Protein AF-0000000080326515 (afdb_homodimer)

Organism: NCBI:txid1503925

Nearest PDB structures (foldseek):
  9jpj-assembly2_C  TM=6.825E-01  e=1.642E-09  Achromobacter denitrificans NBRC 15125
  6az6-assembly1_B  TM=5.569E-01  e=1.176E-10  Streptococcus agalactiae
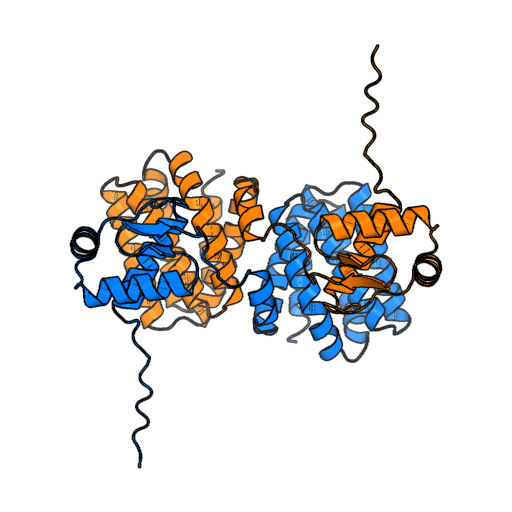  6az6-assembly1_A  TM=5.507E-01  e=1.294E-10  Streptococcus agalactiae
  9jpj-assembly2_D  TM=5.497E-01  e=1.644E-10  Achromobacter denitrificans NBRC 15125
  7u5q-assembly2_B  TM=5.675E-01  e=1.117E-08  Brucella melitensis ATCC 23457

InterPro domains:
  IPR000524 Transcription regulator HTH, GntR [PF00392] (13-76)
  IPR000524 Transcription regulator HTH, GntR [PR00035] (36-50)
  IPR000524 Transcription regulator HTH, GntR [PR00035] (50-66)
  IPR000524 Transcription regulator HTH, GntR [PS50949] (11-79)
  IPR000524 Transcription regulator HTH, GntR [SM00345] (17-76)
  IPR000524 Transcription regulator HTH, GntR [cd07377] (12-76)
  IPR008920 Transcription regulator FadR/GntR, C-terminal [G3DSA:1.20.120.530] (91-221)
  IPR008920 Transcription regulator FadR/GntR, C-terminal [SSF48008] (94-216)
  IPR011711 GntR, C-terminal [PF07729] (100-211)
  IPR011711 GntR, C-terminal [SM00895] (97-221)
  IPR036388 Winged helix-like DNA-binding domain superfamily [G3DSA:1.10.10.10] (7-81)
  IPR036390 Winged helix DNA-binding domain superfamily [SSF46785] (6-80)

Foldseek 3Di:
DPPPVPPPPPQPLLNVLLVVVLVCLLVVVADAFRFDDDQVVSCVVSVHDSVSPVSSLVVQVVQQQWDADPPPGIGGHDSNGVPDPPLRCLLVDDLVVLVVVLLVLLLLLLLLLLQQADPVLLVQLVVLLVQLLVCLVVWNQLSNLVSVLSSSLSSNVSSVDPVSSVSNVSSSVSCSVVSVVPDPISVLSNVCSVLSVQLSVCSVNSPSVSNSVSSNVNSVPPPD/DPPPVPPPPPQPLLNVLLVVVLVCLLVVVADAFRFDDDQVVSCVVSVHDSVSPVSSLVVQVVQQQWDADPPPGIGGHDSNGVPDPPLRCLLVDDLVVLVVVLLVLLLLLLLLLLQQADPVLLVQLVVLLVQLQVCLVVWPQLSNLVSVLSNSLSSNVSSVDPVSSVSNVSSSVSCSVVSVVPDPISVLSNVCSVLSVQLSVCSVNSPSVSNSVSSNVNSVPPPD

Structure (mmCIF, N/CA/C/O backbone):
data_AF-0000000080326515-model_v1
#
loop_
_entity.id
_entity.type
_entity.pdbx_description
1 polymer 'GntR family transcriptional regulator'
#
loop_
_atom_site.group_PDB
_atom_site.id
_atom_site.type_symbol
_atom_site.label_atom_id
_atom_site.label_alt_id
_atom_site.label_comp_id
_atom_site.label_asym_id
_atom_site.label_entity_id
_atom_site.label_seq_id
_atom_site.pdbx_PDB_ins_code
_atom_site.Cartn_x
_atom_site.Cartn_y
_atom_site.Cartn_z
_atom_site.occupancy
_atom_site.B_iso_or_equiv
_atom_site.auth_seq_id
_atom_site.auth_comp_id
_atom_site.auth_asym_id
_atom_site.auth_atom_id
_atom_site.pdbx_PDB_model_num
ATOM 1 N N . MET A 1 1 ? -43.906 4.891 15.664 1 22.23 1 MET A N 1
ATOM 2 C CA . MET A 1 1 ? -43.219 5.348 14.453 1 22.23 1 MET A CA 1
ATOM 3 C C . MET A 1 1 ? -41.812 5.809 14.75 1 22.23 1 MET A C 1
ATOM 5 O O . MET A 1 1 ? -41.594 6.898 15.297 1 22.23 1 MET A O 1
ATOM 9 N N . MET A 1 2 ? -40.906 5.027 15.328 1 29.31 2 MET A N 1
ATOM 10 C CA . MET A 1 2 ? -39.75 5.305 16.188 1 29.31 2 MET A CA 1
ATOM 11 C C . MET A 1 2 ? -38.625 5.926 15.398 1 29.31 2 MET A C 1
ATOM 13 O O . MET A 1 2 ? -38.281 5.449 14.312 1 29.31 2 MET A O 1
ATOM 17 N N . ASN A 1 3 ? -38.469 7.301 15.312 1 30.17 3 ASN A N 1
ATOM 18 C CA . ASN A 1 3 ? -37.594 8.219 14.594 1 30.17 3 ASN A CA 1
ATOM 19 C C . ASN A 1 3 ? -36.125 7.816 14.734 1 30.17 3 ASN A C 1
ATOM 21 O O . ASN A 1 3 ? -35.562 7.867 15.836 1 30.17 3 ASN A O 1
ATOM 25 N N . THR A 1 4 ? -35.75 6.652 14.242 1 32.62 4 THR A N 1
ATOM 26 C CA . THR A 1 4 ? -34.406 6.055 14.266 1 32.62 4 THR A CA 1
ATOM 27 C C . THR A 1 4 ? -33.344 7.059 13.797 1 32.62 4 THR A C 1
ATOM 29 O O . THR A 1 4 ? -33.281 7.375 12.602 1 32.62 4 THR A O 1
ATOM 32 N N . THR A 1 5 ? -33.281 8.234 14.539 1 32.75 5 THR A N 1
ATOM 33 C CA . THR A 1 5 ? -32.375 9.344 14.289 1 32.75 5 THR A CA 1
ATOM 34 C C . THR A 1 5 ? -30.984 8.836 13.953 1 32.75 5 THR A C 1
ATOM 36 O O . THR A 1 5 ? -30.391 8.078 14.719 1 32.75 5 THR A O 1
ATOM 39 N N . ASN A 1 6 ? -30.688 8.508 12.773 1 34.03 6 ASN A N 1
ATOM 40 C CA . ASN A 1 6 ? -29.484 8.094 12.062 1 34.03 6 ASN A CA 1
ATOM 41 C C . ASN A 1 6 ? -28.266 8.891 12.508 1 34.03 6 ASN A C 1
ATOM 43 O O . ASN A 1 6 ? -28 9.969 11.969 1 34.03 6 ASN A O 1
ATOM 47 N N . LEU A 1 7 ? -28.078 9.172 13.875 1 33.81 7 LEU A N 1
ATOM 48 C CA . LEU A 1 7 ? -27.062 10.008 14.492 1 33.81 7 LEU A CA 1
ATOM 49 C C . LEU A 1 7 ? -25.688 9.719 13.891 1 33.81 7 LEU A C 1
ATOM 51 O O . LEU A 1 7 ? -25.266 8.555 13.844 1 33.81 7 LEU A O 1
ATOM 55 N N . ILE A 1 8 ? -25.344 10.25 12.82 1 38.75 8 ILE A N 1
ATOM 56 C CA . ILE A 1 8 ? -23.984 10.352 12.297 1 38.75 8 ILE A CA 1
ATOM 57 C C . ILE A 1 8 ? -23 10.555 13.445 1 38.75 8 ILE A C 1
ATOM 59 O O . ILE A 1 8 ? -23.109 11.516 14.211 1 38.75 8 ILE A O 1
ATOM 63 N N . SER A 1 9 ? -22.578 9.688 14.25 1 40.22 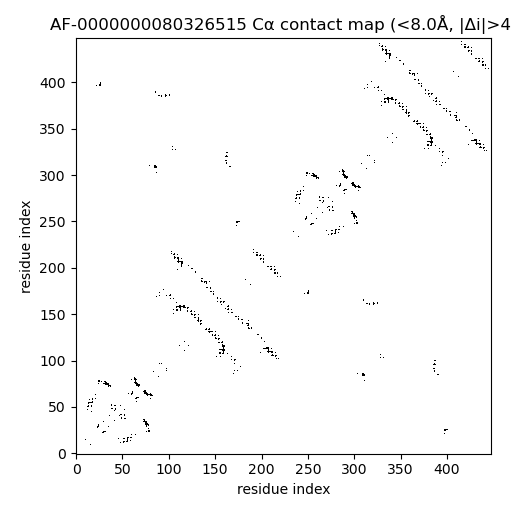9 SER A N 1
ATOM 64 C CA . SER A 1 9 ? -21.766 9.711 15.469 1 40.22 9 SER A CA 1
ATOM 65 C C . SER A 1 9 ? -20.625 10.695 15.336 1 40.22 9 SER A C 1
ATOM 67 O O . SER A 1 9 ? -19.781 10.57 14.445 1 40.22 9 SER A O 1
ATOM 69 N N . ARG A 1 10 ? -20.719 11.945 15.438 1 47.41 10 ARG A N 1
ATOM 70 C CA . ARG A 1 10 ? -19.781 13.055 15.617 1 47.41 10 ARG A CA 1
ATOM 71 C C . ARG A 1 10 ? -18.562 12.617 16.406 1 47.41 10 ARG A C 1
ATOM 73 O O . ARG A 1 10 ? -18.688 12.008 17.469 1 47.41 10 ARG A O 1
ATOM 80 N N . LYS A 1 11 ? -17.453 12.539 15.789 1 58.38 11 LYS A N 1
ATOM 81 C CA . LYS A 1 11 ? -16.25 12.305 16.578 1 58.38 11 LYS A CA 1
ATOM 82 C C . LYS A 1 11 ? -16.266 13.133 17.859 1 58.38 11 LYS A C 1
ATOM 84 O O . LYS A 1 11 ? -16.547 14.336 17.828 1 58.38 11 LYS A O 1
ATOM 89 N N . SER A 1 12 ? -16.266 12.531 18.984 1 73.69 12 SER A N 1
ATOM 90 C CA . SER A 1 12 ? -16.188 13.203 20.281 1 73.69 12 SER A CA 1
ATOM 91 C C . SER A 1 12 ? -14.914 14.031 20.406 1 73.69 12 SER A C 1
ATOM 93 O O . SER A 1 12 ? -13.961 13.828 19.641 1 73.69 12 SER A O 1
ATOM 95 N N . LEU A 1 13 ? -14.992 15.102 21.016 1 81.88 13 LEU A N 1
ATOM 96 C CA . LEU A 1 13 ? -13.797 15.891 21.328 1 81.88 13 LEU A CA 1
ATOM 97 C C . LEU A 1 13 ? -12.648 14.977 21.75 1 81.88 13 LEU A C 1
ATOM 99 O O . LEU A 1 13 ? -11.492 15.234 21.406 1 81.88 13 LEU A O 1
ATOM 103 N N . ALA A 1 14 ? -13.062 13.922 22.391 1 85.12 14 ALA A N 1
ATOM 104 C CA . ALA A 1 14 ? -12.062 12.961 22.844 1 85.12 14 ALA A CA 1
ATOM 105 C C . ALA A 1 14 ? -11.406 12.25 21.656 1 85.12 14 ALA A C 1
ATOM 107 O O . ALA A 1 14 ? -10.188 12.07 21.625 1 85.12 14 ALA A O 1
ATOM 108 N N . ASP A 1 15 ? -12.18 11.914 20.734 1 78.75 15 ASP A N 1
ATOM 109 C CA . ASP A 1 15 ? -11.656 11.266 19.547 1 78.75 15 ASP A CA 1
ATOM 110 C C . ASP A 1 15 ? -10.703 12.195 18.797 1 78.75 15 ASP A C 1
ATOM 112 O O . ASP A 1 15 ? -9.664 11.75 18.281 1 78.75 15 ASP A O 1
ATOM 116 N N . GLU A 1 16 ? -11.047 13.375 18.781 1 80.06 16 GLU A N 1
ATOM 117 C CA . GLU A 1 16 ? -10.219 14.352 18.094 1 80.06 16 GLU A CA 1
ATOM 118 C C . GLU A 1 16 ? -8.875 14.523 18.797 1 80.06 16 GLU A C 1
ATOM 120 O O . GLU A 1 16 ? -7.828 14.562 18.141 1 80.06 16 GLU A O 1
ATOM 125 N N . VAL A 1 17 ? -8.93 14.688 20.047 1 87.94 17 VAL A N 1
ATOM 126 C CA . VAL A 1 17 ? -7.703 14.836 20.828 1 87.94 17 VAL A CA 1
ATOM 127 C C . VAL A 1 17 ? -6.844 13.578 20.672 1 87.94 17 VAL A C 1
ATOM 129 O O . VAL A 1 17 ? -5.629 13.672 20.484 1 87.94 17 VAL A O 1
ATOM 132 N N . ALA A 1 18 ? -7.508 12.461 20.734 1 84.88 18 ALA A N 1
ATOM 133 C CA . ALA A 1 18 ? -6.785 11.203 20.578 1 84.88 18 ALA A CA 1
ATOM 134 C C . ALA A 1 18 ? -6.07 11.141 19.234 1 84.88 18 ALA A C 1
ATOM 136 O O . ALA A 1 18 ? -4.906 10.742 19.156 1 84.88 18 ALA A O 1
ATOM 137 N N . GLU A 1 19 ? -6.73 11.547 18.297 1 76.12 19 GLU A N 1
ATOM 138 C CA . GLU A 1 19 ? -6.16 11.539 16.953 1 76.12 19 GLU A CA 1
ATOM 139 C C . GLU A 1 19 ? -4.949 12.461 16.859 1 76.12 19 GLU A C 1
ATOM 141 O O . GLU A 1 19 ? -3.943 12.117 16.234 1 76.12 19 GLU A O 1
ATOM 146 N N . LYS A 1 20 ? -5.086 13.562 17.422 1 81.38 20 LYS A N 1
ATOM 147 C CA . LYS A 1 20 ? -3.986 14.523 17.391 1 81.38 20 LYS A CA 1
ATOM 148 C C . LYS A 1 20 ? -2.773 13.984 18.141 1 81.38 20 LYS A C 1
ATOM 150 O O . LYS A 1 20 ? -1.64 14.117 17.672 1 81.38 20 LYS A O 1
ATOM 155 N N . ILE A 1 21 ? -3.018 13.422 19.281 1 86.62 21 ILE A N 1
ATOM 156 C CA . ILE A 1 21 ? -1.923 12.844 20.062 1 86.62 21 ILE A CA 1
ATOM 157 C C . ILE A 1 21 ? -1.296 11.688 19.281 1 86.62 21 ILE A C 1
ATOM 159 O O . ILE A 1 21 ? -0.071 11.57 19.219 1 86.62 21 ILE A O 1
ATOM 163 N N . GLN A 1 22 ? -2.188 10.961 18.703 1 81 22 GLN A N 1
ATOM 164 C CA . GLN A 1 22 ? -1.702 9.859 17.891 1 81 22 GLN A CA 1
ATOM 165 C C . GLN A 1 22 ? -0.81 10.359 16.75 1 81 22 GLN A C 1
ATOM 167 O O . GLN A 1 22 ? 0.237 9.773 16.469 1 81 22 GLN A O 1
ATOM 172 N N . GLN A 1 23 ? -1.216 11.336 16.203 1 75.44 23 GLN A N 1
ATOM 173 C CA . GLN A 1 23 ? -0.431 11.945 15.133 1 75.44 23 GLN A CA 1
ATOM 174 C C . GLN A 1 23 ? 0.916 12.438 15.648 1 75.44 23 GLN A C 1
ATOM 176 O O . GLN A 1 23 ? 1.942 12.266 14.984 1 75.44 23 GLN A O 1
ATOM 181 N N . GLN A 1 24 ? 0.876 13.07 16.734 1 80.06 24 GLN A N 1
ATOM 182 C CA . GLN A 1 24 ? 2.105 13.586 17.328 1 80.06 24 GLN A CA 1
ATOM 183 C C . GLN A 1 24 ? 3.066 12.445 17.672 1 80.06 24 GLN A C 1
ATOM 185 O O . GLN A 1 24 ? 4.285 12.594 17.547 1 80.06 24 GLN A O 1
ATOM 190 N N . ILE A 1 25 ? 2.465 11.398 18.078 1 80.06 25 ILE A N 1
ATOM 191 C CA . ILE A 1 25 ? 3.275 10.219 18.344 1 80.06 25 ILE A CA 1
ATOM 192 C C . ILE A 1 25 ? 3.852 9.68 17.047 1 80.06 25 ILE A C 1
ATOM 194 O O . ILE A 1 25 ? 5.051 9.398 16.953 1 80.06 25 ILE A O 1
ATOM 198 N N . ALA A 1 26 ? 3 9.672 16.156 1 71.44 26 ALA A N 1
ATOM 199 C CA . ALA A 1 26 ? 3.408 9.133 14.859 1 71.44 26 ALA A CA 1
ATOM 200 C C . ALA A 1 26 ? 4.488 10 14.219 1 71.44 26 ALA A C 1
ATOM 202 O O . ALA A 1 26 ? 5.391 9.492 13.547 1 71.44 26 ALA A O 1
ATOM 203 N N . PHE A 1 27 ? 4.387 11.305 14.516 1 69.81 27 PHE A N 1
ATOM 204 C CA . PHE A 1 27 ? 5.312 12.258 13.922 1 69.81 27 PHE A CA 1
ATOM 205 C C . PHE A 1 27 ? 6.598 12.344 14.734 1 69.81 27 PHE A C 1
ATOM 207 O O . PHE A 1 27 ? 7.543 13.031 14.344 1 69.81 27 PHE A O 1
ATOM 214 N N . GLY A 1 28 ? 6.598 11.695 15.852 1 71.31 28 GLY A N 1
ATOM 215 C CA . GLY A 1 28 ? 7.801 11.664 16.672 1 71.31 28 GLY A CA 1
ATOM 216 C C . GLY A 1 28 ? 7.879 12.812 17.656 1 71.31 28 GLY A C 1
ATOM 217 O O . GLY A 1 28 ? 8.914 13.016 18.297 1 71.31 28 GLY A O 1
ATOM 218 N N . THR A 1 29 ? 6.84 13.602 17.625 1 74.56 29 THR A N 1
ATOM 219 C CA . THR A 1 29 ? 6.781 14.648 18.641 1 74.56 29 THR A CA 1
ATOM 220 C C . THR A 1 29 ? 6.879 14.047 20.031 1 74.56 29 THR A C 1
ATOM 222 O O . THR A 1 29 ? 7.582 14.586 20.906 1 74.56 29 THR A O 1
ATOM 225 N N . TYR A 1 30 ? 6.094 13 20.188 1 81.69 30 TYR A N 1
ATOM 226 C CA . TYR A 1 30 ? 6.238 12.156 21.375 1 81.69 30 TYR A CA 1
ATOM 227 C C . TYR A 1 30 ? 6.859 10.812 21.016 1 81.69 30 TYR A C 1
ATOM 229 O O . TYR A 1 30 ? 6.301 10.062 20.203 1 81.69 30 TYR A O 1
ATOM 237 N N . LYS A 1 31 ? 7.98 10.523 21.562 1 81.5 31 LYS A N 1
ATOM 238 C CA . LYS A 1 31 ? 8.719 9.312 21.203 1 81.5 31 LYS A CA 1
ATOM 239 C C . LYS A 1 31 ? 8.297 8.141 22.094 1 81.5 31 LYS A C 1
ATOM 241 O O . LYS A 1 31 ? 7.758 8.344 23.188 1 81.5 31 LYS A O 1
ATOM 246 N N . VAL A 1 32 ? 8.586 6.945 21.578 1 79.81 32 VAL A N 1
ATOM 247 C CA . VAL A 1 32 ? 8.297 5.754 22.375 1 79.81 32 VAL A CA 1
ATOM 248 C C . VAL A 1 32 ? 9.016 5.836 23.719 1 79.81 32 VAL A C 1
ATOM 250 O O . VAL A 1 32 ? 10.18 6.23 23.781 1 79.81 32 VAL A O 1
ATOM 253 N N . ASP A 1 33 ? 8.266 5.574 24.672 1 84.81 33 ASP A N 1
ATOM 254 C CA . ASP A 1 33 ? 8.711 5.531 26.047 1 84.81 33 ASP A CA 1
ATOM 255 C C . ASP A 1 33 ? 8.867 6.941 26.625 1 84.81 33 ASP A C 1
ATOM 257 O O . ASP A 1 33 ? 9.281 7.105 27.781 1 84.81 33 ASP A O 1
ATOM 261 N N . GLU A 1 34 ? 8.562 7.891 25.844 1 89.38 34 GLU A N 1
ATOM 262 C CA . GLU A 1 34 ? 8.586 9.266 26.344 1 89.38 34 GLU A CA 1
ATOM 263 C C . GLU A 1 34 ? 7.32 9.586 27.125 1 89.38 34 GLU A C 1
ATOM 265 O O . GLU A 1 34 ? 6.223 9.18 26.734 1 89.38 34 GLU A O 1
ATOM 270 N N . LYS A 1 35 ? 7.547 10.32 28.188 1 93.19 35 LYS A N 1
ATOM 271 C CA . LYS A 1 35 ? 6.422 10.758 29.016 1 93.19 35 LYS A CA 1
ATOM 272 C C . LYS A 1 35 ? 5.668 11.906 28.344 1 93.19 35 LYS A C 1
ATOM 274 O O . LYS A 1 35 ? 6.277 12.875 27.891 1 93.19 35 LYS A O 1
ATOM 279 N N . LEU A 1 36 ? 4.379 11.742 28.234 1 94.19 36 LEU A N 1
ATOM 280 C CA . LEU A 1 36 ? 3.555 12.844 27.75 1 94.19 36 LEU A CA 1
ATOM 281 C C . LEU A 1 36 ? 3.461 13.953 28.797 1 94.19 36 LEU A C 1
ATOM 283 O O . LEU A 1 36 ? 3.611 13.703 29.984 1 94.19 36 LEU A O 1
ATOM 287 N N . PRO A 1 37 ? 3.193 15.18 28.297 1 92.56 37 PRO A N 1
ATOM 288 C CA . PRO A 1 37 ? 2.871 16.219 29.266 1 92.56 37 PRO A CA 1
ATOM 289 C C . PRO A 1 37 ? 1.743 15.828 30.219 1 92.56 37 PRO A C 1
ATOM 291 O O . PRO A 1 37 ? 0.921 14.969 29.875 1 92.56 37 PRO A O 1
ATOM 294 N N . ILE A 1 38 ? 1.772 16.453 31.375 1 92.06 38 ILE A N 1
ATOM 295 C CA . ILE A 1 38 ? 0.755 16.141 32.375 1 92.06 38 ILE A CA 1
ATOM 296 C C . ILE A 1 38 ? -0.597 16.688 31.922 1 92.06 38 ILE A C 1
ATOM 298 O O . ILE A 1 38 ? -0.665 17.516 31 1 92.06 38 ILE A O 1
ATOM 302 N N . GLU A 1 39 ? -1.694 16.188 32.531 1 91.69 39 GLU A N 1
ATOM 303 C CA . GLU A 1 39 ? -3.062 16.453 32.094 1 91.69 39 GLU A CA 1
ATOM 304 C C . GLU A 1 39 ? -3.32 17.953 32 1 91.69 39 GLU A C 1
ATOM 306 O O . GLU A 1 39 ? -3.869 18.422 31 1 91.69 39 GLU 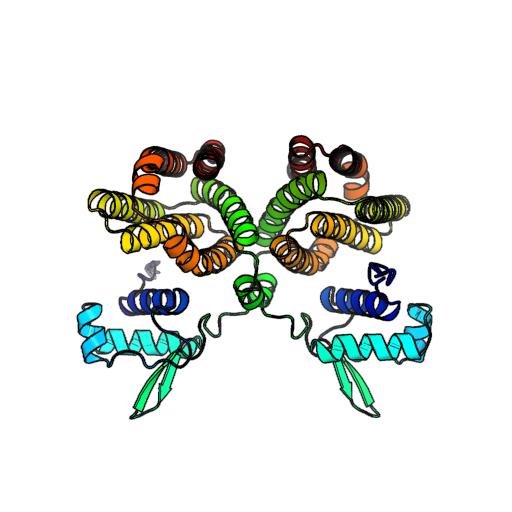A O 1
ATOM 311 N N . PRO A 1 40 ? -2.836 18.812 32.938 1 92.69 40 PRO A N 1
ATOM 312 C CA . PRO A 1 40 ? -3.084 20.25 32.844 1 92.69 40 PRO A CA 1
ATOM 313 C C . PRO A 1 40 ? -2.408 20.859 31.609 1 92.69 40 PRO A C 1
ATOM 315 O O . PRO A 1 40 ? -2.975 21.75 30.969 1 92.69 40 PRO A O 1
ATOM 318 N N . GLU A 1 41 ? -1.286 20.406 31.328 1 94 41 GLU A N 1
ATOM 319 C CA . GLU A 1 41 ? -0.56 20.891 30.156 1 94 41 GLU A CA 1
ATOM 320 C C . GLU A 1 41 ? -1.243 20.469 28.859 1 94 41 GLU A C 1
ATOM 322 O O . GLU A 1 41 ? -1.323 21.25 27.906 1 94 41 GLU A O 1
ATOM 327 N N . LEU A 1 42 ? -1.743 19.281 28.812 1 93.62 42 LEU A N 1
ATOM 328 C CA . LEU A 1 42 ? -2.463 18.797 27.641 1 93.62 42 LEU A CA 1
ATOM 329 C C . LEU A 1 42 ? -3.783 19.547 27.469 1 93.62 42 LEU A C 1
ATOM 331 O O . LEU A 1 42 ? -4.188 19.859 26.344 1 93.62 42 LEU A O 1
ATOM 335 N N . MET A 1 43 ? -4.445 19.781 28.625 1 92.81 43 MET A N 1
ATOM 336 C CA . MET A 1 43 ? -5.68 20.562 28.594 1 92.81 43 MET A CA 1
ATOM 337 C C . MET A 1 43 ? -5.449 21.922 27.953 1 92.81 43 MET A C 1
ATOM 339 O O . MET A 1 43 ? -6.242 22.375 27.125 1 92.81 43 MET A O 1
ATOM 343 N N . GLN A 1 44 ? -4.355 22.531 28.297 1 92.81 44 GLN A N 1
ATOM 344 C CA . GLN A 1 44 ? -4 23.828 27.75 1 92.81 44 GLN A CA 1
ATOM 345 C C . GLN A 1 44 ? -3.639 23.734 26.266 1 92.81 44 GLN A C 1
ATOM 347 O O . GLN A 1 44 ? -4.094 24.531 25.453 1 92.81 44 GLN A O 1
ATOM 352 N N . ALA A 1 45 ? -2.936 22.766 26 1 90.44 45 ALA A N 1
ATOM 353 C CA . ALA A 1 45 ? -2.434 22.609 24.641 1 90.44 45 ALA A CA 1
ATOM 354 C C . ALA A 1 45 ? -3.576 22.359 23.656 1 90.44 45 ALA A C 1
ATOM 356 O O . ALA A 1 45 ? -3.541 22.828 22.516 1 90.44 45 ALA A O 1
ATOM 357 N N . PHE A 1 46 ? -4.602 21.641 24.141 1 91 46 PHE A N 1
ATOM 358 C CA . PHE A 1 46 ? -5.652 21.219 23.219 1 91 46 PHE A CA 1
ATOM 359 C C . PHE A 1 46 ? -6.934 22 23.469 1 91 46 PHE A C 1
ATOM 361 O O . PHE A 1 46 ? -7.898 21.891 22.703 1 91 46 PHE A O 1
ATOM 368 N N . GLY A 1 47 ? -6.98 22.719 24.484 1 91.81 47 GLY A N 1
ATOM 369 C CA . GLY A 1 47 ? -8.133 23.547 24.797 1 91.81 47 GLY A CA 1
ATOM 370 C C . GLY A 1 47 ? -9.359 22.734 25.172 1 91.81 47 GLY A C 1
ATOM 371 O O . GLY A 1 47 ? -10.469 23.047 24.719 1 91.81 47 GLY A O 1
ATOM 372 N N . VAL A 1 48 ? -9.094 21.688 25.844 1 92.56 48 VAL A N 1
ATOM 373 C CA . VAL A 1 48 ? -10.211 20.812 26.219 1 92.56 48 VAL A CA 1
ATOM 374 C C . VAL A 1 48 ? -10.156 20.531 27.719 1 92.56 48 VAL A C 1
ATOM 376 O O . VAL A 1 48 ? -9.188 20.891 28.391 1 92.56 48 VAL A O 1
ATOM 379 N N . GLY A 1 49 ? -11.242 20 28.203 1 91.69 49 GLY A N 1
ATOM 380 C CA . GLY A 1 49 ? -11.336 19.719 29.625 1 91.69 49 GLY A CA 1
ATOM 381 C C . GLY A 1 49 ? -10.672 18.406 30.016 1 91.69 49 GLY A C 1
ATOM 382 O O . GLY A 1 49 ? -10.234 17.641 29.141 1 91.69 49 GLY A O 1
ATOM 383 N N . ARG A 1 50 ? -10.609 18.219 31.375 1 91.69 50 ARG A N 1
ATOM 384 C CA . ARG A 1 50 ? -9.93 17.062 31.953 1 91.69 50 ARG A CA 1
ATOM 385 C C . ARG A 1 50 ? -10.594 15.766 31.5 1 91.69 50 ARG A C 1
ATOM 387 O O . ARG A 1 50 ? -9.906 14.789 31.188 1 91.69 50 ARG A O 1
ATOM 394 N N . SER A 1 51 ? -11.828 15.773 31.453 1 91.88 51 SER A N 1
ATOM 395 C CA . SER A 1 51 ? -12.547 14.555 31.078 1 91.88 51 SER A CA 1
ATOM 396 C C . SER A 1 51 ? -12.234 14.164 29.625 1 91.88 51 SER A C 1
ATOM 398 O O . SER A 1 51 ? -12.109 12.977 29.312 1 91.88 51 SER A O 1
ATOM 400 N N . THR A 1 52 ? -12.133 15.125 28.781 1 91.44 52 THR A N 1
ATOM 401 C CA . THR A 1 52 ? -11.82 14.898 27.375 1 91.44 52 THR A CA 1
ATOM 402 C C . THR A 1 52 ? -10.414 14.312 27.234 1 91.44 52 THR A C 1
ATOM 404 O O . THR A 1 52 ? -10.219 13.352 26.484 1 91.44 52 THR A O 1
ATOM 407 N N . ILE A 1 53 ? -9.453 14.875 27.953 1 93.88 53 ILE A N 1
ATOM 408 C CA . ILE A 1 53 ? -8.078 14.398 27.891 1 93.88 53 ILE A CA 1
ATOM 409 C C . ILE A 1 53 ? -8.016 12.953 28.391 1 93.88 53 ILE A C 1
ATOM 411 O O . ILE A 1 53 ? -7.395 12.102 27.75 1 93.88 53 ILE A O 1
ATOM 415 N N . ARG A 1 54 ? -8.695 12.664 29.453 1 89.94 54 ARG A N 1
ATOM 416 C CA . ARG A 1 54 ? -8.664 11.328 30.031 1 89.94 54 ARG A CA 1
ATOM 417 C C . ARG A 1 54 ? -9.281 10.305 29.078 1 89.94 54 ARG A C 1
ATOM 419 O O . ARG A 1 54 ? -8.758 9.195 28.938 1 89.94 54 ARG A O 1
ATOM 426 N N . GLU A 1 55 ? -10.344 10.727 28.516 1 88.44 55 GLU A N 1
ATOM 427 C CA . GLU A 1 55 ? -10.977 9.828 27.547 1 88.44 55 GLU A CA 1
ATOM 428 C C . GLU A 1 55 ? -10.078 9.594 26.344 1 88.44 55 GLU A C 1
ATOM 430 O O . GLU A 1 55 ? -9.984 8.469 25.844 1 88.44 55 GLU A O 1
ATOM 435 N N . ALA A 1 56 ? -9.414 10.594 25.875 1 90.5 56 ALA A N 1
ATOM 436 C CA . ALA A 1 56 ? -8.492 10.469 24.75 1 90.5 56 ALA A CA 1
ATOM 437 C C . ALA A 1 56 ? -7.336 9.531 25.094 1 90.5 56 ALA A C 1
ATOM 439 O O . ALA A 1 56 ? -6.961 8.672 24.281 1 90.5 56 ALA A O 1
ATOM 440 N N . ILE A 1 57 ? -6.82 9.695 26.281 1 90.38 57 ILE A N 1
ATOM 441 C CA . ILE A 1 57 ? -5.711 8.859 26.734 1 90.38 57 ILE A CA 1
ATOM 442 C C . ILE A 1 57 ? -6.168 7.41 26.859 1 90.38 57 ILE A C 1
ATOM 444 O O . ILE A 1 57 ? -5.438 6.488 26.484 1 90.38 57 ILE A O 1
ATOM 448 N N . LYS A 1 58 ? -7.363 7.234 27.297 1 84.19 58 LYS A N 1
ATOM 449 C CA . LYS A 1 58 ? -7.922 5.887 27.391 1 84.19 58 LYS A CA 1
ATOM 450 C C . LYS A 1 58 ? -8.031 5.23 26.016 1 84.19 58 LYS A C 1
ATOM 452 O O . LYS A 1 58 ? -7.668 4.066 25.844 1 84.19 58 LYS A O 1
ATOM 457 N N . ILE A 1 59 ? -8.539 5.992 25.141 1 77.81 59 ILE A N 1
ATOM 458 C CA . ILE A 1 59 ? -8.664 5.5 23.766 1 77.81 59 ILE A CA 1
ATOM 459 C C . ILE A 1 59 ? -7.297 5.051 23.25 1 77.81 59 ILE A C 1
ATOM 461 O O . ILE A 1 59 ? -7.156 3.945 22.719 1 77.81 59 ILE A O 1
ATOM 465 N N . LEU A 1 60 ? -6.301 5.848 23.453 1 83.75 60 LEU A N 1
ATOM 466 C CA . LEU A 1 60 ? -4.965 5.586 22.922 1 83.75 60 LEU A CA 1
ATOM 467 C C . LEU A 1 60 ? -4.289 4.457 23.703 1 83.75 60 LEU A C 1
ATOM 469 O O . LEU A 1 60 ? -3.475 3.717 23.141 1 83.75 60 LEU A O 1
ATOM 473 N N . THR A 1 61 ? -4.648 4.324 24.984 1 79.44 61 THR A N 1
ATOM 474 C CA . THR A 1 61 ? -4.156 3.209 25.781 1 79.44 61 THR A CA 1
ATOM 475 C C . THR A 1 61 ? -4.758 1.891 25.297 1 79.44 61 THR A C 1
ATOM 477 O O . THR A 1 61 ? -4.047 0.895 25.156 1 79.44 61 THR A O 1
ATOM 480 N N . ASN A 1 62 ? -6.012 2.008 25 1 69.19 62 ASN A N 1
ATOM 481 C CA . ASN A 1 62 ? -6.703 0.816 24.531 1 69.19 62 ASN A CA 1
ATOM 482 C C . ASN A 1 62 ? -6.148 0.345 23.188 1 69.19 62 ASN A C 1
ATOM 484 O O . ASN A 1 62 ? -6.145 -0.854 22.891 1 69.19 62 ASN A O 1
ATOM 488 N N . CYS A 1 63 ? -5.68 1.341 22.5 1 65.12 63 CYS A N 1
ATOM 489 C CA . CYS A 1 63 ? -5.152 0.976 21.188 1 65.12 63 CYS A CA 1
ATOM 490 C C . CYS A 1 63 ? -3.664 0.654 21.281 1 65.12 63 CYS A C 1
ATOM 492 O O . CYS A 1 63 ? -3.023 0.393 20.25 1 65.12 63 CYS A O 1
ATOM 494 N N . GLY A 1 64 ? -3.082 0.78 22.438 1 70.38 64 GLY A N 1
ATOM 495 C CA . GLY A 1 64 ? -1.71 0.351 22.672 1 70.38 64 GLY A CA 1
ATOM 496 C C . GLY A 1 64 ? -0.69 1.436 22.375 1 70.38 64 GLY A C 1
ATOM 497 O O . GLY A 1 64 ? 0.512 1.168 22.328 1 70.38 64 GLY A O 1
ATOM 498 N N . LEU A 1 65 ? -1.161 2.602 22.094 1 78.75 65 LEU A N 1
ATOM 499 C CA . LEU A 1 65 ? -0.247 3.693 21.781 1 78.75 65 LEU A CA 1
ATOM 500 C C . LEU A 1 65 ? 0.337 4.301 23.047 1 78.75 65 LEU A C 1
ATOM 502 O O . LEU A 1 65 ? 1.485 4.75 23.062 1 78.75 65 LEU A O 1
ATOM 506 N N . LEU A 1 66 ? -0.503 4.25 24.094 1 86.62 66 LEU A N 1
ATOM 507 C CA . LEU A 1 66 ? -0.077 4.848 25.344 1 86.62 66 LEU A CA 1
ATOM 508 C C . LEU A 1 66 ? -0.172 3.84 26.484 1 86.62 66 LEU A C 1
ATOM 510 O O . LEU A 1 66 ? -0.906 2.854 26.391 1 86.62 66 LEU A O 1
ATOM 514 N N . ARG A 1 67 ? 0.59 4.035 27.406 1 88.12 67 ARG A N 1
ATOM 515 C CA . ARG A 1 67 ? 0.487 3.314 28.672 1 88.12 67 ARG A CA 1
ATOM 516 C C . ARG A 1 67 ? 0.457 4.281 29.844 1 88.12 67 ARG A C 1
ATOM 518 O O . ARG A 1 67 ? 1.266 5.211 29.922 1 88.12 67 ARG A O 1
ATOM 525 N N . VAL A 1 68 ? -0.515 4.016 30.719 1 89.75 68 VAL A N 1
ATOM 526 C CA . VAL A 1 68 ? -0.647 4.863 31.906 1 89.75 68 VAL A CA 1
ATOM 527 C C . VAL A 1 68 ? -0.015 4.168 33.094 1 89.75 68 VAL A C 1
ATOM 529 O O . VAL A 1 68 ? -0.29 2.996 33.375 1 89.75 68 VAL A O 1
ATOM 532 N N . GLN A 1 69 ? 0.907 4.863 33.688 1 88.69 69 GLN A N 1
ATOM 533 C CA . GLN A 1 69 ? 1.456 4.41 34.969 1 88.69 69 GLN A CA 1
ATOM 534 C C . GLN A 1 69 ? 0.933 5.254 36.125 1 88.69 69 GLN A C 1
ATOM 536 O O . GLN A 1 69 ? 1.308 6.418 36.25 1 88.69 69 GLN A O 1
ATOM 541 N N . GLN A 1 70 ? 0.126 4.617 36.875 1 84.94 70 GLN A N 1
ATOM 542 C CA . GLN A 1 70 ? -0.533 5.312 37.969 1 84.94 70 GLN A CA 1
ATOM 543 C C . GLN A 1 70 ? 0.485 6.016 38.875 1 84.94 70 GLN A C 1
ATOM 545 O O . GLN A 1 70 ? 1.458 5.402 39.312 1 84.94 70 GLN A O 1
ATOM 550 N N . GLY A 1 71 ? 0.231 7.293 39.031 1 86.25 71 GLY A N 1
ATOM 551 C CA . GLY A 1 71 ? 1.061 8.078 39.938 1 86.25 71 GLY A CA 1
ATOM 552 C C . GLY A 1 71 ? 2.336 8.578 39.281 1 86.25 71 GLY A C 1
ATOM 553 O O . GLY A 1 71 ? 3.084 9.352 39.875 1 86.25 71 GLY A O 1
ATOM 554 N N . ILE A 1 72 ? 2.711 8.094 38.188 1 88.56 72 ILE A N 1
ATOM 555 C CA . ILE A 1 72 ? 3.961 8.477 37.531 1 88.56 72 ILE A CA 1
ATOM 556 C C . ILE A 1 72 ? 3.666 9.312 36.312 1 88.56 72 ILE A C 1
ATOM 558 O O . ILE A 1 72 ? 4.176 10.43 36.156 1 88.56 72 ILE A O 1
ATOM 562 N N . GLY A 1 73 ? 2.762 8.766 35.375 1 92.31 73 GLY A N 1
ATOM 563 C CA . GLY A 1 73 ? 2.434 9.523 34.188 1 92.31 73 GLY A CA 1
ATOM 564 C C . GLY A 1 73 ? 2.008 8.656 33.031 1 92.31 73 GLY A C 1
ATOM 565 O O . GLY A 1 73 ? 1.719 7.469 33.219 1 92.31 73 GLY A O 1
ATOM 566 N N . THR A 1 74 ? 1.73 9.266 31.875 1 93.62 74 THR A N 1
ATOM 567 C CA . THR A 1 74 ? 1.362 8.602 30.625 1 93.62 74 THR A CA 1
ATOM 568 C C . THR A 1 74 ? 2.547 8.562 29.672 1 93.62 74 THR A C 1
ATOM 570 O O . THR A 1 74 ? 3.227 9.57 29.469 1 93.62 74 THR A O 1
ATOM 573 N N . PHE A 1 75 ? 2.822 7.402 29.109 1 92.62 75 PHE A N 1
ATOM 574 C CA . PHE A 1 75 ? 3.984 7.199 28.25 1 92.62 75 PHE A CA 1
ATOM 575 C C . PHE A 1 75 ? 3.561 6.672 26.875 1 92.62 75 PHE A C 1
ATOM 577 O O . PHE A 1 75 ? 2.557 5.965 26.766 1 92.62 75 PHE A O 1
ATOM 584 N N . VAL A 1 76 ? 4.312 7.086 25.891 1 90.19 76 VAL A N 1
ATOM 585 C CA . VAL A 1 76 ? 4.102 6.484 24.578 1 90.19 76 VAL A CA 1
ATOM 586 C C . VAL A 1 76 ? 4.559 5.027 24.609 1 90.19 76 VAL A C 1
ATOM 588 O O . VAL A 1 76 ? 5.711 4.734 24.938 1 90.19 76 VAL A O 1
ATOM 591 N N . GLU A 1 77 ? 3.641 4.16 24.391 1 79.06 77 GLU A N 1
ATOM 592 C CA . GLU A 1 77 ? 3.939 2.73 24.406 1 79.06 77 GLU A CA 1
ATOM 593 C C . GLU A 1 77 ? 4.445 2.254 23.047 1 79.06 77 GLU A C 1
ATOM 595 O O . GLU A 1 77 ? 5.449 1.543 22.969 1 79.06 77 GLU A O 1
ATOM 600 N N . ASN A 1 78 ? 3.619 2.582 22.062 1 70.12 78 ASN A N 1
ATOM 601 C CA . ASN A 1 78 ? 3.961 2.205 20.703 1 70.12 78 ASN A CA 1
ATOM 602 C C . ASN A 1 78 ? 3.725 3.355 19.719 1 70.12 78 ASN A C 1
ATOM 604 O O . ASN A 1 78 ? 2.799 4.148 19.906 1 70.12 78 ASN A O 1
ATOM 608 N N . ALA A 1 79 ? 4.645 3.609 18.875 1 62.53 79 ALA A N 1
ATOM 609 C CA . ALA A 1 79 ? 4.488 4.688 17.906 1 62.53 79 ALA A CA 1
ATOM 610 C C . ALA A 1 79 ? 3.311 4.426 16.969 1 62.53 79 ALA A C 1
ATOM 612 O O . ALA A 1 79 ? 2.707 5.359 16.438 1 62.53 79 ALA A O 1
ATOM 613 N N . THR A 1 80 ? 3.035 3.254 16.75 1 57.94 80 THR A N 1
ATOM 614 C CA . THR A 1 80 ? 1.99 2.959 15.773 1 57.94 80 THR A CA 1
ATOM 615 C C . THR A 1 80 ? 0.765 2.361 16.453 1 57.94 80 THR A C 1
ATOM 617 O O . THR A 1 80 ? -0.292 2.219 15.836 1 57.94 80 THR A O 1
ATOM 620 N N . GLY A 1 81 ? 0.652 2.453 17.781 1 50.97 81 GLY A N 1
ATOM 621 C CA . GLY A 1 81 ? -0.442 1.829 18.516 1 50.97 81 GLY A CA 1
ATOM 622 C C . GLY A 1 81 ? -0.576 0.344 18.234 1 50.97 81 GLY A C 1
ATOM 623 O O . GLY A 1 81 ? 0.194 -0.216 17.453 1 50.97 81 GLY A O 1
ATOM 624 N N . ILE A 1 82 ? -1.205 -0.419 19.094 1 42.97 82 ILE A N 1
ATOM 625 C CA . ILE A 1 82 ? -1.572 -1.812 18.859 1 42.97 82 ILE A CA 1
ATOM 626 C C . ILE A 1 82 ? -2.459 -1.911 17.625 1 42.97 82 ILE A C 1
ATOM 628 O O . ILE A 1 82 ? -3.688 -1.901 17.734 1 42.97 82 ILE A O 1
ATOM 632 N N . LYS A 1 83 ? -2.475 -0.78 16.766 1 48.53 83 LYS A N 1
ATOM 633 C CA . LYS A 1 83 ? -3.357 -0.909 15.609 1 48.53 83 LYS A CA 1
ATOM 634 C C . LYS A 1 83 ? -3.125 -2.23 14.883 1 48.53 83 LYS A C 1
ATOM 636 O O . LYS A 1 83 ? -2.031 -2.795 14.945 1 48.53 83 LYS A O 1
ATOM 641 N N . GLU A 1 84 ? -4.156 -2.82 14.734 1 53.41 84 GLU A N 1
ATOM 642 C CA . GLU A 1 84 ? -4.18 -4.023 13.906 1 53.41 84 GLU A CA 1
ATOM 643 C C . GLU A 1 84 ? -3.133 -3.949 12.797 1 53.41 84 GLU A C 1
ATOM 645 O O . GLU A 1 84 ? -3.064 -2.961 12.062 1 53.41 84 GLU A O 1
ATOM 650 N N . PRO A 1 85 ? -2.061 -4.758 13.023 1 54.44 85 PRO A N 1
ATOM 651 C CA . PRO A 1 85 ? -1.108 -4.809 11.914 1 54.44 85 PRO A CA 1
ATOM 652 C C . PRO A 1 85 ? -1.791 -4.746 10.547 1 54.44 85 PRO A C 1
ATOM 654 O O . PRO A 1 85 ? -2.904 -5.25 10.383 1 54.44 85 PRO A O 1
ATOM 657 N N . LEU A 1 86 ? -1.277 -3.855 9.688 1 62.81 86 LEU A N 1
ATOM 658 C CA . LEU A 1 86 ? -1.832 -3.729 8.344 1 62.81 86 LEU A CA 1
ATOM 659 C C . LEU A 1 86 ? -2.213 -5.094 7.785 1 62.81 86 LEU A C 1
ATOM 661 O O . LEU A 1 86 ? -3.24 -5.23 7.117 1 62.81 86 LEU A O 1
ATOM 665 N N . SER A 1 87 ? -1.407 -6.059 8.164 1 59.19 87 SER A N 1
ATOM 666 C CA . SER A 1 87 ? -1.684 -7.41 7.695 1 59.19 87 SER A CA 1
ATOM 667 C C . SER A 1 87 ? -3.035 -7.906 8.195 1 59.19 87 SER A C 1
ATOM 669 O O . SER A 1 87 ? -3.764 -8.586 7.473 1 59.19 87 SER A O 1
ATOM 671 N N . GLN A 1 88 ? -3.312 -7.598 9.344 1 57.91 88 GLN A N 1
ATOM 672 C CA . GLN A 1 88 ? -4.586 -8.016 9.914 1 57.91 88 GLN A CA 1
ATOM 673 C C . GLN A 1 88 ? -5.746 -7.215 9.32 1 57.91 88 GLN A C 1
ATOM 675 O O . GLN A 1 88 ? -6.824 -7.762 9.086 1 57.91 88 GLN A O 1
ATOM 680 N N . ARG A 1 89 ? -5.492 -6.008 9.172 1 63.12 89 ARG A N 1
ATOM 681 C CA . ARG A 1 89 ? -6.52 -5.168 8.562 1 63.12 89 ARG A CA 1
ATOM 682 C C . ARG A 1 89 ? -6.84 -5.641 7.145 1 63.12 89 ARG A C 1
ATOM 684 O O . ARG A 1 89 ? -8 -5.648 6.738 1 63.12 89 ARG A O 1
ATOM 691 N N . LEU A 1 90 ? -5.809 -6.008 6.5 1 67.12 90 LEU A N 1
ATOM 692 C CA . LEU A 1 90 ? -5.984 -6.492 5.133 1 67.12 90 LEU A CA 1
ATOM 693 C C . LEU A 1 90 ? -6.852 -7.746 5.105 1 67.12 90 LEU A C 1
ATOM 695 O O . LEU A 1 90 ? -7.645 -7.938 4.18 1 67.12 90 LEU A O 1
ATOM 699 N N . LYS A 1 91 ? -6.758 -8.484 6.16 1 61.97 91 LYS A N 1
ATOM 700 C CA . LYS A 1 91 ? -7.535 -9.719 6.246 1 61.97 91 LYS A CA 1
ATOM 701 C C . LYS A 1 91 ? -9.023 -9.422 6.387 1 61.97 91 LYS A C 1
ATOM 703 O O . LYS A 1 91 ? -9.867 -10.195 5.914 1 61.97 91 LYS A O 1
ATOM 708 N N . ARG A 1 92 ? -9.297 -8.344 6.988 1 64.75 92 ARG A N 1
ATOM 709 C CA . ARG A 1 92 ? -10.695 -8.023 7.266 1 64.75 92 ARG A CA 1
ATOM 710 C C . ARG A 1 92 ? -11.242 -7.047 6.234 1 64.75 92 ARG A C 1
ATOM 712 O O . ARG A 1 92 ? -12.422 -6.68 6.285 1 64.75 92 ARG A O 1
ATOM 719 N N . ALA A 1 93 ? -10.398 -6.652 5.496 1 72.62 93 ALA A N 1
ATOM 720 C CA . ALA A 1 93 ? -10.805 -5.613 4.547 1 72.62 93 ALA A CA 1
ATOM 721 C C . ALA A 1 93 ? -11.797 -6.16 3.523 1 72.62 93 ALA A C 1
ATOM 723 O O . ALA A 1 93 ? -11.82 -7.363 3.252 1 72.62 93 ALA A O 1
ATOM 724 N N . ASP A 1 94 ? -12.594 -5.258 3.025 1 81.06 94 ASP A N 1
ATOM 725 C CA . ASP A 1 94 ? -13.438 -5.578 1.878 1 81.06 94 ASP A CA 1
ATOM 726 C C . ASP A 1 94 ? -12.594 -6.023 0.684 1 81.06 94 ASP A C 1
ATOM 728 O O . ASP A 1 94 ? -11.625 -5.359 0.316 1 81.06 94 ASP A O 1
ATOM 732 N N . THR A 1 95 ? -12.914 -7.152 0.186 1 82.69 95 THR A N 1
ATOM 733 C CA . THR A 1 95 ? -12.117 -7.762 -0.877 1 82.69 95 THR A CA 1
ATOM 734 C C . THR A 1 95 ? -12.078 -6.859 -2.107 1 82.69 95 THR A C 1
ATOM 736 O O . THR A 1 95 ? -11.086 -6.836 -2.834 1 82.69 95 THR A O 1
ATOM 739 N N . LYS A 1 96 ? -13.117 -6.113 -2.291 1 87.19 96 LYS A N 1
ATOM 740 C CA . LYS A 1 96 ? -13.133 -5.184 -3.418 1 87.19 96 LYS A CA 1
ATOM 741 C C . LYS A 1 96 ? -12.125 -4.059 -3.215 1 87.19 96 LYS A C 1
ATOM 743 O O . LYS A 1 96 ? -11.43 -3.666 -4.152 1 87.19 96 LYS A O 1
ATOM 748 N N . ASP A 1 97 ? -12.062 -3.58 -1.992 1 90.12 97 ASP A N 1
ATOM 749 C CA . ASP A 1 97 ? -11.086 -2.551 -1.657 1 90.12 97 ASP A CA 1
ATOM 750 C C . ASP A 1 97 ? -9.664 -3.07 -1.829 1 90.12 97 ASP A C 1
ATOM 752 O O . ASP A 1 97 ? -8.789 -2.357 -2.336 1 90.12 97 ASP A O 1
ATOM 756 N N . LEU A 1 98 ? -9.523 -4.258 -1.419 1 89.25 98 LEU A N 1
ATOM 757 C CA . LEU A 1 98 ? -8.203 -4.859 -1.51 1 89.25 98 LEU A CA 1
ATOM 758 C C . LEU A 1 98 ? -7.805 -5.082 -2.967 1 89.25 98 LEU A C 1
ATOM 760 O O . LEU A 1 98 ? -6.645 -4.879 -3.334 1 89.25 98 LEU A O 1
ATOM 764 N N . ASP A 1 99 ? -8.734 -5.531 -3.742 1 91.25 99 ASP A N 1
ATOM 765 C CA . ASP A 1 99 ? -8.469 -5.766 -5.156 1 91.25 99 ASP A CA 1
ATOM 766 C C . ASP A 1 99 ? -8.109 -4.461 -5.871 1 91.25 99 ASP A C 1
ATOM 768 O O . ASP A 1 99 ? -7.273 -4.449 -6.773 1 91.25 99 ASP A O 1
ATOM 772 N N . GLU A 1 100 ? -8.719 -3.404 -5.469 1 92.56 100 GLU A N 1
ATOM 773 C CA . GLU A 1 100 ? -8.398 -2.094 -6.031 1 92.56 100 GLU A CA 1
ATOM 774 C C . GLU A 1 100 ? -6.957 -1.7 -5.73 1 92.56 100 GLU A C 1
ATOM 776 O O . GLU A 1 100 ? -6.266 -1.144 -6.59 1 92.56 100 GLU A O 1
ATOM 781 N N . VAL A 1 101 ? -6.52 -1.941 -4.551 1 93.31 101 VAL A N 1
ATOM 782 C CA . VAL A 1 101 ? -5.148 -1.647 -4.148 1 93.31 101 VAL A CA 1
ATOM 783 C C . VAL A 1 101 ? -4.18 -2.533 -4.934 1 93.31 101 VAL A C 1
ATOM 785 O O . VAL A 1 101 ? -3.16 -2.055 -5.434 1 93.31 101 VAL A O 1
ATOM 788 N N . ARG A 1 102 ? -4.539 -3.787 -5 1 93.31 102 ARG A N 1
ATOM 789 C CA . ARG A 1 102 ? -3.715 -4.699 -5.789 1 93.31 102 ARG A CA 1
ATOM 790 C C . ARG A 1 102 ? -3.51 -4.172 -7.203 1 93.31 102 ARG A C 1
ATOM 792 O O . ARG A 1 102 ? -2.385 -4.145 -7.703 1 93.31 102 ARG A O 1
ATOM 799 N N . GLN A 1 103 ? -4.582 -3.793 -7.828 1 94.25 103 GLN A N 1
ATOM 800 C CA . GLN A 1 103 ? -4.543 -3.297 -9.195 1 94.25 103 GLN A CA 1
ATOM 801 C C . GLN A 1 103 ? -3.629 -2.08 -9.32 1 94.25 103 GLN A C 1
ATOM 803 O O . GLN A 1 103 ? -2.836 -1.985 -10.258 1 94.25 103 GLN A O 1
ATOM 808 N N . LEU A 1 104 ? -3.754 -1.229 -8.398 1 95.75 104 LEU A N 1
ATOM 809 C CA . LEU A 1 104 ? -2.922 -0.03 -8.383 1 95.75 104 LEU A CA 1
ATOM 810 C C . LEU A 1 104 ? -1.445 -0.395 -8.281 1 95.75 104 LEU A C 1
ATOM 812 O O . LEU A 1 104 ? -0.622 0.129 -9.039 1 95.75 104 LEU A O 1
ATOM 816 N N . LEU A 1 105 ? -1.148 -1.246 -7.379 1 96.5 105 LEU A N 1
ATOM 817 C CA . LEU A 1 105 ? 0.234 -1.657 -7.164 1 96.5 105 LEU A CA 1
ATOM 818 C C . LEU A 1 105 ? 0.804 -2.328 -8.406 1 96.5 105 LEU A C 1
ATOM 820 O O . LEU A 1 105 ? 1.977 -2.141 -8.742 1 96.5 105 LEU A O 1
ATOM 824 N N . GLU A 1 106 ? 0.024 -3.105 -9.055 1 97 106 GLU A N 1
ATOM 825 C CA . GLU A 1 106 ? 0.495 -3.857 -10.211 1 97 106 GLU A CA 1
ATOM 826 C C . GLU A 1 106 ? 0.934 -2.924 -11.336 1 97 106 GLU A C 1
ATOM 828 O O . GLU A 1 106 ? 1.871 -3.23 -12.078 1 97 106 GLU A O 1
ATOM 833 N N . MET A 1 107 ? 0.268 -1.82 -11.461 1 96.5 107 MET A N 1
ATOM 834 C CA . MET A 1 107 ? 0.675 -0.857 -12.477 1 96.5 107 MET A CA 1
ATOM 835 C C . MET A 1 107 ? 2.062 -0.301 -12.18 1 96.5 107 MET A C 1
ATOM 837 O O . MET A 1 107 ? 2.926 -0.264 -13.055 1 96.5 107 MET A O 1
ATOM 841 N N . LYS A 1 108 ? 2.236 0.023 -10.961 1 97.06 108 LYS A N 1
ATOM 842 C CA . LYS A 1 108 ? 3.51 0.636 -10.594 1 97.06 108 LYS A CA 1
ATOM 843 C C . LYS A 1 108 ? 4.641 -0.389 -10.617 1 97.06 108 LYS A C 1
ATOM 845 O O . LYS A 1 108 ? 5.754 -0.08 -11.039 1 97.06 108 LYS A O 1
ATOM 850 N N . ILE A 1 109 ? 4.379 -1.546 -10.125 1 97.94 109 ILE A N 1
ATOM 851 C CA . ILE A 1 109 ? 5.441 -2.545 -10.117 1 97.94 109 ILE A CA 1
ATOM 852 C C . ILE A 1 109 ? 5.824 -2.898 -11.555 1 97.94 109 ILE A C 1
ATOM 854 O O . ILE A 1 109 ? 6.988 -3.178 -11.844 1 97.94 109 ILE A O 1
ATOM 858 N N . ALA A 1 110 ? 4.863 -2.914 -12.461 1 98.31 110 ALA A N 1
ATOM 859 C CA . ALA A 1 110 ? 5.164 -3.16 -13.875 1 98.31 110 ALA A CA 1
ATOM 860 C C . ALA A 1 110 ? 6.07 -2.07 -14.438 1 98.31 110 ALA A C 1
ATOM 862 O O . ALA A 1 110 ? 7.062 -2.363 -15.109 1 98.31 110 ALA A O 1
ATOM 863 N N . GLU A 1 111 ? 5.703 -0.872 -14.172 1 97.94 111 GLU A N 1
ATOM 864 C CA . GLU A 1 111 ? 6.504 0.269 -14.602 1 97.94 111 GLU A CA 1
ATOM 865 C C . GLU A 1 111 ? 7.938 0.157 -14.102 1 97.94 111 GLU A C 1
ATOM 867 O O . GLU A 1 111 ? 8.883 0.302 -14.875 1 97.94 111 GLU A O 1
ATOM 872 N N . LYS A 1 112 ? 8.094 -0.117 -12.836 1 98.19 112 LYS A N 1
ATOM 873 C CA . LYS A 1 112 ? 9.414 -0.172 -12.219 1 98.19 112 LYS A CA 1
ATOM 874 C C . LYS A 1 112 ? 10.195 -1.395 -12.688 1 98.19 112 LYS A C 1
ATOM 876 O O . LYS A 1 112 ? 11.414 -1.33 -12.867 1 98.19 112 LYS A O 1
ATOM 881 N N . ALA A 1 113 ? 9.508 -2.479 -12.828 1 98.69 113 ALA A N 1
ATOM 882 C CA . ALA A 1 113 ? 10.164 -3.689 -13.312 1 98.69 113 ALA A CA 1
ATOM 883 C C . ALA A 1 113 ? 10.758 -3.469 -14.703 1 98.69 113 ALA A C 1
ATOM 885 O O . ALA A 1 113 ? 11.844 -3.977 -15.008 1 98.69 113 ALA A O 1
ATOM 886 N N . ALA A 1 114 ? 10.047 -2.732 -15.547 1 98.69 114 ALA A N 1
ATOM 887 C CA . ALA A 1 114 ? 10.562 -2.441 -16.875 1 98.69 114 ALA A CA 1
ATOM 888 C C . ALA A 1 114 ? 11.883 -1.686 -16.797 1 98.69 114 ALA A C 1
ATOM 890 O O . ALA A 1 114 ? 12.781 -1.9 -17.625 1 98.69 114 ALA A O 1
ATOM 891 N N . LEU A 1 115 ? 12.039 -0.884 -15.812 1 97.94 115 LEU A N 1
ATOM 892 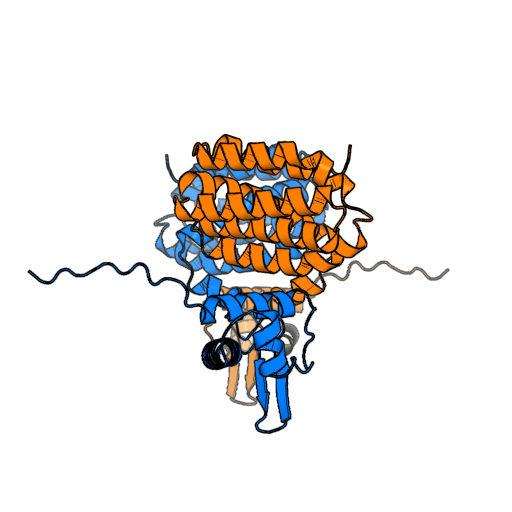C CA . LEU A 1 115 ? 13.211 -0.029 -15.672 1 97.94 115 LEU A CA 1
ATOM 893 C C . LEU A 1 115 ? 14.352 -0.777 -14.984 1 97.94 115 LEU A C 1
ATOM 895 O O . LEU A 1 115 ? 15.523 -0.513 -15.258 1 97.94 115 LEU A O 1
ATOM 899 N N . ASN A 1 116 ? 14.031 -1.744 -14.164 1 98.06 116 ASN A N 1
ATOM 900 C CA . ASN A 1 116 ? 15.039 -2.211 -13.227 1 98.06 116 ASN A CA 1
ATOM 901 C C . ASN A 1 116 ? 15.352 -3.691 -13.422 1 98.06 116 ASN A C 1
ATOM 903 O O . ASN A 1 116 ? 16.359 -4.195 -12.906 1 98.06 116 ASN A O 1
ATOM 907 N N . ARG A 1 117 ? 14.531 -4.367 -14.102 1 98 117 ARG A N 1
ATOM 908 C CA . ARG A 1 117 ? 14.633 -5.82 -14.148 1 98 117 ARG A CA 1
ATOM 909 C C . ARG A 1 117 ? 16 -6.258 -14.648 1 98 117 ARG A C 1
ATOM 911 O O . ARG A 1 117 ? 16.609 -5.586 -15.484 1 98 117 ARG A O 1
ATOM 918 N N . THR A 1 118 ? 16.406 -7.363 -14.156 1 98.06 118 THR A N 1
ATOM 919 C CA . THR A 1 118 ? 17.594 -8.062 -14.641 1 98.06 118 THR A CA 1
ATOM 920 C C . THR A 1 118 ? 17.203 -9.227 -15.547 1 98.06 118 THR A C 1
ATOM 922 O O . THR A 1 118 ? 16.016 -9.547 -15.68 1 98.06 118 THR A O 1
ATOM 925 N N . LYS A 1 119 ? 18.203 -9.766 -16.109 1 97.69 119 LYS A N 1
ATOM 926 C CA . LYS A 1 119 ? 17.953 -10.953 -16.938 1 97.69 119 LYS A CA 1
ATOM 927 C C . LYS A 1 119 ? 17.375 -12.086 -16.094 1 97.69 119 LYS A C 1
ATOM 929 O O . LYS A 1 119 ? 16.484 -12.812 -16.562 1 97.69 119 LYS A O 1
ATOM 934 N N . ALA A 1 120 ? 17.906 -12.211 -14.953 1 97.5 120 ALA A N 1
ATOM 935 C CA . ALA A 1 120 ? 17.406 -13.25 -14.055 1 97.5 120 ALA A CA 1
ATOM 936 C C . ALA A 1 120 ? 15.945 -13.016 -13.695 1 97.5 120 ALA A C 1
ATOM 938 O O . ALA A 1 120 ? 15.156 -13.961 -13.609 1 97.5 120 ALA A O 1
ATOM 939 N N . ASP A 1 121 ? 15.594 -11.758 -13.5 1 97.75 121 ASP A N 1
ATOM 940 C CA . ASP A 1 121 ? 14.203 -11.422 -13.227 1 97.75 121 ASP A CA 1
ATOM 941 C C . ASP A 1 121 ? 13.305 -11.828 -14.391 1 97.75 121 ASP A C 1
ATOM 943 O O . ASP A 1 121 ? 12.227 -12.391 -14.188 1 97.75 121 ASP A O 1
ATOM 947 N N . LEU A 1 122 ? 13.766 -11.492 -15.562 1 98.38 122 LEU A N 1
ATOM 948 C CA . LEU A 1 122 ? 12.977 -11.781 -16.75 1 98.38 122 LEU A CA 1
ATOM 949 C C . LEU A 1 122 ? 12.75 -13.281 -16.906 1 98.38 122 LEU A C 1
ATOM 951 O O . LEU A 1 122 ? 11.656 -13.711 -17.281 1 98.38 122 LEU A O 1
ATOM 955 N N . VAL A 1 123 ? 13.742 -14.016 -16.625 1 98 123 VAL A N 1
ATOM 956 C CA . VAL A 1 123 ? 13.617 -15.469 -16.703 1 98 123 VAL A CA 1
ATOM 957 C C . VAL A 1 123 ? 12.547 -15.945 -15.727 1 98 123 VAL A C 1
ATOM 959 O O . VAL A 1 123 ? 11.695 -16.766 -16.078 1 98 123 VAL A O 1
ATOM 962 N N . LYS A 1 124 ? 12.594 -15.453 -14.555 1 96.44 124 LYS A N 1
ATOM 963 C CA . LYS A 1 124 ? 11.625 -15.828 -13.531 1 96.44 124 LYS A CA 1
ATOM 964 C C . LYS A 1 124 ? 10.211 -15.438 -13.93 1 96.44 124 LYS A C 1
ATOM 966 O O . LYS A 1 124 ? 9.273 -16.219 -13.773 1 96.44 124 LYS A O 1
ATOM 971 N N . ILE A 1 125 ? 10.023 -14.234 -14.414 1 98.44 125 ILE A N 1
ATOM 972 C CA . ILE A 1 125 ? 8.711 -13.742 -14.836 1 98.44 125 ILE A CA 1
ATOM 973 C C . ILE A 1 125 ? 8.18 -14.617 -15.969 1 98.44 125 ILE A C 1
ATOM 975 O O . ILE A 1 125 ? 7.02 -15.023 -15.961 1 98.44 125 ILE A O 1
ATOM 979 N N . GLN A 1 126 ? 9.047 -14.867 -16.891 1 98.25 126 GLN A N 1
ATOM 980 C CA . GLN A 1 126 ? 8.672 -15.703 -18.031 1 98.25 126 GLN A CA 1
ATOM 981 C C . GLN A 1 126 ? 8.258 -17.094 -17.594 1 98.25 126 GLN A C 1
ATOM 983 O O . GLN A 1 126 ? 7.32 -17.672 -18.141 1 98.25 126 GLN A O 1
ATOM 988 N N . GLU A 1 127 ? 9 -17.625 -16.719 1 97.62 127 GLU A N 1
ATOM 989 C CA . GLU A 1 127 ? 8.688 -18.953 -16.188 1 97.62 127 GLU A CA 1
ATOM 990 C C . GLU A 1 127 ? 7.285 -19 -15.594 1 97.62 127 GLU A C 1
ATOM 992 O O . GLU A 1 127 ? 6.52 -19.922 -15.852 1 97.62 127 GLU A O 1
ATOM 997 N N . TRP A 1 128 ? 6.965 -18.047 -14.82 1 96.88 128 TRP A N 1
ATOM 998 C CA . TRP A 1 128 ? 5.652 -18.031 -14.18 1 96.88 128 TRP A CA 1
ATOM 999 C C . TRP A 1 128 ? 4.555 -17.766 -15.203 1 96.88 128 TRP A C 1
ATOM 1001 O O . TRP A 1 128 ? 3.439 -18.281 -15.078 1 96.88 128 TRP A O 1
ATOM 1011 N N . PHE A 1 129 ? 4.852 -16.938 -16.219 1 98.12 129 PHE A N 1
ATOM 1012 C CA . PHE A 1 129 ? 3.902 -16.734 -17.312 1 98.12 129 PHE A CA 1
ATOM 1013 C C . PHE A 1 129 ? 3.568 -18.047 -17.984 1 98.12 129 PHE A C 1
ATOM 1015 O O . PHE A 1 129 ? 2.398 -18.359 -18.219 1 98.12 129 PHE A O 1
ATOM 1022 N N . LYS A 1 130 ? 4.598 -18.797 -18.281 1 98.12 130 LYS A N 1
ATOM 1023 C CA . LYS A 1 130 ? 4.414 -20.094 -18.938 1 98.12 130 LYS A CA 1
ATOM 1024 C C . LYS A 1 130 ? 3.604 -21.031 -18.047 1 98.12 130 LYS A C 1
ATOM 1026 O O . LYS A 1 130 ? 2.719 -21.734 -18.547 1 98.12 130 LYS A O 1
ATOM 1031 N N . LYS A 1 131 ? 3.902 -21.062 -16.812 1 96.94 131 LYS A N 1
ATOM 1032 C CA . LYS A 1 131 ? 3.172 -21.906 -15.867 1 96.94 131 LYS A CA 1
ATOM 1033 C C . LYS A 1 131 ? 1.698 -21.516 -15.805 1 96.94 131 LYS A C 1
ATOM 1035 O O . LYS A 1 131 ? 0.822 -22.375 -15.742 1 96.94 131 LYS A O 1
ATOM 1040 N N . ARG A 1 132 ? 1.451 -20.234 -15.789 1 97.44 132 ARG A N 1
ATOM 1041 C CA . ARG A 1 132 ? 0.088 -19.719 -15.773 1 97.44 132 ARG A CA 1
ATOM 1042 C C . ARG A 1 132 ? -0.688 -20.188 -17 1 97.44 132 ARG A C 1
ATOM 1044 O O . ARG A 1 132 ? -1.811 -20.688 -16.875 1 97.44 132 ARG A O 1
ATOM 1051 N N . ASP A 1 133 ? -0.103 -20.031 -18.156 1 97.19 133 ASP A N 1
ATOM 1052 C CA . ASP A 1 133 ? -0.75 -20.391 -19.422 1 97.19 133 ASP A CA 1
ATOM 1053 C C . ASP A 1 133 ? -0.965 -21.891 -19.516 1 97.19 133 ASP A C 1
ATOM 1055 O O . ASP A 1 133 ? -2.012 -22.359 -19.969 1 97.19 133 ASP A O 1
ATOM 1059 N N . LYS A 1 134 ? 0.05 -22.625 -19.109 1 97.88 134 LYS A N 1
ATOM 1060 C CA . LYS A 1 134 ? -0.056 -24.078 -19.125 1 97.88 134 LYS A CA 1
ATOM 1061 C C . LYS A 1 134 ? -1.181 -24.562 -18.203 1 97.88 134 LYS A C 1
ATOM 1063 O O . LYS A 1 134 ? -1.987 -25.406 -18.594 1 97.88 134 LYS A O 1
ATOM 1068 N N . ALA A 1 135 ? -1.223 -24.062 -17.016 1 97.5 135 ALA A N 1
ATOM 1069 C CA . ALA A 1 135 ? -2.271 -24.438 -16.078 1 97.5 135 ALA A CA 1
ATOM 1070 C C . ALA A 1 135 ? -3.65 -24.062 -16.609 1 97.5 135 ALA A C 1
ATOM 1072 O O . ALA A 1 135 ? -4.613 -24.812 -16.438 1 97.5 135 ALA A O 1
ATOM 1073 N N . ALA A 1 136 ? -3.742 -22.906 -17.25 1 97.44 136 ALA A N 1
ATOM 1074 C CA . ALA A 1 136 ? -5.012 -22.469 -17.812 1 97.44 136 ALA A CA 1
ATOM 1075 C C . ALA A 1 136 ? -5.488 -23.422 -18.906 1 97.44 136 ALA A C 1
ATOM 1077 O O . ALA A 1 136 ? -6.66 -23.797 -18.953 1 97.44 136 ALA A O 1
ATOM 1078 N N . LYS A 1 137 ? -4.609 -23.844 -19.766 1 96.81 137 LYS A N 1
ATOM 1079 C CA . LYS A 1 137 ? -4.922 -24.734 -20.875 1 96.81 137 LYS A CA 1
ATOM 1080 C C . LYS A 1 137 ? -5.406 -26.094 -20.359 1 96.81 137 LYS A C 1
ATOM 1082 O O . LYS A 1 137 ? -6.238 -26.734 -21 1 96.81 137 LYS A O 1
ATOM 1087 N N . HIS A 1 138 ? -4.914 -26.484 -19.234 1 97.56 138 HIS A N 1
ATOM 1088 C CA . HIS A 1 138 ? -5.258 -27.781 -18.688 1 97.56 138 HIS A CA 1
ATOM 1089 C C . HIS A 1 138 ? -6.391 -27.672 -17.672 1 97.56 138 HIS A C 1
ATOM 1091 O O . HIS A 1 138 ? -6.676 -28.625 -16.938 1 97.56 138 HIS A O 1
ATOM 1097 N N . ASP A 1 139 ? -6.938 -26.531 -17.5 1 97.25 139 ASP A N 1
ATOM 1098 C CA . ASP A 1 139 ? -8.109 -26.25 -16.688 1 97.25 139 ASP A CA 1
ATOM 1099 C C . ASP A 1 139 ? -7.836 -26.531 -15.211 1 97.25 139 ASP A C 1
ATOM 1101 O O . ASP A 1 139 ? -8.695 -27.062 -14.5 1 97.25 139 ASP A O 1
ATOM 1105 N N . LEU A 1 140 ? -6.637 -26.281 -14.812 1 96.69 140 LEU A N 1
ATOM 1106 C CA . LEU A 1 140 ? -6.242 -26.391 -13.414 1 96.69 140 LEU A CA 1
ATOM 1107 C C . LEU A 1 140 ? -6.363 -25.047 -12.703 1 96.69 140 LEU A C 1
ATOM 1109 O O . LEU A 1 140 ? -5.375 -24.328 -12.555 1 96.69 140 LEU A O 1
ATOM 1113 N N . LEU A 1 141 ? -7.488 -24.797 -12.164 1 95.25 141 LEU A N 1
ATOM 1114 C CA . LEU A 1 141 ? -7.848 -23.453 -11.688 1 95.25 141 LEU A CA 1
ATOM 1115 C C . LEU A 1 141 ? -6.922 -23.016 -10.555 1 95.25 141 LEU A C 1
ATOM 1117 O O . LEU A 1 141 ? -6.379 -21.922 -10.586 1 95.25 141 LEU A O 1
ATOM 1121 N N . GLU A 1 142 ? -6.754 -23.844 -9.57 1 91.62 142 GLU A N 1
ATOM 1122 C CA . GLU A 1 142 ? -5.934 -23.469 -8.414 1 91.62 142 GLU A CA 1
ATOM 1123 C C . GLU A 1 142 ? -4.496 -23.172 -8.836 1 91.62 142 GLU A C 1
ATOM 1125 O O . GLU A 1 142 ? -3.904 -22.188 -8.375 1 91.62 142 GLU A O 1
ATOM 1130 N N . GLU A 1 143 ? -3.967 -24 -9.711 1 91.31 143 GLU A N 1
ATOM 1131 C CA . GLU A 1 143 ? -2.611 -23.781 -10.211 1 91.31 143 GLU A CA 1
ATOM 1132 C C . GLU A 1 143 ? -2.518 -22.516 -11.039 1 91.31 143 GLU A C 1
ATOM 1134 O O . GLU A 1 143 ? -1.496 -21.812 -11.008 1 91.31 143 GLU A O 1
ATOM 1139 N N . CYS A 1 144 ? -3.578 -22.25 -11.773 1 95.06 144 CYS A N 1
ATOM 1140 C CA . CYS A 1 144 ? -3.631 -21.047 -12.578 1 95.06 144 CYS A CA 1
ATOM 1141 C C . CYS A 1 144 ? -3.574 -19.797 -11.688 1 95.06 144 CYS A C 1
ATOM 1143 O O . CYS A 1 144 ? -2.809 -18.875 -11.953 1 95.06 144 CYS A O 1
ATOM 1145 N N . ILE A 1 145 ? -4.348 -19.844 -10.664 1 92.94 145 ILE A N 1
ATOM 1146 C CA . ILE A 1 145 ? -4.41 -18.719 -9.727 1 92.94 145 ILE A CA 1
ATOM 1147 C C . ILE A 1 145 ? -3.053 -18.547 -9.047 1 92.94 145 ILE A C 1
ATOM 1149 O O . ILE A 1 145 ? -2.527 -17.422 -8.984 1 92.94 145 ILE A O 1
ATOM 1153 N N . ASP A 1 146 ? -2.459 -19.547 -8.602 1 89.44 146 ASP A N 1
ATOM 1154 C CA . ASP A 1 146 ? -1.164 -19.484 -7.926 1 89.44 146 ASP A CA 1
ATOM 1155 C C . ASP A 1 146 ? -0.085 -18.953 -8.867 1 89.44 146 ASP A C 1
ATOM 1157 O O . ASP A 1 146 ? 0.721 -18.094 -8.477 1 89.44 146 ASP A O 1
ATOM 1161 N N . ALA A 1 147 ? -0.099 -19.438 -10.047 1 93.81 147 ALA A N 1
ATOM 1162 C CA . ALA A 1 147 ? 0.891 -19 -11.023 1 93.81 147 ALA A CA 1
ATOM 1163 C C . ALA A 1 147 ? 0.7 -17.531 -11.375 1 93.81 147 ALA A C 1
ATOM 1165 O O . ALA A 1 147 ? 1.675 -16.797 -11.586 1 93.81 147 ALA A O 1
ATOM 1166 N N . ASP A 1 148 ? -0.535 -17.094 -11.484 1 95.56 148 ASP A N 1
ATOM 1167 C CA . ASP A 1 148 ? -0.822 -15.688 -11.758 1 95.56 148 ASP A CA 1
ATOM 1168 C C . ASP A 1 148 ? -0.295 -14.797 -10.633 1 95.56 148 ASP A C 1
ATOM 1170 O O . ASP A 1 148 ? 0.317 -13.758 -10.898 1 95.56 148 ASP A O 1
ATOM 1174 N N . ILE A 1 149 ? -0.558 -15.195 -9.477 1 93.06 149 ILE A N 1
ATOM 1175 C CA . ILE A 1 149 ? -0.073 -14.453 -8.312 1 93.06 149 ILE A CA 1
ATOM 1176 C C . ILE A 1 149 ? 1.452 -14.398 -8.336 1 93.06 149 ILE A C 1
ATOM 1178 O O . ILE A 1 149 ? 2.045 -13.328 -8.172 1 93.06 149 ILE A O 1
ATOM 1182 N N . GLN A 1 150 ? 2.08 -15.508 -8.594 1 92.06 150 GLN A N 1
ATOM 1183 C CA . GLN A 1 150 ? 3.539 -15.57 -8.602 1 92.06 150 GLN A CA 1
ATOM 1184 C C . GLN A 1 150 ? 4.113 -14.773 -9.773 1 92.06 150 GLN A C 1
ATOM 1186 O O . GLN A 1 150 ? 5.191 -14.188 -9.656 1 92.06 150 G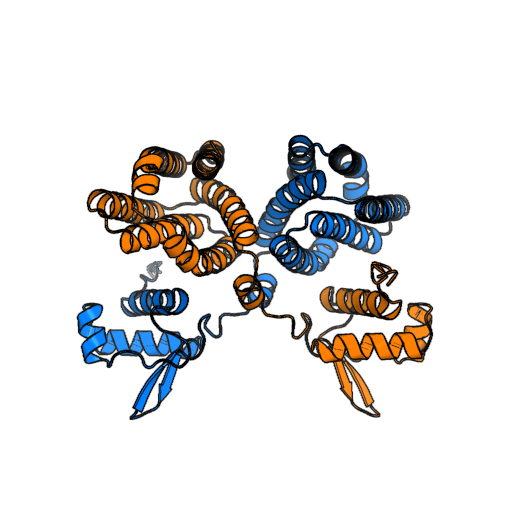LN A O 1
ATOM 1191 N N . PHE A 1 151 ? 3.424 -14.781 -10.891 1 97.25 151 PHE A N 1
ATOM 1192 C CA . PHE A 1 151 ? 3.797 -13.945 -12.031 1 97.25 151 PHE A CA 1
ATOM 1193 C C . PHE A 1 151 ? 3.918 -12.484 -11.609 1 97.25 151 PHE A C 1
ATOM 1195 O O . PHE A 1 151 ? 4.945 -11.852 -11.852 1 97.25 151 PHE A O 1
ATOM 1202 N N . HIS A 1 152 ? 2.979 -12.008 -10.922 1 97.12 152 HIS A N 1
ATOM 1203 C CA . HIS A 1 152 ? 2.982 -10.609 -10.508 1 97.12 152 HIS A CA 1
ATOM 1204 C C . HIS A 1 152 ? 3.941 -10.375 -9.344 1 97.12 152 HIS A C 1
ATOM 1206 O O . HIS A 1 152 ? 4.547 -9.312 -9.234 1 97.12 152 HIS A O 1
ATOM 1212 N N . ILE A 1 153 ? 4.117 -11.328 -8.5 1 94.44 153 ILE A N 1
ATOM 1213 C CA . ILE A 1 153 ? 5.113 -11.219 -7.438 1 94.44 153 ILE A CA 1
ATOM 1214 C C . ILE A 1 153 ? 6.508 -11.109 -8.047 1 94.44 153 ILE A C 1
ATOM 1216 O O . ILE A 1 153 ? 7.32 -10.289 -7.605 1 94.44 153 ILE A O 1
ATOM 1220 N N . ALA A 1 154 ? 6.754 -11.938 -9.055 1 96.38 154 ALA A N 1
ATOM 1221 C CA . ALA A 1 154 ? 8.039 -11.859 -9.742 1 96.38 154 ALA A CA 1
ATOM 1222 C C . ALA A 1 154 ? 8.25 -10.469 -10.352 1 96.38 154 ALA A C 1
ATOM 1224 O O . ALA A 1 154 ? 9.359 -9.938 -10.32 1 96.38 154 ALA A O 1
ATOM 1225 N N . ILE A 1 155 ? 7.188 -9.938 -10.883 1 98.44 155 ILE A N 1
ATOM 1226 C CA . ILE A 1 155 ? 7.262 -8.586 -11.414 1 98.44 155 ILE A CA 1
ATOM 1227 C C . ILE A 1 155 ? 7.551 -7.598 -10.289 1 98.44 155 ILE A C 1
ATOM 1229 O O . ILE A 1 155 ? 8.375 -6.691 -10.438 1 98.44 155 ILE A O 1
ATOM 1233 N N . ALA A 1 156 ? 6.895 -7.766 -9.18 1 97.44 156 ALA A N 1
ATOM 1234 C CA . ALA A 1 156 ? 7.141 -6.91 -8.023 1 97.44 156 ALA A CA 1
ATOM 1235 C C . ALA A 1 156 ? 8.602 -6.984 -7.59 1 97.44 156 ALA A C 1
ATOM 1237 O O . ALA A 1 156 ? 9.234 -5.957 -7.328 1 97.44 156 ALA A O 1
ATOM 1238 N N . GLU A 1 157 ? 9.117 -8.125 -7.527 1 95.44 157 GLU A N 1
ATOM 1239 C CA . GLU A 1 157 ? 10.516 -8.305 -7.148 1 95.44 157 GLU A CA 1
ATOM 1240 C C . GLU A 1 157 ? 11.453 -7.621 -8.141 1 95.44 157 GLU A C 1
ATOM 1242 O O . GLU A 1 157 ? 12.445 -7.008 -7.742 1 95.44 157 GLU A O 1
ATOM 1247 N N . ALA A 1 158 ? 11.125 -7.719 -9.367 1 98.06 158 ALA A N 1
ATOM 1248 C CA . ALA A 1 158 ? 11.938 -7.109 -10.422 1 98.06 158 ALA A CA 1
ATOM 1249 C C . ALA A 1 158 ? 11.875 -5.59 -10.344 1 98.06 158 ALA A C 1
ATOM 1251 O O . ALA A 1 158 ? 12.727 -4.898 -10.922 1 98.06 158 ALA A O 1
ATOM 1252 N N . SER A 1 159 ? 10.836 -5.051 -9.711 1 97.5 159 SER A N 1
ATOM 1253 C CA . SER A 1 159 ? 10.664 -3.605 -9.602 1 97.5 159 SER A CA 1
ATOM 1254 C C . SER A 1 159 ? 11.828 -2.967 -8.844 1 97.5 159 SER A C 1
ATOM 1256 O O . SER A 1 159 ? 12.125 -1.788 -9.047 1 97.5 159 SER A O 1
ATOM 1258 N N . GLY A 1 160 ? 12.383 -3.697 -7.875 1 94.38 160 GLY A N 1
ATOM 1259 C CA . GLY A 1 160 ? 13.508 -3.209 -7.09 1 94.38 160 GLY A CA 1
ATOM 1260 C C . GLY A 1 160 ? 13.086 -2.291 -5.957 1 94.38 160 GLY A C 1
ATOM 1261 O O . GLY A 1 160 ? 13.938 -1.763 -5.234 1 94.38 160 GLY A O 1
ATOM 1262 N N . ASN A 1 161 ? 11.891 -2.055 -5.812 1 93.94 161 ASN A N 1
ATOM 1263 C CA . ASN A 1 161 ? 11.359 -1.286 -4.691 1 93.94 161 ASN A CA 1
ATOM 1264 C C . ASN A 1 161 ? 10.883 -2.197 -3.562 1 93.94 161 ASN A C 1
ATOM 1266 O O . ASN A 1 161 ? 9.812 -2.801 -3.66 1 93.94 161 ASN A O 1
ATOM 1270 N N . GLU A 1 162 ? 11.562 -2.152 -2.525 1 87.62 162 GLU A N 1
ATOM 1271 C CA . GLU A 1 162 ? 11.336 -3.119 -1.456 1 87.62 162 GLU A CA 1
ATOM 1272 C C . GLU A 1 162 ? 9.969 -2.912 -0.804 1 87.62 162 GLU A C 1
ATOM 1274 O O . GLU A 1 162 ? 9.328 -3.873 -0.372 1 87.62 162 GLU A O 1
ATOM 1279 N N . ILE A 1 163 ? 9.547 -1.738 -0.756 1 87.12 163 ILE A N 1
ATOM 1280 C CA . ILE A 1 163 ? 8.258 -1.446 -0.145 1 87.12 163 ILE A CA 1
ATOM 1281 C C . ILE A 1 163 ? 7.129 -1.962 -1.041 1 87.12 163 ILE A C 1
ATOM 1283 O O . ILE A 1 163 ? 6.188 -2.596 -0.562 1 87.12 163 ILE A O 1
ATOM 1287 N N . LEU A 1 164 ? 7.215 -1.725 -2.316 1 93.38 164 LEU A N 1
ATOM 1288 C CA . LEU A 1 164 ? 6.23 -2.23 -3.266 1 93.38 164 LEU A CA 1
ATOM 1289 C C . LEU A 1 164 ? 6.16 -3.752 -3.221 1 93.38 164 LEU A C 1
ATOM 1291 O O . LEU A 1 164 ? 5.074 -4.332 -3.273 1 93.38 164 LEU A O 1
ATOM 1295 N N . ILE A 1 165 ? 7.312 -4.355 -3.117 1 90 165 ILE A N 1
ATOM 1296 C CA . ILE A 1 165 ? 7.387 -5.812 -3.062 1 90 165 ILE A CA 1
ATOM 1297 C C . ILE A 1 165 ? 6.625 -6.324 -1.843 1 90 165 ILE A C 1
ATOM 1299 O O . ILE A 1 165 ? 5.758 -7.191 -1.965 1 90 165 ILE A O 1
ATOM 1303 N N . ASP A 1 166 ? 6.828 -5.719 -0.798 1 82.62 166 ASP A N 1
ATOM 1304 C CA . ASP A 1 166 ? 6.219 -6.164 0.449 1 82.62 166 ASP A CA 1
ATOM 1305 C C . ASP A 1 166 ? 4.711 -5.914 0.443 1 82.62 166 ASP A C 1
ATOM 1307 O O . ASP A 1 166 ? 3.932 -6.777 0.853 1 82.62 166 ASP A O 1
ATOM 1311 N N . LEU A 1 167 ? 4.379 -4.75 0.035 1 86.5 167 LEU A N 1
ATOM 1312 C CA . LEU A 1 167 ? 2.963 -4.41 -0.035 1 86.5 167 LEU A CA 1
ATOM 1313 C C . LEU A 1 167 ? 2.223 -5.363 -0.966 1 86.5 167 LEU A C 1
ATOM 1315 O O . LEU A 1 167 ? 1.159 -5.879 -0.614 1 86.5 167 LEU A O 1
ATOM 1319 N N . TYR A 1 168 ? 2.771 -5.617 -2.117 1 91.38 168 TYR A N 1
ATOM 1320 C CA . TYR A 1 168 ? 2.084 -6.465 -3.09 1 91.38 168 TYR A CA 1
ATOM 1321 C C . TYR A 1 168 ? 1.941 -7.887 -2.568 1 91.38 168 TYR A C 1
ATOM 1323 O O . TYR A 1 168 ? 0.874 -8.492 -2.688 1 91.38 168 TYR A O 1
ATOM 1331 N N . LYS A 1 169 ? 3.029 -8.422 -2.047 1 84 169 LYS A N 1
ATOM 1332 C CA . LYS A 1 169 ? 2.984 -9.781 -1.509 1 84 169 LYS A CA 1
ATOM 1333 C C . LYS A 1 169 ? 1.909 -9.914 -0.435 1 84 169 LYS A C 1
ATOM 1335 O O . LYS A 1 169 ? 1.167 -10.898 -0.409 1 84 169 LYS A O 1
ATOM 1340 N N . SER A 1 170 ? 1.827 -8.93 0.344 1 77.94 170 SER A N 1
ATOM 1341 C CA . SER A 1 170 ? 0.837 -8.953 1.416 1 77.94 170 SER A CA 1
ATOM 1342 C C . SER A 1 170 ? -0.583 -8.953 0.858 1 77.94 170 SER A C 1
ATOM 1344 O O . SER A 1 170 ? -1.438 -9.711 1.32 1 77.94 170 SER A O 1
ATOM 1346 N N . VAL A 1 171 ? -0.809 -8.156 -0.082 1 84.56 171 VAL A N 1
ATOM 1347 C CA . VAL A 1 171 ? -2.137 -8.016 -0.671 1 84.56 171 VAL A CA 1
ATOM 1348 C C . VAL A 1 171 ? -2.469 -9.258 -1.493 1 84.56 171 VAL A C 1
ATOM 1350 O O . VAL A 1 171 ? -3.568 -9.805 -1.382 1 84.56 171 VAL A O 1
ATOM 1353 N N . ALA A 1 172 ? -1.506 -9.703 -2.291 1 82.75 172 ALA A N 1
ATOM 1354 C CA . ALA A 1 172 ? -1.713 -10.805 -3.221 1 82.75 172 ALA A CA 1
ATOM 1355 C C . ALA A 1 172 ? -2.059 -12.094 -2.477 1 82.75 172 ALA A C 1
ATOM 1357 O O . ALA A 1 172 ? -2.951 -12.836 -2.891 1 82.75 172 ALA A O 1
ATOM 1358 N N . ILE A 1 173 ? -1.473 -12.305 -1.39 1 70.81 173 ILE A N 1
ATOM 1359 C CA . ILE A 1 173 ? -1.672 -13.531 -0.624 1 70.81 173 ILE A CA 1
ATOM 1360 C C . ILE A 1 173 ? -3.08 -13.547 -0.034 1 70.81 173 ILE A C 1
ATOM 1362 O O . ILE A 1 173 ? -3.734 -14.594 -0.005 1 70.81 173 ILE A O 1
ATOM 1366 N N . HIS A 1 174 ? -3.537 -12.469 0.288 1 73.5 174 HIS A N 1
ATOM 1367 C CA . HIS A 1 174 ? -4.867 -12.391 0.881 1 73.5 174 HIS A CA 1
ATOM 1368 C C . HIS A 1 174 ? -5.953 -12.547 -0.179 1 73.5 174 HIS A C 1
ATOM 1370 O O . HIS A 1 174 ? -7.062 -12.984 0.123 1 73.5 174 HIS A O 1
ATOM 1376 N N . LEU A 1 175 ? -5.586 -12.234 -1.365 1 80.69 175 LEU A N 1
ATOM 1377 C CA . LEU A 1 175 ? -6.59 -12.273 -2.422 1 80.69 175 LEU A CA 1
ATOM 1378 C C . LEU A 1 175 ? -6.707 -13.68 -3.012 1 80.69 175 LEU A C 1
ATOM 1380 O O . LEU A 1 175 ? -7.672 -13.984 -3.715 1 80.69 175 LEU A O 1
ATOM 1384 N N . ARG A 1 176 ? -5.797 -14.508 -2.713 1 83.19 176 ARG A N 1
ATOM 1385 C CA . ARG A 1 176 ? -5.781 -15.844 -3.312 1 83.19 176 ARG A CA 1
ATOM 1386 C C . ARG A 1 176 ? -7.094 -16.578 -3.049 1 83.19 176 ARG A C 1
ATOM 1388 O O . ARG A 1 176 ? -7.699 -17.125 -3.971 1 83.19 176 ARG A O 1
ATOM 1395 N N . ASN A 1 177 ? -7.48 -16.578 -1.842 1 75.75 177 ASN A N 1
ATOM 1396 C CA . ASN A 1 177 ? -8.703 -17.297 -1.492 1 75.75 177 ASN A CA 1
ATOM 1397 C C . ASN A 1 177 ? -9.93 -16.656 -2.131 1 75.75 177 ASN A C 1
ATOM 1399 O O . ASN A 1 177 ? -10.875 -17.359 -2.518 1 75.75 177 ASN A O 1
ATOM 1403 N N . TRP A 1 178 ? -9.945 -15.445 -2.131 1 79.88 178 TRP A N 1
ATOM 1404 C CA . TRP A 1 178 ? -11.031 -14.742 -2.801 1 79.88 178 TRP A CA 1
ATOM 1405 C C . TRP A 1 178 ? -11.086 -15.102 -4.281 1 79.88 178 TRP A C 1
ATOM 1407 O O . TRP A 1 178 ? -12.164 -15.297 -4.84 1 79.88 178 TRP A O 1
ATOM 1417 N N . PHE A 1 179 ? -9.883 -15.195 -4.934 1 86 179 PHE A N 1
ATOM 1418 C CA . PHE A 1 179 ? -9.828 -15.602 -6.336 1 86 179 PHE A CA 1
ATOM 1419 C C . PHE A 1 179 ? -10.414 -16.984 -6.52 1 86 179 PHE A C 1
ATOM 1421 O O . PHE A 1 179 ? -11.133 -17.25 -7.492 1 86 179 PHE A O 1
ATOM 1428 N N . LEU A 1 180 ? -10.156 -17.844 -5.605 1 85.94 180 LEU A N 1
ATOM 1429 C CA . LEU A 1 180 ? -10.68 -19.203 -5.668 1 85.94 180 LEU A CA 1
ATOM 1430 C C . LEU A 1 180 ? -12.195 -19.203 -5.531 1 85.94 180 LEU A C 1
ATOM 1432 O O . LEU A 1 180 ? -12.867 -20.125 -6.023 1 85.94 180 LEU A O 1
ATOM 1436 N N . GLU A 1 181 ? -12.688 -18.234 -4.91 1 83.62 181 GLU A N 1
ATOM 1437 C CA . GLU A 1 181 ? -14.133 -18.125 -4.715 1 83.62 181 GLU A CA 1
ATOM 1438 C C . GLU A 1 181 ? -14.805 -17.484 -5.922 1 83.62 181 GLU A C 1
ATOM 1440 O O . GLU A 1 181 ? -15.914 -17.875 -6.301 1 83.62 181 GLU A O 1
ATOM 1445 N N . VAL A 1 182 ? -14.195 -16.578 -6.535 1 88.06 182 VAL A N 1
ATOM 1446 C CA . VAL A 1 182 ? -14.852 -15.766 -7.551 1 88.06 182 VAL A CA 1
ATOM 1447 C C . VAL A 1 182 ? -14.672 -16.406 -8.922 1 88.06 182 VAL A C 1
ATOM 1449 O O . VAL A 1 182 ? -15.57 -16.344 -9.766 1 88.06 182 VAL A O 1
ATOM 1452 N N . TYR A 1 183 ? -13.508 -17 -9.117 1 91.62 183 TYR A N 1
ATOM 1453 C CA . TYR A 1 183 ? -13.281 -17.656 -10.406 1 91.62 183 TYR A CA 1
ATOM 1454 C C . TYR A 1 183 ? -13.867 -19.062 -10.422 1 91.62 183 TYR A C 1
ATOM 1456 O O . TYR A 1 183 ? -13.594 -19.859 -9.531 1 91.62 183 TYR A O 1
ATOM 1464 N N . LYS A 1 184 ? -14.617 -19.328 -11.398 1 92.19 184 LYS A N 1
ATOM 1465 C CA . LYS A 1 184 ? -15.281 -20.625 -11.508 1 92.19 184 LYS A CA 1
ATOM 1466 C C . LYS A 1 184 ? -14.469 -21.594 -12.375 1 92.19 184 LYS A C 1
ATOM 1468 O O . LYS A 1 184 ? -14.609 -22.812 -12.25 1 92.19 184 LYS A O 1
ATOM 1473 N N . ASP A 1 185 ? -13.711 -21.031 -13.195 1 95.81 185 ASP A N 1
ATOM 1474 C CA . ASP A 1 185 ? -12.875 -21.812 -14.102 1 95.81 185 ASP A CA 1
ATOM 1475 C C . ASP A 1 185 ? -11.688 -21 -14.602 1 95.81 185 ASP A C 1
ATOM 1477 O O . ASP A 1 185 ? -11.414 -19.922 -14.094 1 95.81 185 ASP A O 1
ATOM 1481 N N . THR A 1 186 ? -10.977 -21.531 -15.57 1 96.75 186 THR A N 1
ATOM 1482 C CA . THR A 1 186 ? -9.734 -20.906 -16 1 96.75 186 THR A CA 1
ATOM 1483 C C . THR A 1 186 ? -9.984 -19.984 -17.203 1 96.75 186 THR A C 1
ATOM 1485 O O . THR A 1 186 ? -9.047 -19.406 -17.75 1 96.75 186 THR A O 1
ATOM 1488 N N . LYS A 1 187 ? -11.164 -19.844 -17.656 1 95.81 187 LYS A N 1
ATOM 1489 C CA . LYS A 1 187 ? -11.508 -19.078 -18.844 1 95.81 187 LYS A CA 1
ATOM 1490 C C . LYS A 1 187 ? -10.977 -17.641 -18.75 1 95.81 187 LYS A C 1
ATOM 1492 O O . LYS A 1 187 ? -10.352 -17.156 -19.688 1 95.81 187 LYS A O 1
ATOM 1497 N N . PRO A 1 188 ? -11.156 -16.938 -17.672 1 94 188 PRO A N 1
ATOM 1498 C CA . PRO A 1 188 ? -10.633 -15.562 -17.594 1 94 188 PRO A CA 1
ATOM 1499 C C . PRO A 1 188 ? -9.117 -15.5 -17.797 1 94 188 PRO A C 1
ATOM 1501 O O . PRO A 1 188 ? -8.609 -14.523 -18.344 1 94 188 PRO A O 1
ATOM 1504 N N . PHE A 1 189 ? -8.469 -16.469 -17.391 1 95.5 189 PHE A N 1
ATOM 1505 C CA . PHE A 1 189 ? -7.02 -16.5 -17.531 1 95.5 189 PHE A CA 1
ATOM 1506 C C . PHE A 1 189 ? -6.617 -16.734 -18.984 1 95.5 189 PHE A C 1
ATOM 1508 O O . PHE A 1 189 ? -5.652 -16.141 -19.469 1 95.5 189 PHE A O 1
ATOM 1515 N N . LYS A 1 190 ? -7.324 -17.609 -19.609 1 96 190 LYS A N 1
ATOM 1516 C CA . LYS A 1 190 ? -7.098 -17.828 -21.047 1 96 190 LYS A CA 1
ATOM 1517 C C . LYS A 1 190 ? -7.383 -16.562 -21.844 1 96 190 LYS A C 1
ATOM 1519 O O . LYS A 1 190 ? -6.625 -16.203 -22.75 1 96 190 LYS A O 1
ATOM 1524 N N . GLU A 1 191 ? -8.398 -15.859 -21.469 1 93.75 191 GLU A N 1
ATOM 1525 C CA . GLU A 1 191 ? -8.859 -14.68 -22.188 1 93.75 191 GLU A CA 1
ATOM 1526 C C . GLU A 1 191 ? -7.906 -13.508 -21.984 1 93.75 191 GLU A C 1
ATOM 1528 O O . GLU A 1 191 ? -7.824 -12.609 -22.828 1 93.75 191 GLU A O 1
ATOM 1533 N N . THR A 1 192 ? -7.184 -13.516 -20.891 1 94.44 192 THR A N 1
ATOM 1534 C CA . THR A 1 192 ? -6.297 -12.391 -20.609 1 94.44 192 THR A CA 1
ATOM 1535 C C . THR A 1 192 ? -4.844 -12.766 -20.875 1 94.44 192 THR A C 1
ATOM 1537 O O . THR A 1 192 ? -3.93 -12 -20.562 1 94.44 192 THR A O 1
ATOM 1540 N N . SER A 1 193 ? -4.621 -13.922 -21.406 1 96.25 193 SER A N 1
ATOM 1541 C CA . SER A 1 193 ? -3.26 -14.383 -21.656 1 96.25 193 SER A CA 1
ATOM 1542 C C . SER A 1 193 ? -2.504 -13.422 -22.578 1 96.25 193 SER A C 1
ATOM 1544 O O . SER A 1 193 ? -1.338 -13.109 -22.328 1 96.25 193 SER A O 1
ATOM 1546 N N . HIS A 1 194 ? -3.123 -12.977 -23.578 1 96.06 194 HIS A N 1
ATOM 1547 C CA . HIS A 1 194 ? -2.496 -12.062 -24.531 1 96.06 194 HIS A CA 1
ATOM 1548 C C . HIS A 1 194 ? -2.061 -10.773 -23.859 1 96.06 194 HIS A C 1
ATOM 1550 O O . HIS A 1 194 ? -0.976 -10.258 -24.125 1 96.06 194 HIS A O 1
ATOM 1556 N N . GLN A 1 195 ? -2.828 -10.219 -23 1 96.38 195 GLN A N 1
ATOM 1557 C CA . GLN A 1 195 ? -2.51 -9 -22.266 1 96.38 195 GLN A CA 1
ATOM 1558 C C . GLN A 1 195 ? -1.313 -9.211 -21.344 1 96.38 195 GLN A C 1
ATOM 1560 O O . GLN A 1 195 ? -0.461 -8.328 -21.219 1 96.38 195 GLN A O 1
ATOM 1565 N N . HIS A 1 196 ? -1.309 -10.367 -20.703 1 97.56 196 HIS A N 1
ATOM 1566 C CA . HIS A 1 196 ? -0.169 -10.672 -19.844 1 97.56 196 HIS A CA 1
ATOM 1567 C C . HIS A 1 196 ? 1.11 -10.82 -20.656 1 97.56 196 HIS A C 1
ATOM 1569 O O . HIS A 1 196 ? 2.186 -10.414 -20.219 1 97.56 196 HIS A O 1
ATOM 1575 N N . LYS A 1 197 ? 0.962 -11.383 -21.781 1 97.88 197 LYS A N 1
ATOM 1576 C CA . LYS A 1 197 ? 2.107 -11.5 -22.688 1 97.88 197 LYS A CA 1
ATOM 1577 C C . LYS A 1 197 ? 2.619 -10.125 -23.094 1 97.88 197 LYS A C 1
ATOM 1579 O O . LYS A 1 197 ? 3.83 -9.891 -23.141 1 97.88 197 LYS A O 1
ATOM 1584 N N . GLN A 1 198 ? 1.75 -9.258 -23.453 1 97.94 198 GLN A N 1
ATOM 1585 C CA . GLN A 1 198 ? 2.129 -7.891 -23.812 1 97.94 198 GLN A CA 1
ATOM 1586 C C . GLN A 1 198 ? 2.816 -7.188 -22.641 1 97.94 198 GLN A C 1
ATOM 1588 O O . GLN A 1 198 ? 3.76 -6.418 -22.844 1 97.94 198 GLN A O 1
ATOM 1593 N N . LEU A 1 199 ? 2.303 -7.414 -21.469 1 98.38 199 LEU A N 1
ATOM 1594 C CA . LEU A 1 199 ? 2.941 -6.863 -20.281 1 98.38 199 LEU A CA 1
ATOM 1595 C C . LEU A 1 199 ? 4.375 -7.367 -20.141 1 98.38 199 LEU A C 1
ATOM 1597 O O . LEU A 1 199 ? 5.301 -6.574 -19.953 1 98.38 199 LEU A O 1
ATOM 1601 N N . LEU A 1 200 ? 4.535 -8.648 -20.281 1 98.62 200 LEU A N 1
ATOM 1602 C CA . LEU A 1 200 ? 5.867 -9.242 -20.234 1 98.62 200 LEU A CA 1
ATOM 1603 C C . LEU A 1 200 ? 6.781 -8.633 -21.281 1 98.62 200 LEU A C 1
ATOM 1605 O O . LEU A 1 200 ? 7.926 -8.273 -20.984 1 98.62 200 LEU A O 1
ATOM 1609 N N . LYS A 1 201 ? 6.316 -8.477 -22.453 1 98.5 201 LYS A N 1
ATOM 1610 C CA . LYS A 1 201 ? 7.098 -7.914 -23.547 1 98.5 201 LYS A CA 1
ATOM 1611 C C . LYS A 1 201 ? 7.5 -6.473 -23.25 1 98.5 201 LYS A C 1
ATOM 1613 O O . LYS A 1 201 ? 8.617 -6.055 -23.578 1 98.5 201 LYS A O 1
ATOM 1618 N N . SER A 1 202 ? 6.574 -5.742 -22.75 1 98.62 202 SER A N 1
ATOM 1619 C CA . SER A 1 202 ? 6.883 -4.352 -22.422 1 98.62 202 SER A CA 1
ATOM 1620 C C . SER A 1 202 ? 7.934 -4.254 -21.328 1 98.62 202 SER A C 1
ATOM 1622 O O . SER A 1 202 ? 8.781 -3.359 -21.344 1 98.62 202 SER A O 1
ATOM 1624 N N . ILE A 1 203 ? 7.914 -5.152 -20.359 1 98.81 203 ILE A N 1
ATOM 1625 C CA . ILE A 1 203 ? 8.93 -5.188 -19.312 1 98.81 203 ILE A CA 1
ATOM 1626 C C . ILE A 1 203 ? 10.273 -5.59 -19.906 1 98.81 203 ILE A C 1
ATOM 1628 O O . ILE A 1 203 ? 11.297 -4.969 -19.609 1 98.81 203 ILE A O 1
ATOM 1632 N N . GLU A 1 204 ? 10.242 -6.539 -20.75 1 98.5 204 GLU A N 1
ATOM 1633 C CA . GLU A 1 204 ? 11.453 -7 -21.422 1 98.5 204 GLU A CA 1
ATOM 1634 C C . GLU A 1 204 ? 12.078 -5.887 -22.25 1 98.5 204 GLU A C 1
ATOM 1636 O O . GLU A 1 204 ? 13.305 -5.75 -22.281 1 98.5 204 GLU A O 1
ATOM 1641 N N . ALA A 1 205 ? 11.273 -5.094 -22.859 1 98.38 205 ALA A N 1
ATOM 1642 C CA . ALA A 1 205 ? 11.727 -4.023 -23.75 1 98.38 205 ALA A CA 1
ATOM 1643 C C . ALA A 1 205 ? 12.18 -2.809 -22.938 1 98.38 205 ALA A C 1
ATOM 1645 O O . ALA A 1 205 ? 12.742 -1.864 -23.5 1 98.38 205 ALA A O 1
ATOM 1646 N N . GLY A 1 206 ? 11.859 -2.816 -21.688 1 98.25 206 GLY A N 1
ATOM 1647 C CA . GLY A 1 206 ? 12.211 -1.683 -20.859 1 98.25 206 GLY A CA 1
ATOM 1648 C C . GLY A 1 206 ? 11.32 -0.474 -21.078 1 98.25 206 GLY A C 1
ATOM 1649 O O . GLY A 1 206 ? 11.734 0.662 -20.828 1 98.25 206 GLY A O 1
ATOM 1650 N N . ASP A 1 207 ? 10.219 -0.733 -21.625 1 98.31 207 ASP A N 1
ATOM 1651 C CA . ASP A 1 207 ? 9.266 0.341 -21.891 1 98.31 207 ASP A CA 1
ATOM 1652 C C . ASP A 1 207 ? 8.328 0.55 -20.703 1 98.31 207 ASP A C 1
ATOM 1654 O O . ASP A 1 207 ? 7.223 0.001 -20.672 1 98.31 207 ASP A O 1
ATOM 1658 N N . ALA A 1 208 ? 8.688 1.417 -19.859 1 98.12 208 ALA A N 1
ATOM 1659 C CA . ALA A 1 208 ? 8 1.625 -18.578 1 98.12 208 ALA A CA 1
ATOM 1660 C C . ALA A 1 208 ? 6.562 2.09 -18.812 1 98.12 208 ALA A C 1
ATOM 1662 O O . ALA A 1 208 ? 5.637 1.603 -18.156 1 98.12 208 ALA A O 1
ATOM 1663 N N . LYS A 1 209 ? 6.391 3.012 -19.688 1 97.19 209 LYS A N 1
ATOM 1664 C CA . LYS A 1 209 ? 5.059 3.543 -19.969 1 97.19 209 LYS A CA 1
ATOM 1665 C C . LYS A 1 209 ? 4.137 2.455 -20.5 1 97.19 209 LYS A C 1
ATOM 1667 O O . LYS A 1 209 ? 2.994 2.324 -20.062 1 97.19 209 LYS A O 1
ATOM 1672 N N . LYS A 1 210 ? 4.605 1.73 -21.406 1 97.81 210 LYS A N 1
ATOM 1673 C CA . LYS A 1 210 ? 3.807 0.647 -21.969 1 97.81 210 LYS A CA 1
ATOM 1674 C C . LYS A 1 210 ? 3.523 -0.432 -20.922 1 97.81 210 LYS A C 1
ATOM 1676 O O . LYS A 1 210 ? 2.451 -1.039 -20.938 1 97.81 210 LYS A O 1
ATOM 1681 N N . ALA A 1 211 ? 4.52 -0.744 -20.094 1 98.25 211 ALA A N 1
ATOM 1682 C CA . ALA A 1 211 ? 4.316 -1.729 -19.031 1 98.25 211 ALA A CA 1
ATOM 1683 C C . ALA A 1 211 ? 3.197 -1.296 -18.078 1 98.25 211 ALA A C 1
ATOM 1685 O O . ALA A 1 211 ? 2.322 -2.094 -17.75 1 98.25 211 ALA A O 1
ATOM 1686 N N . TRP A 1 212 ? 3.26 -0.022 -17.719 1 96.88 212 TRP A N 1
ATOM 1687 C CA . TRP A 1 212 ? 2.189 0.535 -16.891 1 96.88 212 TRP A CA 1
ATOM 1688 C C . TRP A 1 212 ? 0.837 0.366 -17.578 1 96.88 212 TRP A C 1
ATOM 1690 O O . TRP A 1 212 ? -0.113 -0.136 -16.969 1 96.88 212 TRP A O 1
ATOM 1700 N N . ASN A 1 213 ? 0.756 0.754 -18.781 1 95.88 213 ASN A N 1
ATOM 1701 C CA . ASN A 1 213 ? -0.499 0.742 -19.516 1 95.88 213 ASN A CA 1
ATOM 1702 C C . ASN A 1 213 ? -1.013 -0.68 -19.734 1 95.88 213 ASN A C 1
ATOM 1704 O O . ASN A 1 213 ? -2.217 -0.927 -19.656 1 95.88 213 ASN A O 1
ATOM 1708 N N . ASN A 1 214 ? -0.134 -1.558 -20.031 1 96.19 214 ASN A N 1
ATOM 1709 C CA . ASN A 1 214 ? -0.54 -2.943 -20.234 1 96.19 214 ASN A CA 1
ATOM 1710 C C . ASN A 1 214 ? -1.051 -3.574 -18.938 1 96.19 214 ASN A C 1
ATOM 1712 O O . ASN A 1 214 ? -1.991 -4.367 -18.969 1 96.19 214 ASN A O 1
ATOM 1716 N N . SER A 1 215 ? -0.408 -3.281 -17.844 1 96.56 215 SER A N 1
ATOM 1717 C CA . SER A 1 215 ? -0.921 -3.732 -16.562 1 96.56 215 SER A CA 1
ATOM 1718 C C . SER A 1 215 ? -2.32 -3.186 -16.297 1 96.56 215 SER A C 1
ATOM 1720 O O . SER A 1 215 ? -3.193 -3.908 -15.812 1 96.56 215 SER A O 1
ATOM 1722 N N . ALA A 1 216 ? -2.529 -1.911 -16.641 1 92.75 216 ALA A N 1
ATOM 1723 C CA . ALA A 1 216 ? -3.836 -1.282 -16.469 1 92.75 216 ALA A CA 1
ATOM 1724 C C . ALA A 1 216 ? -4.891 -1.972 -17.328 1 92.75 216 ALA A C 1
ATOM 1726 O O . ALA A 1 216 ? -6.043 -2.115 -16.922 1 92.75 216 ALA A O 1
ATOM 1727 N N . LYS A 1 217 ? -4.578 -2.389 -18.484 1 89.19 217 LYS A N 1
ATOM 1728 C CA . LYS A 1 217 ? -5.496 -3.055 -19.406 1 89.19 217 LYS A CA 1
ATOM 1729 C C . LYS A 1 217 ? -5.949 -4.402 -18.859 1 89.19 217 LYS A C 1
ATOM 1731 O O . LYS A 1 217 ? -7.109 -4.789 -19.031 1 89.19 217 LYS A O 1
ATOM 1736 N N . ILE A 1 218 ? -5.062 -5.117 -18.297 1 90.56 218 ILE A N 1
ATOM 1737 C CA . ILE A 1 218 ? -5.383 -6.406 -17.688 1 90.56 218 ILE A CA 1
ATOM 1738 C C . ILE A 1 218 ? -6.48 -6.227 -16.641 1 90.56 218 ILE A C 1
ATOM 1740 O O . ILE A 1 218 ? -7.391 -7.051 -16.531 1 90.56 218 ILE A O 1
ATOM 1744 N N . LEU A 1 219 ? -6.418 -5.152 -15.898 1 79.31 219 LEU A N 1
ATOM 1745 C CA . LEU A 1 219 ? -7.297 -4.879 -14.766 1 79.31 219 LEU A CA 1
ATOM 1746 C C . LEU A 1 219 ? -8.68 -4.453 -15.234 1 79.31 219 LEU A C 1
ATOM 1748 O O . LEU A 1 219 ? -9.648 -4.516 -14.477 1 79.31 219 LEU A O 1
ATOM 1752 N N . GLY A 1 220 ? -8.852 -3.697 -16.469 1 63.97 220 GLY A N 1
ATOM 1753 C CA . GLY A 1 220 ? -10.141 -3.371 -17.062 1 63.97 220 GLY A CA 1
ATOM 1754 C C . GLY A 1 220 ? -10.93 -4.598 -17.484 1 63.97 220 GLY A C 1
ATOM 1755 O O . GLY A 1 220 ? -12.023 -4.477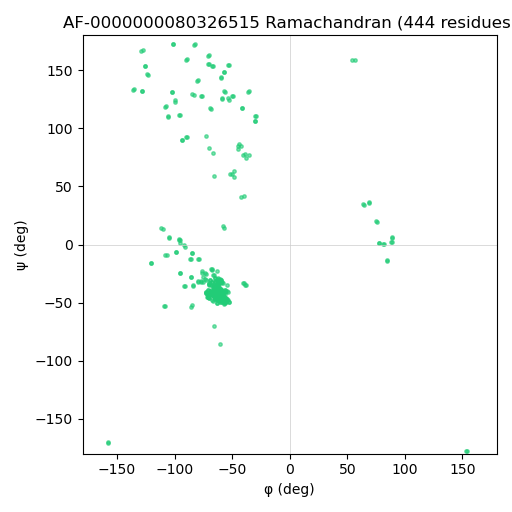 -18.047 1 63.97 220 GLY A O 1
ATOM 1756 N N . HIS A 1 221 ? -10.438 -5.723 -17.734 1 46.09 221 HIS A N 1
ATOM 1757 C CA . HIS A 1 221 ? -11.18 -6.914 -18.141 1 46.09 221 HIS A CA 1
ATOM 1758 C C . HIS A 1 221 ? -12.203 -7.32 -17.094 1 46.09 221 HIS A C 1
ATOM 1760 O O . HIS A 1 221 ? -12.969 -8.266 -17.312 1 46.09 221 HIS A O 1
ATOM 1766 N N . ILE A 1 222 ? -12.242 -7.219 -15.883 1 37.62 222 ILE A N 1
ATOM 1767 C CA . ILE A 1 222 ? -13.492 -7.723 -15.312 1 37.62 222 ILE A CA 1
ATOM 1768 C C . ILE A 1 222 ? -14.656 -6.855 -15.773 1 37.62 222 ILE A C 1
ATOM 1770 O O . ILE A 1 222 ? -15.734 -7.367 -16.078 1 37.62 222 ILE A O 1
ATOM 1774 N N . SER A 1 223 ? -14.938 -5.531 -15.406 1 31.34 223 SER A N 1
ATOM 1775 C CA . SER A 1 223 ? -16.25 -5.012 -15.773 1 31.34 223 SER A CA 1
ATOM 1776 C C . SER A 1 223 ? -16.406 -4.906 -17.281 1 31.34 223 SER A C 1
ATOM 1778 O O . SER A 1 223 ? -15.758 -4.074 -17.922 1 31.34 223 SER A O 1
ATOM 1780 N N . GLN A 1 224 ? -16.328 -5.793 -18.172 1 25.38 224 GLN A N 1
ATOM 1781 C CA . GLN A 1 224 ? -17.047 -5.395 -19.391 1 25.38 224 GLN A CA 1
ATOM 1782 C C . GLN A 1 224 ? -18.406 -4.816 -19.062 1 25.38 224 GLN A C 1
ATOM 1784 O O . GLN A 1 224 ? -19.125 -5.344 -18.219 1 25.38 224 GLN A O 1
ATOM 1789 N N . MET B 1 1 ? 46.188 -10.914 -5.309 1 24.19 1 MET B N 1
ATOM 1790 C CA . MET B 1 1 ? 45.188 -10.352 -6.199 1 24.19 1 MET B CA 1
ATOM 1791 C C . MET B 1 1 ? 43.781 -10.805 -5.793 1 24.19 1 MET B C 1
ATOM 1793 O O . MET B 1 1 ? 43.469 -11.984 -5.906 1 24.19 1 MET B O 1
ATOM 1797 N N . MET B 1 2 ? 43.094 -10.398 -4.66 1 30.8 2 MET B N 1
ATOM 1798 C CA . MET B 1 2 ? 42.094 -11.102 -3.852 1 30.8 2 MET B CA 1
ATOM 1799 C C . MET B 1 2 ? 40.781 -11.242 -4.602 1 30.8 2 MET B C 1
ATOM 1801 O O . MET B 1 2 ? 40.219 -10.25 -5.086 1 30.8 2 MET B O 1
ATOM 1805 N N . ASN B 1 3 ? 40.562 -12.234 -5.492 1 29.23 3 ASN B N 1
ATOM 1806 C CA . ASN B 1 3 ? 39.469 -12.516 -6.418 1 29.23 3 ASN B CA 1
ATOM 1807 C C . ASN B 1 3 ? 38.094 -12.5 -5.711 1 29.23 3 ASN B C 1
ATOM 1809 O O . ASN B 1 3 ? 37.812 -13.398 -4.918 1 29.23 3 ASN B O 1
ATOM 1813 N N . THR B 1 4 ? 37.688 -11.383 -5.117 1 33.09 4 THR B N 1
ATOM 1814 C CA . THR B 1 4 ? 36.438 -11.164 -4.398 1 33.09 4 THR B CA 1
ATOM 1815 C C . THR B 1 4 ? 35.25 -11.617 -5.234 1 33.09 4 THR B C 1
ATOM 1817 O O . THR B 1 4 ? 34.906 -10.969 -6.219 1 33.09 4 THR B O 1
ATOM 1820 N N . THR B 1 5 ? 35.219 -12.961 -5.598 1 32.47 5 THR B N 1
ATOM 1821 C CA . THR B 1 5 ? 34.156 -13.602 -6.359 1 32.47 5 THR B CA 1
ATOM 1822 C C . THR B 1 5 ? 32.781 -13.164 -5.859 1 32.47 5 THR B C 1
ATOM 1824 O O . THR B 1 5 ? 32.469 -13.297 -4.672 1 32.47 5 THR B O 1
ATOM 1827 N N . ASN B 1 6 ? 32.25 -12.109 -6.312 1 34.31 6 ASN B N 1
ATOM 1828 C CA . ASN B 1 6 ? 30.969 -11.453 -6.152 1 34.31 6 ASN B CA 1
ATOM 1829 C C . ASN B 1 6 ? 29.828 -12.461 -6.18 1 34.31 6 ASN B C 1
ATOM 1831 O O . ASN B 1 6 ? 29.312 -12.797 -7.246 1 34.31 6 ASN B O 1
ATOM 1835 N N . LEU B 1 7 ? 29.969 -13.695 -5.508 1 34.34 7 LEU B N 1
ATOM 1836 C CA . LEU B 1 7 ? 29.031 -14.812 -5.5 1 34.34 7 LEU B CA 1
ATOM 1837 C C . LEU B 1 7 ? 27.609 -14.32 -5.281 1 34.34 7 LEU B C 1
ATOM 1839 O O . LEU B 1 7 ? 27.344 -13.578 -4.336 1 34.34 7 LEU B O 1
ATOM 1843 N N . ILE B 1 8 ? 26.953 -13.93 -6.258 1 39.22 8 ILE B N 1
ATOM 1844 C CA . ILE B 1 8 ? 25.5 -13.742 -6.293 1 39.22 8 ILE B CA 1
ATOM 1845 C C . ILE B 1 8 ? 24.828 -14.844 -5.488 1 39.22 8 ILE B C 1
ATOM 1847 O O . ILE B 1 8 ? 25 -16.031 -5.777 1 39.22 8 ILE B O 1
ATOM 1851 N N . SER B 1 9 ? 24.781 -14.945 -4.219 1 40.5 9 SER B N 1
ATOM 1852 C CA . SER B 1 9 ? 24.312 -15.961 -3.281 1 40.5 9 SER B CA 1
ATOM 1853 C C . SER B 1 9 ? 23.031 -16.625 -3.773 1 40.5 9 SER B C 1
ATOM 1855 O O . SER B 1 9 ? 22.031 -15.938 -4.008 1 40.5 9 SER B O 1
ATOM 1857 N N . ARG B 1 10 ? 22.984 -17.516 -4.668 1 48.69 10 ARG B N 1
ATOM 1858 C CA . ARG B 1 10 ? 21.984 -18.469 -5.102 1 48.69 10 ARG B CA 1
ATOM 1859 C C . ARG B 1 10 ? 21.062 -18.875 -3.943 1 48.69 10 ARG B C 1
ATOM 1861 O O . ARG B 1 10 ? 21.547 -19.234 -2.865 1 48.69 10 ARG B O 1
ATOM 1868 N N . LYS B 1 11 ? 19.859 -18.484 -3.979 1 58.5 11 LYS B N 1
ATOM 1869 C CA . LYS B 1 11 ? 18.938 -19.016 -2.979 1 58.5 11 LYS B CA 1
ATOM 1870 C C . LYS B 1 11 ? 19.156 -20.5 -2.766 1 58.5 11 LYS B C 1
ATOM 1872 O O . LYS B 1 11 ? 19.25 -21.266 -3.729 1 58.5 11 LYS B O 1
ATOM 1877 N N . SER B 1 12 ? 19.531 -20.922 -1.607 1 73.81 12 SER B N 1
ATOM 1878 C CA . SER B 1 12 ? 19.688 -22.328 -1.248 1 73.81 12 SER B CA 1
ATOM 1879 C C . SER B 1 12 ? 18.391 -23.094 -1.406 1 73.81 12 SER B C 1
ATOM 1881 O O . SER B 1 12 ? 17.312 -22.5 -1.479 1 73.81 12 SER B O 1
ATOM 1883 N N . LEU B 1 13 ? 18.469 -24.266 -1.802 1 81.75 13 LEU B N 1
ATOM 1884 C CA . LEU B 1 13 ? 17.297 -25.141 -1.832 1 81.75 13 LEU B CA 1
ATOM 1885 C C . LEU B 1 13 ? 16.438 -24.938 -0.59 1 81.75 13 LEU B C 1
ATOM 1887 O O . LEU B 1 13 ? 15.203 -24.969 -0.67 1 81.75 13 LEU B O 1
ATOM 1891 N N . ALA B 1 14 ? 17.141 -24.641 0.456 1 85.06 14 ALA B N 1
ATOM 1892 C CA . ALA B 1 14 ? 16.438 -24.406 1.712 1 85.06 14 ALA B CA 1
ATOM 1893 C C . ALA B 1 14 ? 15.609 -23.125 1.639 1 85.06 14 ALA B C 1
ATOM 1895 O O . ALA B 1 14 ? 14.461 -23.094 2.09 1 85.06 14 ALA B O 1
ATOM 1896 N N . ASP B 1 15 ? 16.156 -22.156 1.083 1 78.81 15 ASP B N 1
ATOM 1897 C CA . ASP B 1 15 ? 15.438 -20.891 0.928 1 78.81 15 ASP B CA 1
ATOM 1898 C C . ASP B 1 15 ? 14.211 -21.078 0.046 1 78.81 15 ASP B C 1
ATOM 1900 O O . ASP B 1 15 ? 13.148 -20.5 0.327 1 78.81 15 ASP B O 1
ATOM 1904 N N . GLU B 1 16 ? 14.367 -21.844 -0.899 1 80.06 16 GLU B N 1
ATOM 1905 C CA . GLU B 1 16 ? 13.258 -22.078 -1.813 1 80.06 16 GLU B CA 1
ATOM 1906 C C . GLU B 1 16 ? 12.125 -22.828 -1.118 1 80.06 16 GLU B C 1
ATOM 1908 O O . GLU B 1 16 ? 10.953 -22.484 -1.277 1 80.06 16 GLU B O 1
ATOM 1913 N N . VAL B 1 17 ? 12.477 -23.844 -0.453 1 87.94 17 VAL B N 1
ATOM 1914 C CA . VAL B 1 17 ? 11.484 -24.625 0.279 1 87.94 17 VAL B CA 1
ATOM 1915 C C . VAL B 1 17 ? 10.797 -23.734 1.32 1 87.94 17 VAL B C 1
ATOM 1917 O O . VAL B 1 17 ? 9.578 -23.781 1.466 1 87.94 17 VAL B O 1
ATOM 1920 N N . ALA B 1 18 ? 11.609 -22.953 1.994 1 84.75 18 ALA B N 1
ATOM 1921 C CA . ALA B 1 18 ? 11.055 -22.047 2.996 1 84.75 18 ALA B CA 1
ATOM 1922 C C . ALA B 1 18 ? 10.031 -21.109 2.373 1 84.75 18 ALA B C 1
ATOM 1924 O O . ALA B 1 18 ? 8.953 -20.891 2.932 1 84.75 18 ALA B O 1
ATOM 1925 N N . GLU B 1 19 ? 10.375 -20.625 1.293 1 75.81 19 GLU B N 1
ATOM 1926 C CA . GLU B 1 19 ? 9.484 -19.703 0.594 1 75.81 19 GLU B CA 1
ATOM 1927 C C . GLU B 1 19 ? 8.172 -20.391 0.207 1 75.81 19 GLU B C 1
ATOM 1929 O O . GLU B 1 19 ? 7.102 -19.797 0.335 1 75.81 19 GLU B O 1
ATOM 1934 N N . LYS B 1 20 ? 8.289 -21.516 -0.264 1 81.19 20 LYS B N 1
ATOM 1935 C CA . LYS B 1 20 ? 7.098 -22.266 -0.664 1 81.19 20 LYS B CA 1
ATOM 1936 C C . LYS B 1 20 ? 6.207 -22.562 0.538 1 81.19 20 LYS B C 1
ATOM 1938 O O . LYS B 1 20 ? 4.984 -22.422 0.458 1 81.19 20 LYS B O 1
ATOM 1943 N N . ILE B 1 21 ? 6.812 -22.984 1.605 1 86.5 21 ILE B N 1
ATOM 1944 C CA . ILE B 1 21 ? 6.043 -23.25 2.816 1 86.5 21 ILE B CA 1
ATOM 1945 C C . ILE B 1 21 ? 5.402 -21.953 3.316 1 86.5 21 ILE B C 1
ATOM 1947 O O . ILE B 1 21 ? 4.23 -21.938 3.701 1 86.5 21 ILE B O 1
ATOM 1951 N N . GLN B 1 22 ? 6.211 -20.953 3.229 1 80.88 22 GLN B N 1
ATOM 1952 C CA . GLN B 1 22 ? 5.688 -19.656 3.629 1 80.88 22 GLN B CA 1
ATOM 1953 C C . GLN B 1 22 ? 4.477 -19.266 2.787 1 80.88 22 GLN B C 1
ATOM 1955 O O . GLN B 1 22 ? 3.482 -18.766 3.314 1 80.88 22 GLN B O 1
ATOM 1960 N N . GLN B 1 23 ? 4.594 -19.5 1.62 1 75.25 23 GLN B N 1
ATOM 1961 C CA . GLN B 1 23 ? 3.484 -19.219 0.715 1 75.25 23 GLN B CA 1
ATOM 1962 C C . GLN B 1 23 ? 2.26 -20.062 1.061 1 75.25 23 GLN B C 1
ATOM 1964 O O . GLN B 1 23 ? 1.133 -19.562 1.046 1 75.25 23 GLN B O 1
ATOM 1969 N N . GLN B 1 24 ? 2.484 -21.281 1.291 1 79.88 24 GLN B N 1
ATOM 1970 C CA . GLN B 1 24 ? 1.389 -22.172 1.644 1 79.88 24 GLN B CA 1
ATOM 1971 C C . GLN B 1 24 ? 0.713 -21.734 2.939 1 79.88 24 GLN B C 1
ATOM 1973 O O . GLN B 1 24 ? -0.506 -21.859 3.08 1 79.88 24 GLN B O 1
ATOM 1978 N N . ILE B 1 25 ? 1.541 -21.266 3.787 1 79.94 25 ILE B N 1
ATOM 1979 C CA . ILE B 1 25 ? 0.999 -20.734 5.031 1 79.94 25 ILE B CA 1
ATOM 1980 C C . ILE B 1 25 ? 0.188 -19.469 4.746 1 79.94 25 ILE B C 1
ATOM 1982 O O . ILE B 1 25 ? -0.942 -19.328 5.223 1 79.94 25 ILE B O 1
ATOM 1986 N N . ALA B 1 26 ? 0.775 -18.734 3.947 1 71.44 26 ALA B N 1
ATOM 1987 C CA . ALA B 1 26 ? 0.125 -17.469 3.619 1 71.44 26 ALA B CA 1
ATOM 1988 C C . ALA B 1 26 ? -1.191 -17.703 2.883 1 71.44 26 ALA B C 1
ATOM 1990 O O . ALA B 1 26 ? -2.156 -16.953 3.072 1 71.44 26 ALA B O 1
ATOM 1991 N N . PHE B 1 27 ? -1.194 -18.797 2.119 1 69.81 27 PHE B N 1
ATOM 1992 C CA . PHE B 1 27 ? -2.365 -19.125 1.309 1 69.81 27 PHE B CA 1
ATOM 1993 C C . PHE B 1 27 ? -3.396 -19.891 2.125 1 69.81 27 PHE B C 1
ATOM 1995 O O . PHE B 1 27 ? -4.5 -20.156 1.646 1 69.81 27 PHE B O 1
ATOM 2002 N N . GLY B 1 28 ? -3.02 -20.234 3.297 1 71.31 28 GLY B N 1
ATOM 2003 C CA . GLY B 1 28 ? -3.959 -20.922 4.172 1 71.31 28 GLY B CA 1
ATOM 2004 C C . GLY B 1 28 ? -3.945 -22.438 4 1 71.31 28 GLY B C 1
ATOM 2005 O O . GLY B 1 28 ? -4.797 -23.125 4.555 1 71.31 28 GLY B O 1
ATOM 2006 N N . THR B 1 29 ? -3.074 -22.844 3.139 1 74.31 29 THR B N 1
ATOM 2007 C CA . THR B 1 29 ? -2.908 -24.281 3.02 1 74.31 29 THR B CA 1
ATOM 2008 C C . THR B 1 29 ? -2.559 -24.906 4.371 1 74.31 29 THR B C 1
ATOM 2010 O O . THR B 1 29 ? -3.088 -25.953 4.73 1 74.31 29 THR B O 1
ATOM 2013 N N . TYR B 1 30 ? -1.621 -24.234 5 1 81.38 30 TYR B N 1
ATOM 2014 C CA . TYR B 1 30 ? -1.336 -24.516 6.402 1 81.38 30 TYR B CA 1
ATOM 2015 C C . TYR B 1 30 ? -1.837 -23.406 7.305 1 81.38 30 TYR B C 1
ATOM 2017 O O . TYR B 1 30 ? -1.407 -22.25 7.176 1 81.38 30 TYR B O 1
ATOM 2025 N N . LYS B 1 31 ? -2.721 -23.703 8.188 1 81.19 31 LYS B N 1
ATOM 2026 C CA . LYS B 1 31 ? -3.344 -22.688 9.039 1 81.19 31 LYS B CA 1
ATOM 2027 C C . LYS B 1 31 ? -2.549 -22.5 10.328 1 81.19 31 LYS B C 1
ATOM 2029 O O . LYS B 1 31 ? -1.779 -23.375 10.727 1 81.19 31 LYS B O 1
ATOM 2034 N N . VAL B 1 32 ? -2.779 -21.328 10.93 1 79.44 32 VAL B N 1
ATOM 2035 C CA . VAL B 1 32 ? -2.129 -21.062 12.211 1 79.44 32 VAL B CA 1
ATOM 2036 C C . VAL B 1 32 ? -2.482 -22.156 13.211 1 79.44 32 VAL B C 1
ATOM 2038 O O . VAL B 1 32 ? -3.637 -22.578 13.297 1 79.44 32 VAL B O 1
ATOM 2041 N N . ASP B 1 33 ? -1.49 -22.594 13.789 1 84.25 33 ASP B N 1
ATOM 2042 C CA . ASP B 1 33 ? -1.551 -23.609 14.836 1 84.25 33 ASP B CA 1
ATOM 2043 C C . ASP B 1 33 ? -1.751 -25 14.242 1 84.25 33 ASP B C 1
ATOM 2045 O O . ASP B 1 33 ? -1.866 -26 14.969 1 84.25 33 ASP B O 1
ATOM 2049 N N . GLU B 1 34 ? -1.807 -25.062 12.969 1 89.06 34 GLU B N 1
ATOM 2050 C CA . GLU B 1 34 ? -1.893 -26.359 12.32 1 89.06 34 GLU B CA 1
ATOM 2051 C C . GLU B 1 34 ? -0.522 -27.031 12.242 1 89.06 34 GLU B C 1
ATOM 2053 O O . GLU B 1 34 ? 0.482 -26.359 11.977 1 89.06 34 GLU B O 1
ATOM 2058 N N . LYS B 1 35 ? -0.58 -28.328 12.445 1 93.12 35 LYS B N 1
ATOM 2059 C CA . LYS B 1 35 ? 0.647 -29.109 12.352 1 93.12 35 LYS B CA 1
ATOM 2060 C C . LYS B 1 35 ? 1.036 -29.344 10.891 1 93.12 35 LYS B C 1
ATOM 2062 O O . LYS B 1 35 ? 0.2 -29.734 10.078 1 93.12 35 LYS B O 1
ATOM 2067 N N . LEU B 1 36 ? 2.252 -29.016 10.578 1 94.06 36 LEU B N 1
ATOM 2068 C CA . LEU B 1 36 ? 2.76 -29.344 9.25 1 94.06 36 LEU B CA 1
ATOM 2069 C C . LEU B 1 36 ? 2.959 -30.844 9.094 1 94.06 36 LEU B C 1
ATOM 2071 O O . LEU B 1 36 ? 3.152 -31.562 10.078 1 94.06 36 LEU B O 1
ATOM 2075 N N . PRO B 1 37 ? 2.924 -31.297 7.84 1 92.5 37 PRO B N 1
ATOM 2076 C CA . PRO B 1 37 ? 3.334 -32.688 7.617 1 92.5 37 PRO B CA 1
ATOM 2077 C C . PRO B 1 37 ? 4.711 -33 8.195 1 92.5 37 PRO B C 1
ATOM 2079 O O . PRO B 1 37 ? 5.531 -32.094 8.367 1 92.5 37 PRO B O 1
ATOM 2082 N N . ILE B 1 38 ? 4.891 -34.281 8.492 1 92.06 38 ILE B N 1
ATOM 2083 C CA . ILE B 1 38 ? 6.164 -34.688 9.07 1 92.06 38 ILE B CA 1
ATOM 2084 C C . ILE B 1 38 ? 7.262 -34.594 8.016 1 92.06 38 ILE B C 1
ATOM 2086 O O . ILE B 1 38 ? 6.977 -34.5 6.816 1 92.06 38 ILE B O 1
ATOM 2090 N N . GLU B 1 39 ? 8.531 -34.594 8.469 1 91.69 39 GLU B N 1
ATOM 2091 C CA . GLU B 1 39 ? 9.688 -34.344 7.621 1 91.69 39 GLU B CA 1
ATOM 2092 C C . GLU B 1 39 ? 9.703 -35.281 6.406 1 91.69 39 GLU B C 1
ATOM 2094 O O . GLU B 1 39 ? 9.906 -34.812 5.277 1 91.69 39 GLU B O 1
ATOM 2099 N N . PRO B 1 40 ? 9.367 -36.594 6.551 1 92.62 40 PRO B N 1
ATOM 2100 C CA . PRO B 1 40 ? 9.375 -37.469 5.375 1 92.62 40 PRO B CA 1
ATOM 2101 C C . PRO B 1 40 ? 8.328 -37.062 4.336 1 92.62 40 PRO B C 1
ATOM 2103 O O . PRO B 1 40 ? 8.586 -37.156 3.133 1 92.62 40 PRO B O 1
ATOM 2106 N N . GLU B 1 41 ? 7.254 -36.656 4.785 1 94 41 GLU B N 1
ATOM 2107 C CA . GLU B 1 41 ? 6.191 -36.219 3.881 1 94 41 GLU B CA 1
ATOM 2108 C C . GLU B 1 41 ? 6.574 -34.906 3.166 1 94 41 GLU B C 1
ATOM 2110 O O . GLU B 1 41 ? 6.301 -34.75 1.974 1 94 41 GLU B O 1
ATOM 2115 N N . LEU B 1 42 ? 7.191 -34 3.863 1 93.56 42 LEU B N 1
ATOM 2116 C CA . LEU B 1 42 ? 7.645 -32.75 3.258 1 93.56 42 LEU B CA 1
ATOM 2117 C C . LEU B 1 42 ? 8.758 -33.031 2.25 1 93.56 42 LEU B C 1
ATOM 2119 O O . LEU B 1 42 ? 8.812 -32.375 1.196 1 93.56 42 LEU B O 1
ATOM 2123 N N . MET B 1 43 ? 9.664 -33.969 2.629 1 92.81 43 MET B N 1
ATOM 2124 C CA . MET B 1 43 ? 10.727 -34.344 1.711 1 92.81 43 MET B CA 1
ATOM 2125 C C . MET B 1 43 ? 10.156 -34.844 0.387 1 92.81 43 MET B C 1
ATOM 2127 O O . MET B 1 43 ? 10.641 -34.469 -0.682 1 92.81 43 MET B O 1
ATOM 2131 N N . GLN B 1 44 ? 9.125 -35.594 0.476 1 92.75 44 GLN B N 1
ATOM 2132 C CA . GLN B 1 44 ? 8.469 -36.125 -0.712 1 92.75 44 GLN B CA 1
ATOM 2133 C C . GLN B 1 44 ? 7.758 -35.031 -1.488 1 92.75 44 GLN B C 1
ATOM 2135 O O . GLN B 1 44 ? 7.875 -34.938 -2.713 1 92.75 44 GLN B O 1
ATOM 2140 N N . ALA B 1 45 ? 7.152 -34.25 -0.782 1 90.38 45 ALA B N 1
ATOM 2141 C CA . ALA B 1 45 ? 6.348 -33.188 -1.406 1 90.38 45 ALA B CA 1
ATOM 2142 C C . ALA B 1 45 ? 7.223 -32.219 -2.166 1 90.38 45 ALA B C 1
ATOM 2144 O O . ALA B 1 45 ? 6.836 -31.719 -3.225 1 90.38 45 ALA B O 1
ATOM 2145 N N . PHE B 1 46 ? 8.414 -31.953 -1.621 1 91.06 46 PHE B N 1
ATOM 2146 C CA . PHE B 1 46 ? 9.242 -30.906 -2.207 1 91.06 46 PHE B CA 1
ATOM 2147 C C . PHE B 1 46 ? 10.422 -31.516 -2.959 1 91.06 46 PHE B C 1
ATOM 2149 O O . PHE B 1 46 ? 11.172 -30.797 -3.633 1 91.06 46 PHE B O 1
ATOM 2156 N N . GLY B 1 47 ? 10.617 -32.719 -2.832 1 91.81 47 GLY B N 1
ATOM 2157 C CA . GLY B 1 47 ? 11.688 -33.406 -3.533 1 91.81 47 GLY B CA 1
ATOM 2158 C C . GLY B 1 47 ? 13.07 -33.031 -3.061 1 91.81 47 GLY B C 1
ATOM 2159 O O . GLY B 1 47 ? 13.977 -32.812 -3.873 1 91.81 47 GLY B O 1
ATOM 2160 N N . VAL B 1 48 ? 13.133 -32.812 -1.81 1 92.5 48 VAL B N 1
ATOM 2161 C CA . VAL B 1 48 ? 14.414 -32.375 -1.258 1 92.5 48 VAL B CA 1
ATOM 2162 C C . VAL B 1 48 ? 14.797 -33.281 -0.083 1 92.5 48 VAL B C 1
ATOM 2164 O O . VAL B 1 48 ? 13.984 -34.094 0.364 1 92.5 48 VAL B O 1
ATOM 2167 N N . GLY B 1 49 ? 16.031 -33.156 0.321 1 91.75 49 GLY B N 1
ATOM 2168 C CA . GLY B 1 49 ? 16.531 -34 1.417 1 91.75 49 GLY B CA 1
ATOM 2169 C C . GLY B 1 49 ? 16.172 -33.438 2.783 1 91.75 49 GLY B C 1
ATOM 2170 O O . GLY B 1 49 ? 15.633 -32.344 2.891 1 91.75 49 GLY B O 1
ATOM 2171 N N . ARG B 1 50 ? 16.484 -34.312 3.805 1 91.62 50 ARG B N 1
ATOM 2172 C CA . ARG B 1 50 ? 16.141 -34 5.188 1 91.62 50 ARG B CA 1
ATOM 2173 C C . ARG B 1 50 ? 16.844 -32.719 5.652 1 91.62 50 ARG B C 1
ATOM 2175 O O . ARG B 1 50 ? 16.234 -31.891 6.34 1 91.62 50 ARG B O 1
ATOM 2182 N N . SER B 1 51 ? 18.016 -32.562 5.262 1 91.75 51 SER B N 1
ATOM 2183 C CA . SER B 1 51 ? 18.766 -31.406 5.691 1 91.75 51 SER B CA 1
ATOM 2184 C C . SER B 1 51 ? 18.156 -30.125 5.137 1 91.75 51 SER B C 1
ATOM 2186 O O . SER B 1 51 ? 18.125 -29.094 5.824 1 91.75 51 SER B O 1
ATOM 2188 N N . THR B 1 52 ? 17.719 -30.172 3.941 1 91.31 52 THR B N 1
ATOM 2189 C CA . THR B 1 52 ? 17.094 -29.031 3.295 1 91.31 52 THR B CA 1
ATOM 2190 C C . THR B 1 52 ? 15.789 -28.656 4.008 1 91.31 52 THR B C 1
ATOM 2192 O O . THR B 1 52 ? 15.547 -27.484 4.273 1 91.31 52 THR B O 1
ATOM 2195 N N . ILE B 1 53 ? 14.977 -29.656 4.32 1 93.81 53 ILE B N 1
ATOM 2196 C CA . ILE B 1 53 ? 13.719 -29.422 5.008 1 93.81 53 ILE B CA 1
ATOM 2197 C C . ILE B 1 53 ? 13.984 -28.797 6.375 1 93.81 53 ILE B C 1
ATOM 2199 O O . ILE B 1 53 ? 13.344 -27.812 6.75 1 93.81 53 ILE B O 1
ATOM 2203 N N . ARG B 1 54 ? 14.945 -29.312 7.086 1 89.88 54 ARG B N 1
ATOM 2204 C CA . ARG B 1 54 ? 15.258 -28.828 8.422 1 89.88 54 ARG B CA 1
ATOM 2205 C C . ARG B 1 54 ? 15.742 -27.375 8.383 1 89.88 54 ARG B C 1
ATOM 2207 O O . ARG B 1 54 ? 15.359 -26.562 9.227 1 89.88 54 ARG B O 1
ATOM 2214 N N . GLU B 1 55 ? 16.547 -27.141 7.422 1 88.56 55 GLU B N 1
ATOM 2215 C CA . GLU B 1 55 ? 17.031 -25.781 7.27 1 88.56 55 GLU B CA 1
ATOM 2216 C C . GLU B 1 55 ? 15.898 -24.828 6.918 1 88.56 55 GLU B C 1
ATOM 2218 O O . GLU B 1 55 ? 15.836 -23.703 7.434 1 88.56 55 GLU B O 1
ATOM 2223 N N . ALA B 1 56 ? 15.008 -25.234 6.082 1 90.38 56 ALA B N 1
ATOM 2224 C CA . ALA B 1 56 ? 13.852 -24.422 5.711 1 90.38 56 ALA B CA 1
ATOM 2225 C C . ALA B 1 56 ? 12.969 -24.141 6.922 1 90.38 56 ALA B C 1
ATOM 2227 O O . ALA B 1 56 ? 12.523 -23 7.125 1 90.38 56 ALA B O 1
ATOM 2228 N N . ILE B 1 57 ? 12.75 -25.172 7.715 1 90.19 57 ILE B N 1
ATOM 2229 C CA . ILE B 1 57 ? 11.922 -25.031 8.906 1 90.19 57 ILE B CA 1
ATOM 2230 C C . ILE B 1 57 ? 12.594 -24.094 9.898 1 90.19 57 ILE B C 1
ATOM 2232 O O . ILE B 1 57 ? 11.93 -23.25 10.523 1 90.19 57 ILE B O 1
ATOM 2236 N N . LYS B 1 58 ? 13.875 -24.172 9.969 1 83.69 58 LYS B N 1
ATOM 2237 C CA . LYS B 1 58 ? 14.633 -23.281 10.844 1 83.69 58 LYS B CA 1
ATOM 2238 C C . LYS B 1 58 ? 14.477 -21.828 10.406 1 83.69 58 LYS B C 1
ATOM 2240 O O . LYS B 1 58 ? 14.25 -20.938 11.242 1 83.69 58 LYS B O 1
ATOM 2245 N N . ILE B 1 59 ? 14.625 -21.641 9.148 1 77.75 59 ILE B N 1
ATOM 2246 C CA . ILE B 1 59 ? 14.461 -20.297 8.594 1 77.75 59 ILE B CA 1
ATOM 2247 C C . ILE B 1 59 ? 13.086 -19.75 8.969 1 77.75 59 ILE B C 1
ATOM 2249 O O . ILE B 1 59 ? 12.977 -18.625 9.461 1 77.75 59 ILE B O 1
ATOM 2253 N N . LEU B 1 60 ? 12.07 -20.531 8.812 1 83.5 60 LEU B N 1
ATOM 2254 C CA . LEU B 1 60 ? 10.695 -20.109 9.031 1 83.5 60 LEU B CA 1
ATOM 2255 C C . LEU B 1 60 ? 10.406 -19.953 10.523 1 83.5 60 LEU B C 1
ATOM 2257 O O . LEU B 1 60 ? 9.586 -19.125 10.922 1 83.5 60 LEU B O 1
ATOM 2261 N N . THR B 1 61 ? 11.102 -20.766 11.336 1 79.19 61 THR B N 1
ATOM 2262 C CA . THR B 1 61 ? 10.992 -20.641 12.781 1 79.19 61 THR B CA 1
ATOM 2263 C C . THR B 1 61 ? 11.633 -19.344 13.258 1 79.19 61 THR B C 1
ATOM 2265 O O . THR B 1 61 ? 11.055 -18.609 14.07 1 79.19 61 THR B O 1
ATOM 2268 N N . ASN B 1 62 ? 12.734 -19.078 12.641 1 69 62 ASN B N 1
ATOM 2269 C CA . ASN B 1 62 ? 13.445 -17.859 13 1 69 62 ASN B CA 1
ATOM 2270 C C . ASN B 1 62 ? 12.641 -16.609 12.641 1 69 62 ASN B C 1
ATOM 2272 O O . ASN B 1 62 ? 12.734 -15.586 13.32 1 69 62 ASN B O 1
ATOM 2276 N N . CYS B 1 63 ? 11.867 -16.844 11.617 1 65.06 63 CYS B N 1
ATOM 2277 C CA . CYS B 1 63 ? 11.086 -15.68 11.195 1 65.06 63 CYS B CA 1
ATOM 2278 C C . CYS B 1 63 ? 9.727 -15.672 11.883 1 65.06 63 CYS B C 1
ATOM 2280 O O . CYS B 1 63 ? 8.891 -14.812 11.594 1 65.06 63 CYS B O 1
ATOM 2282 N N . GLY B 1 64 ? 9.461 -16.641 12.695 1 70.12 64 GLY B N 1
ATOM 2283 C CA . GLY B 1 64 ? 8.266 -16.641 13.523 1 70.12 64 GLY B CA 1
ATOM 2284 C C . GLY B 1 64 ? 7.062 -17.266 12.836 1 70.12 64 GLY B C 1
ATOM 2285 O O . GLY B 1 64 ? 5.938 -17.156 13.328 1 70.12 64 GLY B O 1
ATOM 2286 N N . LEU B 1 65 ? 7.262 -17.812 11.688 1 78.44 65 LEU B N 1
ATOM 2287 C CA . LEU B 1 65 ? 6.156 -18.422 10.953 1 78.44 65 LEU B CA 1
ATOM 2288 C C . LEU B 1 65 ? 5.832 -19.812 11.5 1 78.44 65 LEU B C 1
ATOM 2290 O O . LEU B 1 65 ? 4.672 -20.219 11.5 1 78.44 65 LEU B O 1
ATOM 2294 N N . LEU B 1 66 ? 6.918 -20.438 11.969 1 86.38 66 LEU B N 1
ATOM 2295 C CA . LEU B 1 66 ? 6.746 -21.812 12.469 1 86.38 66 LEU B CA 1
ATOM 2296 C C . LEU B 1 66 ? 7.27 -21.938 13.891 1 86.38 66 LEU B C 1
ATOM 2298 O O . LEU B 1 66 ? 8.086 -21.125 14.336 1 86.38 66 LEU B O 1
ATOM 2302 N N . ARG B 1 67 ? 6.75 -22.812 14.547 1 87.94 67 ARG B N 1
ATOM 2303 C CA . ARG B 1 67 ? 7.277 -23.234 15.844 1 87.94 67 ARG B CA 1
ATOM 2304 C C . ARG B 1 67 ? 7.473 -24.734 15.898 1 87.94 67 ARG B C 1
ATOM 2306 O O . ARG B 1 67 ? 6.586 -25.5 15.492 1 87.94 67 ARG B O 1
ATOM 2313 N N . VAL B 1 68 ? 8.656 -25.094 16.375 1 89.69 68 VAL B N 1
ATOM 2314 C CA . VAL B 1 68 ? 8.969 -26.516 16.484 1 89.69 68 VAL B CA 1
ATOM 2315 C C . VAL B 1 68 ? 8.773 -26.984 17.922 1 89.69 68 VAL B C 1
ATOM 2317 O O . VAL B 1 68 ? 9.266 -26.344 18.859 1 89.69 68 VAL B O 1
ATOM 2320 N N . GLN B 1 69 ? 7.945 -27.953 18.047 1 88.5 69 GLN B N 1
ATOM 2321 C CA . GLN B 1 69 ? 7.812 -28.609 19.344 1 88.5 69 GLN B CA 1
ATOM 2322 C C . GLN B 1 69 ? 8.492 -29.984 19.328 1 88.5 69 GLN B C 1
ATOM 2324 O O . GLN B 1 69 ? 8.008 -30.922 18.688 1 88.5 69 GLN B O 1
ATOM 2329 N N . GLN B 1 70 ? 9.547 -30.016 20.047 1 84.69 70 GLN B N 1
ATOM 2330 C CA . GLN B 1 70 ? 10.359 -31.234 20.078 1 84.69 70 GLN B CA 1
ATOM 2331 C C . GLN B 1 70 ? 9.516 -32.469 20.422 1 84.69 70 GLN B C 1
ATOM 2333 O O . GLN B 1 70 ? 8.781 -32.438 21.406 1 84.69 70 GLN B O 1
ATOM 2338 N N . GLY B 1 71 ? 9.617 -33.406 19.531 1 86.25 71 GLY B N 1
ATOM 2339 C CA . GLY B 1 71 ? 8.945 -34.688 19.766 1 86.25 71 GLY B CA 1
ATOM 2340 C C . GLY B 1 71 ? 7.488 -34.656 19.344 1 86.25 71 GLY B C 1
ATOM 2341 O O . GLY B 1 71 ? 6.82 -35.719 19.375 1 86.25 71 GLY B O 1
ATOM 2342 N N . ILE B 1 72 ? 6.914 -33.594 19.094 1 88.62 72 ILE B N 1
ATOM 2343 C CA . ILE B 1 72 ? 5.5 -33.5 18.766 1 88.62 72 ILE B CA 1
ATOM 2344 C C . ILE B 1 72 ? 5.348 -33.156 17.281 1 88.62 72 ILE B C 1
ATOM 2346 O O . ILE B 1 72 ? 4.664 -33.844 16.531 1 88.62 72 ILE B O 1
ATOM 2350 N N . GLY B 1 73 ? 6.062 -32.031 16.844 1 92.25 73 GLY B N 1
ATOM 2351 C CA . GLY B 1 73 ? 5.965 -31.641 15.445 1 92.25 73 GLY B CA 1
ATOM 2352 C C . GLY B 1 73 ? 6.188 -30.172 15.211 1 92.25 73 GLY B C 1
ATOM 2353 O O . GLY B 1 73 ? 6.672 -29.453 16.094 1 92.25 73 GLY B O 1
ATOM 2354 N N . THR B 1 74 ? 6.078 -29.719 13.961 1 93.56 74 THR B N 1
ATOM 2355 C CA . THR B 1 74 ? 6.203 -28.328 13.531 1 93.56 74 THR B CA 1
ATOM 2356 C C . THR B 1 74 ? 4.828 -27.719 13.273 1 93.56 74 THR B C 1
ATOM 2358 O O . THR B 1 74 ? 3.986 -28.328 12.609 1 93.56 74 THR B O 1
ATOM 2361 N N . PHE B 1 75 ? 4.586 -26.547 13.828 1 92.44 75 PHE B N 1
ATOM 2362 C CA . PHE B 1 75 ? 3.285 -25.891 13.742 1 92.44 75 PHE B CA 1
ATOM 2363 C C . PHE B 1 75 ? 3.412 -24.5 13.133 1 92.44 75 PHE B C 1
ATOM 2365 O O . PHE B 1 75 ? 4.441 -23.844 13.289 1 92.44 75 PHE B O 1
ATOM 2372 N N . VAL B 1 76 ? 2.381 -24.156 12.406 1 89.88 76 VAL B N 1
ATOM 2373 C CA . VAL B 1 76 ? 2.328 -22.766 11.938 1 89.88 76 VAL B CA 1
ATOM 2374 C C . VAL B 1 76 ? 2.102 -21.828 13.125 1 89.88 76 VAL B C 1
ATOM 2376 O O . VAL B 1 76 ? 1.127 -21.984 13.867 1 89.88 76 VAL B O 1
ATOM 2379 N N . GLU B 1 77 ? 3.053 -21 13.367 1 78.56 77 GLU B N 1
ATOM 2380 C CA . GLU B 1 77 ? 2.969 -20.062 14.492 1 78.56 77 GLU B CA 1
ATOM 2381 C C . GLU B 1 77 ? 2.205 -18.797 14.109 1 78.56 77 GLU B C 1
ATOM 2383 O O . GLU B 1 77 ? 1.328 -18.359 14.844 1 78.56 77 GLU B O 1
ATOM 2388 N N . ASN B 1 78 ? 2.689 -18.234 13 1 69.31 78 ASN B N 1
ATOM 2389 C CA . ASN B 1 78 ? 2.068 -17.016 12.492 1 69.31 78 ASN B CA 1
ATOM 2390 C C . ASN B 1 78 ? 1.885 -17.062 10.977 1 69.31 78 ASN B C 1
ATOM 2392 O O . ASN B 1 78 ? 2.711 -17.641 10.266 1 69.31 78 ASN B O 1
ATOM 2396 N N . ALA B 1 79 ? 0.749 -16.719 10.516 1 62.12 79 ALA B N 1
ATOM 2397 C CA . ALA B 1 79 ? 0.498 -16.75 9.078 1 62.12 79 ALA B CA 1
ATOM 2398 C C . ALA B 1 79 ? 1.421 -15.781 8.344 1 62.12 79 ALA B C 1
ATOM 2400 O O . ALA B 1 79 ? 1.739 -15.992 7.168 1 62.12 79 ALA B O 1
ATOM 2401 N N . THR B 1 80 ? 1.776 -14.789 8.961 1 57.62 80 THR B N 1
ATOM 2402 C CA . THR B 1 80 ? 2.561 -13.781 8.258 1 57.62 80 THR B CA 1
ATOM 2403 C C . THR B 1 80 ? 3.996 -13.758 8.773 1 57.62 80 THR B C 1
ATOM 2405 O O . THR B 1 80 ? 4.863 -13.109 8.18 1 57.62 80 THR B O 1
ATOM 2408 N N . GLY B 1 81 ? 4.441 -14.773 9.547 1 50.97 81 GLY B N 1
ATOM 2409 C CA . GLY B 1 81 ? 5.762 -14.766 10.148 1 50.97 81 GLY B CA 1
ATOM 2410 C C . GLY B 1 81 ? 6.02 -13.555 11.016 1 50.97 81 GLY B C 1
ATOM 2411 O O . GLY B 1 81 ? 5.145 -12.695 11.172 1 50.97 81 GLY B O 1
ATOM 2412 N N . ILE B 1 82 ? 6.949 -13.602 11.93 1 42.91 82 ILE B N 1
ATOM 2413 C CA . ILE B 1 82 ? 7.426 -12.453 12.695 1 42.91 82 ILE B CA 1
ATOM 2414 C C . ILE B 1 82 ? 7.926 -11.367 11.742 1 42.91 82 ILE B C 1
ATOM 2416 O O . ILE B 1 82 ? 9.125 -11.281 11.469 1 42.91 82 ILE B O 1
ATOM 2420 N N . LYS B 1 83 ? 7.562 -11.508 10.391 1 48.53 83 LYS B N 1
ATOM 2421 C CA . LYS B 1 83 ? 8.094 -10.469 9.516 1 48.53 83 LYS B CA 1
ATOM 2422 C C . LYS B 1 83 ? 7.812 -9.078 10.078 1 48.53 83 LYS B C 1
ATOM 2424 O O . LYS B 1 83 ? 6.844 -8.891 10.812 1 48.53 83 LYS B O 1
ATOM 2429 N N . GLU B 1 84 ? 8.797 -8.43 10.141 1 53.31 84 GLU B N 1
ATOM 2430 C CA . GLU B 1 84 ? 8.734 -7.012 10.484 1 53.31 84 GLU B CA 1
ATOM 2431 C C . GLU B 1 84 ? 7.426 -6.387 10.008 1 53.31 84 GLU B C 1
ATOM 2433 O O . GLU B 1 84 ? 7.051 -6.527 8.844 1 53.31 84 GLU B O 1
ATOM 2438 N N . PRO B 1 85 ? 6.547 -6.141 11.023 1 54.66 85 PRO B N 1
ATOM 2439 C CA . PRO B 1 85 ? 5.344 -5.418 10.609 1 54.66 85 PRO B CA 1
ATOM 2440 C C . PRO B 1 85 ? 5.621 -4.391 9.516 1 54.66 85 PRO B C 1
ATOM 2442 O O . PRO B 1 85 ? 6.699 -3.795 9.484 1 54.66 85 PRO B O 1
ATOM 2445 N N . LEU B 1 86 ? 4.793 -4.422 8.477 1 62.75 86 LEU B N 1
ATOM 2446 C CA . LEU B 1 86 ? 4.945 -3.469 7.383 1 62.75 86 LEU B CA 1
ATOM 2447 C C . LEU B 1 86 ? 5.32 -2.09 7.918 1 62.75 86 LEU B C 1
ATOM 2449 O O . LEU B 1 86 ? 6.145 -1.392 7.32 1 62.75 86 LEU B O 1
ATOM 2453 N N . SER B 1 87 ? 4.766 -1.797 9.062 1 59.31 87 SER B N 1
ATOM 2454 C CA . SER B 1 87 ? 5.059 -0.504 9.672 1 59.31 87 SER B CA 1
ATOM 2455 C C . SER B 1 87 ? 6.547 -0.37 9.992 1 59.31 87 SER B C 1
ATOM 2457 O O . SER B 1 87 ? 7.125 0.706 9.828 1 59.31 87 SER B O 1
ATOM 2459 N N . GLN B 1 88 ? 7.086 -1.383 10.422 1 58.06 88 GLN B N 1
ATOM 2460 C CA . GLN B 1 88 ? 8.508 -1.361 10.75 1 58.06 88 GLN B CA 1
ATOM 2461 C C . GLN B 1 88 ? 9.367 -1.331 9.484 1 58.06 88 GLN B C 1
ATOM 2463 O O . GLN B 1 88 ? 10.398 -0.665 9.445 1 58.06 88 GLN B O 1
ATOM 2468 N N . ARG B 1 89 ? 8.938 -2.07 8.578 1 63.25 89 ARG B N 1
ATOM 2469 C CA . ARG B 1 89 ? 9.664 -2.072 7.305 1 63.25 89 ARG B CA 1
ATOM 2470 C C . ARG B 1 89 ? 9.641 -0.689 6.664 1 63.25 89 ARG B C 1
ATOM 2472 O O . ARG B 1 89 ? 10.648 -0.247 6.102 1 63.25 89 ARG B O 1
ATOM 2479 N N . LEU B 1 90 ? 8.523 -0.095 6.801 1 67.38 90 LEU B N 1
ATOM 2480 C CA . LEU B 1 90 ? 8.375 1.244 6.242 1 67.38 90 LEU B CA 1
ATOM 2481 C C . LEU B 1 90 ? 9.352 2.217 6.902 1 67.38 90 LEU B C 1
ATOM 2483 O O . LEU B 1 90 ? 9.883 3.113 6.242 1 67.38 90 LEU B O 1
ATOM 2487 N N . LYS B 1 91 ? 9.633 1.941 8.133 1 62.03 91 LYS B N 1
ATOM 2488 C CA . LYS B 1 91 ? 10.547 2.807 8.875 1 62.03 91 LYS B CA 1
ATOM 2489 C C . LYS B 1 91 ? 11.969 2.678 8.352 1 62.03 91 LYS B C 1
ATOM 2491 O O . LYS B 1 91 ? 12.742 3.641 8.383 1 62.03 91 LYS B O 1
ATOM 2496 N N . ARG B 1 92 ? 12.258 1.538 7.879 1 65 92 ARG B N 1
ATOM 2497 C CA . ARG B 1 92 ? 13.633 1.285 7.449 1 65 92 ARG B CA 1
ATOM 2498 C C . ARG B 1 92 ? 13.773 1.442 5.941 1 65 92 ARG B C 1
ATOM 2500 O O . ARG B 1 92 ? 14.867 1.303 5.398 1 65 92 ARG B O 1
ATOM 2507 N N . ALA B 1 93 ? 12.719 1.61 5.414 1 72.69 93 ALA B N 1
ATOM 2508 C CA . ALA B 1 93 ? 12.727 1.648 3.953 1 72.69 93 ALA B CA 1
ATOM 2509 C C . ALA B 1 93 ? 13.477 2.875 3.441 1 72.69 93 ALA B C 1
ATOM 2511 O O . ALA B 1 93 ? 13.57 3.889 4.137 1 72.69 93 ALA B O 1
AT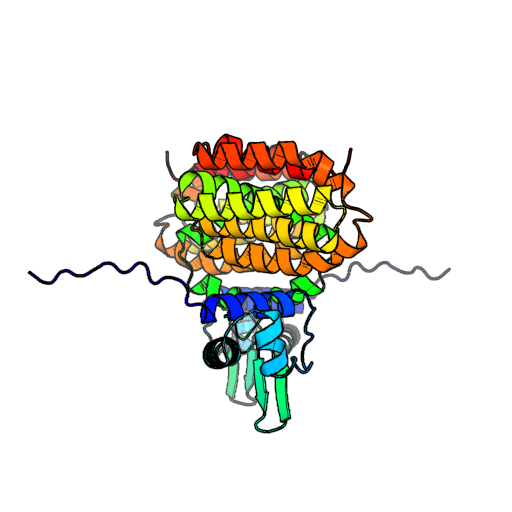OM 2512 N N . ASP B 1 94 ? 14 2.723 2.254 1 81.06 94 ASP B N 1
ATOM 2513 C CA . ASP B 1 94 ? 14.539 3.869 1.529 1 81.06 94 ASP B CA 1
ATOM 2514 C C . ASP B 1 94 ? 13.461 4.938 1.317 1 81.06 94 ASP B C 1
ATOM 2516 O O . ASP B 1 94 ? 12.367 4.633 0.852 1 81.06 94 ASP B O 1
ATOM 2520 N N . THR B 1 95 ? 13.766 6.098 1.738 1 82.94 95 THR B N 1
ATOM 2521 C CA . THR B 1 95 ? 12.797 7.188 1.714 1 82.94 95 THR B CA 1
ATOM 2522 C C . THR B 1 95 ? 12.328 7.461 0.288 1 82.94 95 THR B C 1
ATOM 2524 O O . THR B 1 95 ? 11.172 7.852 0.07 1 82.94 95 THR B O 1
ATOM 2527 N N . LYS B 1 96 ? 13.195 7.211 -0.636 1 87.31 96 LYS B N 1
ATOM 2528 C CA . LYS B 1 96 ? 12.797 7.395 -2.029 1 87.31 96 LYS B CA 1
ATOM 2529 C C . LYS B 1 96 ? 11.75 6.367 -2.447 1 87.31 96 LYS B C 1
ATOM 2531 O O . LYS B 1 96 ? 10.789 6.695 -3.145 1 87.31 96 LYS B O 1
ATOM 2536 N N . ASP B 1 97 ? 11.961 5.148 -2.004 1 90.06 97 ASP B N 1
ATOM 2537 C CA . ASP B 1 97 ? 10.992 4.09 -2.277 1 90.06 97 ASP B CA 1
ATOM 2538 C C . ASP B 1 97 ? 9.641 4.402 -1.635 1 90.06 97 ASP B C 1
ATOM 2540 O O . ASP B 1 97 ? 8.594 4.184 -2.244 1 90.06 97 ASP B O 1
ATOM 2544 N N . LEU B 1 98 ? 9.758 4.887 -0.474 1 89.25 98 LEU B N 1
ATOM 2545 C CA . LEU B 1 98 ? 8.539 5.211 0.253 1 89.25 98 LEU B CA 1
ATOM 2546 C C . LEU B 1 98 ? 7.797 6.367 -0.412 1 89.25 98 LEU B C 1
ATOM 2548 O O . LEU B 1 98 ? 6.566 6.359 -0.489 1 89.25 98 LEU B O 1
ATOM 2552 N N . ASP B 1 99 ? 8.531 7.348 -0.823 1 91.31 99 ASP B N 1
ATOM 2553 C CA . ASP B 1 99 ? 7.93 8.5 -1.485 1 91.31 99 ASP B CA 1
ATOM 2554 C C . ASP B 1 99 ? 7.254 8.094 -2.793 1 91.31 99 ASP B C 1
ATOM 2556 O O . ASP B 1 99 ? 6.211 8.641 -3.154 1 91.31 99 ASP B O 1
ATOM 2560 N N . GLU B 1 100 ? 7.82 7.152 -3.463 1 92.56 100 GLU B N 1
ATOM 2561 C CA . GLU B 1 100 ? 7.219 6.633 -4.688 1 92.56 100 GLU B CA 1
ATOM 2562 C C . GLU B 1 100 ? 5.867 5.98 -4.402 1 92.56 100 GLU B C 1
ATOM 2564 O O . GLU B 1 100 ? 4.918 6.145 -5.172 1 92.56 100 GLU B O 1
ATOM 2569 N N . VAL B 1 101 ? 5.789 5.227 -3.361 1 93.31 101 VAL B N 1
ATOM 2570 C CA . VAL B 1 101 ? 4.547 4.578 -2.957 1 93.31 101 VAL B CA 1
ATOM 2571 C C . VAL B 1 101 ? 3.518 5.633 -2.559 1 93.31 101 VAL B C 1
ATOM 2573 O O . VAL B 1 101 ? 2.352 5.551 -2.951 1 93.31 101 VAL B O 1
ATOM 2576 N N . ARG B 1 102 ? 3.99 6.582 -1.784 1 93.31 102 ARG B N 1
ATOM 2577 C CA . ARG B 1 102 ? 3.104 7.68 -1.407 1 93.31 102 ARG B CA 1
ATOM 2578 C C . ARG B 1 102 ? 2.471 8.32 -2.639 1 93.31 102 ARG B C 1
ATOM 2580 O O . ARG B 1 102 ? 1.257 8.531 -2.68 1 93.31 102 ARG B O 1
ATOM 2587 N N . GLN B 1 103 ? 3.281 8.641 -3.594 1 94.19 103 GLN B N 1
ATOM 2588 C CA . GLN B 1 103 ? 2.824 9.289 -4.816 1 94.19 103 GLN B CA 1
ATOM 2589 C C . GLN B 1 103 ? 1.778 8.445 -5.535 1 94.19 103 GLN B C 1
ATOM 2591 O O . GLN B 1 103 ? 0.76 8.969 -5.996 1 94.19 103 GLN B O 1
ATOM 2596 N N . LEU B 1 104 ? 2.043 7.215 -5.598 1 95.81 104 LEU B N 1
ATOM 2597 C CA . LEU B 1 104 ? 1.112 6.289 -6.234 1 95.81 104 LEU B CA 1
ATOM 2598 C C . LEU B 1 104 ? -0.236 6.297 -5.523 1 95.81 104 LEU B C 1
ATOM 2600 O O . LEU B 1 104 ? -1.283 6.395 -6.164 1 95.81 104 LEU B O 1
ATOM 2604 N N . LEU B 1 105 ? -0.183 6.176 -4.25 1 96.5 105 LEU B N 1
ATOM 2605 C CA . LEU B 1 105 ? -1.402 6.141 -3.451 1 96.5 105 LEU B CA 1
ATOM 2606 C C . LEU B 1 105 ? -2.199 7.43 -3.611 1 96.5 105 LEU B C 1
ATOM 2608 O O . LEU B 1 105 ? -3.43 7.406 -3.646 1 96.5 105 LEU B O 1
ATOM 2612 N N . GLU B 1 106 ? -1.526 8.523 -3.656 1 96.94 106 GLU B N 1
ATOM 2613 C CA . GLU B 1 106 ? -2.195 9.812 -3.729 1 96.94 106 GLU B CA 1
ATOM 2614 C C . GLU B 1 106 ? -3.02 9.945 -5.008 1 96.94 106 GLU B C 1
ATOM 2616 O O . GLU B 1 106 ? -4.078 10.578 -5.012 1 96.94 106 GLU B O 1
ATOM 2621 N N . MET B 1 107 ? -2.541 9.359 -6.062 1 96.44 107 MET B N 1
ATOM 2622 C CA . MET B 1 107 ? -3.311 9.391 -7.301 1 96.44 107 MET B CA 1
ATOM 2623 C C . MET B 1 107 ? -4.625 8.633 -7.145 1 96.44 107 MET B C 1
ATOM 2625 O O . MET B 1 107 ? -5.688 9.141 -7.508 1 96.44 107 MET B O 1
ATOM 2629 N N . LYS B 1 108 ? -4.512 7.52 -6.559 1 97.12 108 LYS B N 1
ATOM 2630 C CA . LYS B 1 108 ? -5.703 6.688 -6.43 1 97.12 108 LYS B CA 1
ATOM 2631 C C . LYS B 1 108 ? -6.672 7.27 -5.406 1 97.12 108 LYS B C 1
ATOM 2633 O O . LYS B 1 108 ? -7.891 7.234 -5.609 1 97.12 108 LYS B O 1
ATOM 2638 N N . ILE B 1 109 ? -6.164 7.719 -4.324 1 97.94 109 ILE B N 1
ATOM 2639 C CA . ILE B 1 109 ? -7.066 8.273 -3.322 1 97.94 109 ILE B CA 1
ATOM 2640 C C . ILE B 1 109 ? -7.766 9.508 -3.883 1 97.94 109 ILE B C 1
ATOM 2642 O O . ILE B 1 109 ? -8.922 9.773 -3.561 1 97.94 109 ILE B O 1
ATOM 2646 N N . ALA B 1 110 ? -7.074 10.305 -4.699 1 98.31 110 ALA B N 1
ATOM 2647 C CA . ALA B 1 110 ? -7.707 11.453 -5.34 1 98.31 110 ALA B CA 1
ATOM 2648 C C . ALA B 1 110 ? -8.844 11.016 -6.254 1 98.31 110 ALA B C 1
ATOM 2650 O O . ALA B 1 110 ? -9.938 11.586 -6.207 1 98.31 110 ALA B O 1
ATOM 2651 N N . GLU B 1 111 ? -8.562 10.047 -7.043 1 97.94 111 GLU B N 1
ATOM 2652 C CA . GLU B 1 111 ? -9.578 9.492 -7.938 1 97.94 111 GLU B CA 1
ATOM 2653 C C . GLU B 1 111 ? -10.812 9.039 -7.16 1 97.94 111 GLU B C 1
ATOM 2655 O O . GLU B 1 111 ? -11.938 9.391 -7.512 1 97.94 111 GLU B O 1
ATOM 2660 N N . LYS B 1 112 ?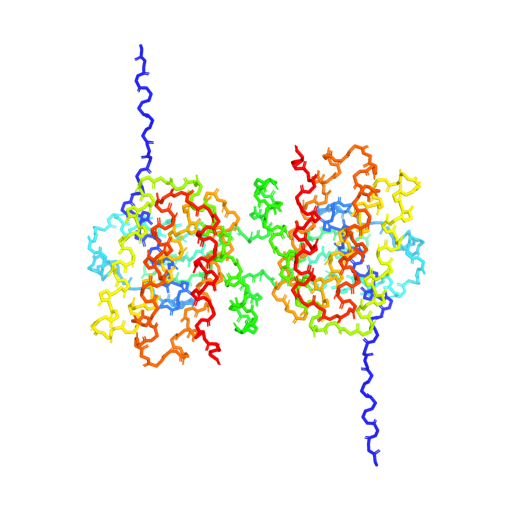 -10.602 8.297 -6.117 1 98.25 112 LYS B N 1
ATOM 2661 C CA . LYS B 1 112 ? -11.695 7.73 -5.332 1 98.25 112 LYS B CA 1
ATOM 2662 C C . LYS B 1 112 ? -12.422 8.812 -4.547 1 98.25 112 LYS B C 1
ATOM 2664 O O . LYS B 1 112 ? -13.648 8.75 -4.383 1 98.25 112 LYS B O 1
ATOM 2669 N N . ALA B 1 113 ? -11.672 9.727 -4.031 1 98.69 113 ALA B N 1
ATOM 2670 C CA . ALA B 1 113 ? -12.289 10.828 -3.295 1 98.69 113 ALA B CA 1
ATOM 2671 C C . ALA B 1 113 ? -13.242 11.609 -4.184 1 98.69 113 ALA B C 1
ATOM 2673 O O . ALA B 1 113 ? -14.305 12.055 -3.73 1 98.69 113 ALA B O 1
ATOM 2674 N N . ALA B 1 114 ? -12.859 11.812 -5.441 1 98.69 114 ALA B N 1
ATOM 2675 C CA . ALA B 1 114 ? -13.742 12.523 -6.371 1 98.69 114 ALA B CA 1
ATOM 2676 C C . ALA B 1 114 ? -15.078 11.797 -6.52 1 98.69 114 ALA B C 1
ATOM 2678 O O . ALA B 1 114 ? -16.125 12.438 -6.652 1 98.69 114 ALA B O 1
ATOM 2679 N N . LEU B 1 115 ? -15.07 10.523 -6.418 1 97.94 115 LEU B N 1
ATOM 2680 C CA . LEU B 1 115 ? -16.25 9.703 -6.637 1 97.94 115 LEU B CA 1
ATOM 2681 C C . LEU B 1 115 ? -17.078 9.586 -5.355 1 97.94 115 LEU B C 1
ATOM 2683 O O . LEU B 1 115 ? -18.297 9.469 -5.41 1 97.94 115 LEU B O 1
ATOM 2687 N N . ASN B 1 116 ? -16.453 9.68 -4.223 1 98.06 116 ASN B N 1
ATOM 2688 C CA . ASN B 1 116 ? -17.125 9.195 -3.018 1 98.06 116 ASN B CA 1
ATOM 2689 C C . ASN B 1 116 ? -17.297 10.305 -1.99 1 98.06 116 ASN B C 1
ATOM 2691 O O . ASN B 1 116 ? -18.062 10.156 -1.034 1 98.06 116 ASN B O 1
ATOM 2695 N N . ARG B 1 117 ? -16.594 11.352 -2.152 1 98 117 ARG B N 1
ATOM 2696 C CA . ARG B 1 117 ? -16.531 12.359 -1.1 1 98 117 ARG B CA 1
ATOM 2697 C C . ARG B 1 117 ? -17.938 12.867 -0.746 1 98 117 ARG B C 1
ATOM 2699 O O . ARG B 1 117 ? -18.812 12.945 -1.61 1 98 117 ARG B O 1
ATOM 2706 N N . THR B 1 118 ? -18.062 13.211 0.465 1 98.06 118 THR B N 1
ATOM 2707 C CA . THR B 1 118 ? -19.25 13.898 0.972 1 98.06 118 THR B CA 1
ATOM 2708 C C . THR B 1 118 ? -18.984 15.398 1.127 1 98.06 118 THR B C 1
ATOM 2710 O O . THR B 1 118 ? -17.844 15.844 0.965 1 98.06 118 THR B O 1
ATOM 2713 N N . LYS B 1 119 ? -20.031 16.062 1.425 1 97.69 119 LYS B N 1
ATOM 2714 C CA . LYS B 1 119 ? -19.875 17.484 1.693 1 97.69 119 LYS B CA 1
ATOM 2715 C C . LYS B 1 119 ? -18.953 17.719 2.896 1 97.69 119 LYS B C 1
ATOM 2717 O O . LYS B 1 119 ? -18.156 18.656 2.895 1 97.69 119 LYS B O 1
ATOM 2722 N N . ALA B 1 120 ? -19.156 16.906 3.85 1 97.5 120 ALA B N 1
ATOM 2723 C CA . ALA B 1 120 ? -18.328 17.031 5.047 1 97.5 120 ALA B CA 1
ATOM 2724 C C . ALA B 1 120 ? -16.844 16.781 4.719 1 97.5 120 ALA B C 1
ATOM 2726 O O . ALA B 1 120 ? -15.969 17.453 5.254 1 97.5 120 ALA B O 1
ATOM 2727 N N . ASP B 1 121 ? -16.609 15.828 3.854 1 97.81 121 ASP B N 1
ATOM 2728 C CA . ASP B 1 121 ? -15.25 15.555 3.414 1 97.81 121 ASP B CA 1
ATOM 2729 C C . ASP B 1 121 ? -14.641 16.781 2.727 1 97.81 121 ASP B C 1
ATOM 2731 O O . ASP B 1 121 ? -13.492 17.141 2.982 1 97.81 121 ASP B O 1
ATOM 2735 N N . LEU B 1 122 ? -15.43 17.359 1.857 1 98.38 122 LEU B N 1
ATOM 2736 C CA . LEU B 1 122 ? -14.953 18.5 1.099 1 98.38 122 LEU B CA 1
ATOM 2737 C C . LEU B 1 122 ? -14.594 19.656 2.027 1 98.38 122 LEU B C 1
ATOM 2739 O O . LEU B 1 122 ? -13.594 20.344 1.815 1 98.38 122 LEU B O 1
ATOM 2743 N N . VAL B 1 123 ? -15.375 19.844 3 1 98 123 VAL B N 1
ATOM 2744 C CA . VAL B 1 123 ? -15.109 20.891 3.973 1 98 123 VAL B CA 1
ATOM 2745 C C . VAL B 1 123 ? -13.773 20.641 4.664 1 98 123 VAL B C 1
ATOM 2747 O O . VAL B 1 123 ? -12.953 21.547 4.801 1 98 123 VAL B O 1
ATOM 2750 N N . LYS B 1 124 ? -13.57 19.453 5.059 1 96.44 124 LYS B N 1
ATOM 2751 C CA . LYS B 1 124 ? -12.336 19.062 5.738 1 96.44 124 LYS B CA 1
ATOM 2752 C C . LYS B 1 124 ? -11.125 19.25 4.82 1 96.44 124 LYS B C 1
ATOM 2754 O O . LYS B 1 124 ? -10.094 19.781 5.246 1 96.44 124 LYS B O 1
ATOM 2759 N N . ILE B 1 125 ? -11.219 18.797 3.596 1 98.44 125 ILE B N 1
ATOM 2760 C CA . ILE B 1 125 ? -10.133 18.938 2.631 1 98.44 125 ILE B CA 1
ATOM 2761 C C . ILE B 1 125 ? -9.82 20.406 2.398 1 98.44 125 ILE B C 1
ATOM 2763 O O . ILE B 1 125 ? -8.656 20.812 2.396 1 98.44 125 ILE B O 1
ATOM 2767 N N . GLN B 1 126 ? -10.859 21.156 2.219 1 98.25 126 GLN B N 1
ATOM 2768 C CA . GLN B 1 126 ? -10.703 22.578 1.994 1 98.25 126 GLN B CA 1
ATOM 2769 C C . GLN B 1 126 ? -10.023 23.25 3.184 1 98.25 126 GLN B C 1
ATOM 2771 O O . GLN B 1 126 ? -9.195 24.156 3.01 1 98.25 126 GLN B O 1
ATOM 2776 N N . GLU B 1 127 ? -10.438 22.906 4.312 1 97.62 127 GLU B N 1
ATOM 2777 C CA . GLU B 1 127 ? -9.852 23.469 5.523 1 97.62 127 GLU B CA 1
ATOM 2778 C C . GLU B 1 127 ? -8.344 23.219 5.57 1 97.62 127 GLU B C 1
ATOM 2780 O O . GLU B 1 127 ? -7.57 24.125 5.883 1 97.62 127 GLU B O 1
ATOM 2785 N N . TRP B 1 128 ? -7.945 22.047 5.297 1 96.88 128 TRP B N 1
ATOM 2786 C CA . TRP B 1 128 ? -6.523 21.734 5.352 1 96.88 128 TRP B CA 1
ATOM 2787 C C . TRP B 1 128 ? -5.77 22.406 4.215 1 96.88 128 TRP B C 1
ATOM 2789 O O . TRP B 1 128 ? -4.609 22.797 4.375 1 96.88 128 TRP B O 1
ATOM 2799 N N . PHE B 1 129 ? -6.422 22.547 3.049 1 98.06 129 PHE B N 1
ATOM 2800 C CA . PHE B 1 129 ? -5.816 23.297 1.959 1 98.06 129 PHE B CA 1
ATOM 2801 C C . PHE B 1 129 ? -5.527 24.734 2.391 1 98.06 129 PHE B C 1
ATOM 2803 O O . PHE B 1 129 ? -4.43 25.25 2.156 1 98.06 129 PHE B O 1
ATOM 2810 N N . LYS B 1 130 ? -6.504 25.344 3.016 1 98.19 130 LYS B N 1
ATOM 2811 C CA . LYS B 1 130 ? -6.348 26.703 3.486 1 98.19 130 LYS B CA 1
ATOM 2812 C C . LYS B 1 130 ? -5.234 26.812 4.527 1 98.19 130 LYS B C 1
ATOM 2814 O O . LYS B 1 130 ? -4.438 27.75 4.496 1 98.19 130 LYS B O 1
ATOM 2819 N N . LYS B 1 131 ? -5.191 25.891 5.406 1 96.94 131 LYS B N 1
ATOM 2820 C CA . LYS B 1 131 ? -4.148 25.875 6.43 1 96.94 131 LYS B CA 1
ATOM 2821 C C . LYS B 1 131 ? -2.764 25.734 5.801 1 96.94 131 LYS B C 1
ATOM 2823 O O . LYS B 1 131 ? -1.81 26.375 6.238 1 96.94 131 LYS B O 1
ATOM 2828 N N . ARG B 1 132 ? -2.672 24.875 4.832 1 97.38 132 ARG B N 1
ATOM 2829 C CA . ARG B 1 132 ? -1.423 24.672 4.105 1 97.38 132 ARG B CA 1
ATOM 2830 C C . ARG B 1 132 ? -0.946 25.969 3.457 1 97.38 132 ARG B C 1
ATOM 2832 O O . ARG B 1 132 ? 0.219 26.344 3.594 1 97.38 132 ARG B O 1
ATOM 2839 N N . ASP B 1 133 ? -1.834 26.625 2.754 1 97.25 133 ASP B N 1
ATOM 2840 C CA . ASP B 1 133 ? -1.502 27.844 2.041 1 97.25 133 ASP B CA 1
ATOM 2841 C C . ASP B 1 133 ? -1.146 28.969 3.018 1 97.25 133 ASP B C 1
ATOM 2843 O O . ASP B 1 133 ? -0.216 29.734 2.773 1 97.25 133 ASP B O 1
ATOM 2847 N N . LYS B 1 134 ? -1.917 29.062 4.062 1 97.88 134 LYS B N 1
ATOM 2848 C CA . LYS B 1 134 ? -1.65 30.078 5.082 1 97.88 134 LYS B CA 1
ATOM 2849 C C . LYS B 1 134 ? -0.277 29.859 5.715 1 97.88 134 LYS B C 1
ATOM 2851 O O . LYS B 1 134 ? 0.491 30.812 5.867 1 97.88 134 LYS B O 1
ATOM 2856 N N . ALA B 1 135 ? 0.02 28.672 6.094 1 97.5 135 ALA B N 1
ATOM 2857 C CA . ALA B 1 135 ? 1.315 28.375 6.695 1 97.5 135 ALA B CA 1
ATOM 2858 C C . ALA B 1 135 ? 2.455 28.672 5.727 1 97.5 135 ALA B C 1
ATOM 2860 O O . ALA B 1 135 ? 3.51 29.156 6.133 1 97.5 135 ALA B O 1
ATOM 2861 N N . ALA B 1 136 ? 2.238 28.344 4.469 1 97.38 136 ALA B N 1
ATOM 2862 C CA . ALA B 1 136 ? 3.254 28.609 3.451 1 97.38 136 ALA B CA 1
ATOM 2863 C C . ALA B 1 136 ? 3.531 30.094 3.314 1 97.38 136 ALA B C 1
ATOM 2865 O O . ALA B 1 136 ? 4.691 30.516 3.252 1 97.38 136 ALA B O 1
ATOM 2866 N N . LYS B 1 137 ? 2.516 30.906 3.299 1 96.75 137 LYS B N 1
ATOM 2867 C CA . LYS B 1 137 ? 2.629 32.344 3.16 1 96.75 137 LYS B CA 1
ATOM 2868 C C . LYS B 1 137 ? 3.381 32.969 4.34 1 96.75 137 LYS B C 1
ATOM 2870 O O . LYS B 1 137 ? 4.09 33.969 4.18 1 96.75 137 LYS B O 1
ATOM 2875 N N . HIS B 1 138 ? 3.246 32.344 5.477 1 97.56 138 HIS B N 1
ATOM 2876 C CA . HIS B 1 138 ? 3.873 32.875 6.684 1 97.56 138 HIS B CA 1
ATOM 2877 C C . HIS B 1 138 ? 5.211 32.219 6.949 1 97.56 138 HIS B C 1
ATOM 2879 O O . HIS B 1 138 ? 5.793 32.375 8.023 1 97.56 138 HIS B O 1
ATOM 2885 N N . ASP B 1 139 ? 5.648 31.375 6.078 1 97.19 139 ASP B N 1
ATOM 2886 C CA . ASP B 1 139 ? 6.957 30.719 6.082 1 97.19 139 ASP B CA 1
ATOM 2887 C C . ASP B 1 139 ? 7.117 29.812 7.301 1 97.19 139 ASP B C 1
ATOM 2889 O O . ASP B 1 139 ? 8.188 29.766 7.906 1 97.19 139 ASP B O 1
ATOM 2893 N N . LEU B 1 140 ? 6.047 29.219 7.688 1 96.69 140 LEU B N 1
ATOM 2894 C CA . LEU B 1 140 ? 6.051 28.234 8.766 1 96.69 140 LEU B CA 1
ATOM 2895 C C . LEU B 1 140 ? 6.199 26.828 8.219 1 96.69 140 LEU B C 1
ATOM 2897 O O . LEU B 1 140 ? 5.207 26.109 8.047 1 96.69 140 LEU B O 1
ATOM 2901 N N . LEU B 1 141 ? 7.391 26.391 8.086 1 95.25 141 LEU B N 1
ATOM 2902 C CA . LEU B 1 141 ? 7.703 25.172 7.332 1 95.25 141 LEU B CA 1
ATOM 2903 C C . LEU B 1 141 ? 7.066 23.953 7.977 1 95.25 141 LEU B C 1
ATOM 2905 O O . LEU B 1 141 ? 6.402 23.156 7.301 1 95.25 141 LEU B O 1
ATOM 2909 N N . GLU B 1 142 ? 7.254 23.766 9.242 1 91.81 142 GLU B N 1
ATOM 2910 C CA . GLU B 1 142 ? 6.73 22.594 9.922 1 91.81 142 GLU B CA 1
ATOM 2911 C C . GLU B 1 142 ? 5.207 22.531 9.82 1 91.81 142 GLU B C 1
ATOM 2913 O O . GLU B 1 142 ? 4.645 21.469 9.555 1 91.81 142 GLU B O 1
ATOM 2918 N N . GLU B 1 143 ? 4.57 23.672 9.984 1 91.5 143 GLU B N 1
ATOM 2919 C CA . GLU B 1 143 ? 3.115 23.734 9.875 1 91.5 143 GLU B CA 1
ATOM 2920 C C . GLU B 1 143 ? 2.66 23.453 8.445 1 91.5 143 GLU B C 1
ATOM 2922 O O . GLU B 1 143 ? 1.609 22.844 8.234 1 91.5 143 GLU B O 1
ATOM 2927 N N . CYS B 1 144 ? 3.445 23.922 7.516 1 95 144 CYS B N 1
ATOM 2928 C CA . CYS B 1 144 ? 3.146 23.672 6.109 1 95 144 CYS B CA 1
ATOM 2929 C C . CYS B 1 144 ? 3.178 22.188 5.797 1 95 144 CYS B C 1
ATOM 2931 O O . CYS B 1 144 ? 2.264 21.656 5.164 1 95 144 CYS B O 1
ATOM 2933 N N . ILE B 1 145 ? 4.195 21.578 6.277 1 92.94 145 ILE B N 1
ATOM 2934 C CA . ILE B 1 145 ? 4.371 20.141 6.055 1 92.94 145 ILE B CA 1
ATOM 2935 C C . ILE B 1 145 ? 3.227 19.375 6.711 1 92.94 145 ILE B C 1
ATOM 2937 O O . ILE B 1 145 ? 2.609 18.516 6.086 1 92.94 145 ILE B O 1
ATOM 2941 N N . ASP B 1 146 ? 2.895 19.656 7.887 1 89.5 146 ASP B N 1
ATOM 2942 C CA . ASP B 1 146 ? 1.821 18.984 8.609 1 89.5 146 ASP B CA 1
ATOM 2943 C C . ASP B 1 146 ? 0.479 19.172 7.902 1 89.5 146 ASP B C 1
ATOM 2945 O O . ASP B 1 146 ? -0.289 18.219 7.75 1 89.5 146 ASP B O 1
ATOM 2949 N N . ALA B 1 147 ? 0.239 20.359 7.508 1 93.81 147 ALA B N 1
ATOM 2950 C CA . ALA B 1 147 ? -1.018 20.656 6.824 1 93.81 147 ALA B CA 1
ATOM 2951 C C . ALA B 1 147 ? -1.099 19.938 5.484 1 93.81 147 ALA B C 1
ATOM 2953 O O . ALA B 1 147 ? -2.172 19.484 5.082 1 93.81 147 ALA B O 1
ATOM 2954 N N . ASP B 1 148 ? 0.003 19.844 4.773 1 95.5 148 ASP B N 1
ATOM 2955 C CA . ASP B 1 148 ? 0.045 19.125 3.508 1 95.5 148 ASP B CA 1
ATOM 2956 C C . ASP B 1 148 ? -0.271 17.641 3.713 1 95.5 148 ASP B C 1
ATOM 2958 O O . ASP B 1 148 ? -1.047 17.062 2.955 1 95.5 148 ASP B O 1
ATOM 2962 N N . ILE B 1 149 ? 0.333 17.109 4.672 1 93.06 149 ILE B N 1
ATOM 2963 C CA . ILE B 1 149 ? 0.084 15.711 4.996 1 93.06 149 ILE B CA 1
ATOM 2964 C C . ILE B 1 149 ? -1.39 15.516 5.348 1 93.06 149 ILE B C 1
ATOM 2966 O O . ILE B 1 149 ? -2.039 14.602 4.836 1 93.06 149 ILE B O 1
ATOM 2970 N N . GLN B 1 150 ? -1.925 16.375 6.156 1 92.06 150 GLN B N 1
ATOM 2971 C CA . GLN B 1 150 ? -3.316 16.266 6.578 1 92.06 150 GLN B CA 1
ATOM 2972 C C . GLN B 1 150 ? -4.27 16.5 5.41 1 92.06 150 GLN B C 1
ATOM 2974 O O . GLN B 1 150 ? -5.34 15.898 5.34 1 92.06 150 GLN B O 1
ATOM 2979 N N . PHE B 1 151 ? -3.902 17.391 4.512 1 97.19 151 PHE B N 1
ATOM 2980 C CA . PHE B 1 151 ? -4.652 17.609 3.279 1 97.19 151 PHE B CA 1
ATOM 2981 C C . PHE B 1 151 ? -4.832 16.297 2.521 1 97.19 151 PHE B C 1
ATOM 2983 O O . PHE B 1 151 ? -5.953 15.914 2.174 1 97.19 151 PHE B O 1
ATOM 2990 N N . HIS B 1 152 ? -3.805 15.586 2.369 1 97.12 152 HIS B N 1
ATOM 2991 C CA . HIS B 1 152 ? -3.863 14.336 1.62 1 97.12 152 HIS B CA 1
ATOM 2992 C C . HIS B 1 152 ? -4.504 13.227 2.445 1 97.12 152 HIS B C 1
ATOM 2994 O O . HIS B 1 152 ? -5.18 12.352 1.9 1 97.12 152 HIS B O 1
ATOM 3000 N N . ILE B 1 153 ? -4.34 13.242 3.721 1 94.44 153 ILE B N 1
ATOM 3001 C CA . ILE B 1 153 ? -5.027 12.281 4.578 1 94.44 153 ILE B CA 1
ATOM 3002 C C . ILE B 1 153 ? -6.539 12.484 4.473 1 94.44 153 ILE B C 1
ATOM 3004 O O . ILE B 1 153 ? -7.297 11.516 4.379 1 94.44 153 ILE B O 1
ATOM 3008 N N . ALA B 1 154 ? -6.945 13.742 4.5 1 96.38 154 ALA B N 1
ATOM 3009 C CA . ALA B 1 154 ? -8.367 14.047 4.34 1 96.38 154 ALA B CA 1
ATOM 3010 C C . ALA B 1 154 ? -8.891 13.516 3.01 1 96.38 154 ALA B C 1
ATOM 3012 O O . ALA B 1 154 ? -10.008 13.008 2.938 1 96.38 154 ALA B O 1
ATOM 3013 N N . ILE B 1 155 ? -8.07 13.656 2.006 1 98.44 155 ILE B N 1
ATOM 3014 C CA . ILE B 1 155 ? -8.445 13.117 0.703 1 98.44 155 ILE B CA 1
ATOM 3015 C C . ILE B 1 155 ? -8.539 11.594 0.788 1 98.44 155 ILE B C 1
ATOM 3017 O O . ILE B 1 155 ? -9.477 10.992 0.251 1 98.44 155 ILE B O 1
ATOM 3021 N N . ALA B 1 156 ? -7.598 10.984 1.436 1 97.5 156 ALA B N 1
ATOM 3022 C CA . ALA B 1 156 ? -7.633 9.531 1.617 1 97.5 156 ALA B CA 1
ATOM 3023 C C . ALA B 1 156 ? -8.906 9.102 2.334 1 97.5 156 ALA B C 1
ATOM 3025 O O . ALA B 1 156 ? -9.562 8.141 1.925 1 97.5 156 ALA B O 1
ATOM 3026 N N . GLU B 1 157 ? -9.25 9.773 3.332 1 95.44 157 GLU B N 1
ATOM 3027 C CA . GLU B 1 157 ? -10.469 9.461 4.074 1 95.44 157 GLU B CA 1
ATOM 3028 C C . GLU B 1 157 ? -11.703 9.602 3.189 1 95.44 157 GLU B C 1
ATOM 3030 O O . GLU B 1 157 ? -12.625 8.781 3.264 1 95.44 157 GLU B O 1
ATOM 3035 N N . ALA B 1 158 ? -11.695 10.602 2.393 1 98.12 158 ALA B N 1
ATOM 3036 C CA . ALA B 1 158 ? -12.82 10.852 1.498 1 98.12 158 ALA B CA 1
ATOM 3037 C C . ALA B 1 158 ? -12.922 9.773 0.425 1 98.12 158 ALA B C 1
ATOM 3039 O O . ALA B 1 158 ? -13.961 9.625 -0.222 1 98.12 158 ALA B O 1
ATOM 3040 N N . SER B 1 159 ? -11.836 9.062 0.173 1 97.56 159 SER B N 1
ATOM 3041 C CA . SER B 1 159 ? -11.805 8.023 -0.848 1 97.56 159 SER B CA 1
ATOM 3042 C C . SER B 1 159 ? -12.797 6.906 -0.527 1 97.56 159 SER B C 1
ATOM 3044 O O . SER B 1 159 ? -13.273 6.219 -1.429 1 97.56 159 SER B O 1
ATOM 3046 N N . GLY B 1 160 ? -13 6.637 0.764 1 94.38 160 GLY B N 1
ATOM 3047 C CA . GLY B 1 160 ? -13.922 5.605 1.205 1 94.38 160 GLY B CA 1
ATOM 3048 C C . GLY B 1 160 ? -13.328 4.211 1.15 1 94.38 160 GLY B C 1
ATOM 3049 O O . GLY B 1 160 ? -14.008 3.227 1.443 1 94.38 160 GLY B O 1
ATOM 3050 N N . ASN B 1 161 ? -12.172 4.082 0.768 1 94 161 ASN B N 1
ATOM 3051 C CA . ASN B 1 161 ? -11.461 2.809 0.792 1 94 161 ASN B CA 1
ATOM 3052 C C . ASN B 1 161 ? -10.594 2.672 2.045 1 94 161 ASN B C 1
ATOM 3054 O O . ASN B 1 161 ? -9.531 3.277 2.137 1 94 161 ASN B O 1
ATOM 3058 N N . GLU B 1 162 ? -10.977 1.816 2.85 1 87.75 162 GLU B N 1
ATOM 3059 C CA . GLU B 1 162 ? -10.367 1.726 4.172 1 87.75 162 GLU B CA 1
ATOM 3060 C C . GLU B 1 162 ? -8.914 1.268 4.078 1 87.75 162 GLU B C 1
ATOM 3062 O O . GLU B 1 162 ? -8.07 1.683 4.883 1 87.75 162 GLU B O 1
ATOM 3067 N N . ILE B 1 163 ? -8.625 0.479 3.15 1 87.25 163 ILE B N 1
ATOM 3068 C CA . ILE B 1 163 ? -7.262 -0.015 2.986 1 87.25 163 ILE B CA 1
ATOM 3069 C C . ILE B 1 163 ? -6.363 1.113 2.49 1 87.25 163 ILE B C 1
ATOM 3071 O O . ILE B 1 163 ? -5.258 1.306 3.006 1 87.25 163 ILE B O 1
ATOM 3075 N N . LEU B 1 164 ? -6.805 1.866 1.529 1 93.38 164 LEU B N 1
ATOM 3076 C CA . LEU B 1 164 ? -6.051 3.012 1.029 1 93.38 164 LEU B CA 1
ATOM 3077 C C . LEU B 1 164 ? -5.797 4.023 2.143 1 93.38 164 LEU B C 1
ATOM 3079 O O . LEU B 1 164 ? -4.699 4.582 2.24 1 93.38 164 LEU B O 1
ATOM 3083 N N . ILE B 1 165 ? -6.801 4.227 2.949 1 90 165 ILE B N 1
ATOM 3084 C CA . ILE B 1 165 ? -6.688 5.168 4.059 1 90 165 ILE B CA 1
ATOM 3085 C C . ILE B 1 165 ? -5.578 4.719 5.004 1 90 165 ILE B C 1
ATOM 3087 O O . ILE B 1 165 ? -4.676 5.496 5.324 1 90 165 ILE B O 1
ATOM 3091 N N . ASP B 1 166 ? -5.57 3.521 5.285 1 82.69 166 ASP B N 1
ATOM 3092 C CA . ASP B 1 166 ? -4.605 2.99 6.242 1 82.69 166 ASP B CA 1
ATOM 3093 C C . ASP B 1 166 ? -3.193 3 5.66 1 82.69 166 ASP B C 1
ATOM 3095 O O . ASP B 1 166 ? -2.238 3.377 6.34 1 82.69 166 ASP B O 1
ATOM 3099 N N . LEU B 1 167 ? -3.119 2.551 4.461 1 86.56 167 LEU B N 1
ATOM 3100 C CA . LEU B 1 167 ? -1.819 2.537 3.797 1 86.56 167 LEU B CA 1
ATOM 3101 C C . LEU B 1 167 ? -1.243 3.945 3.701 1 86.56 167 LEU B C 1
ATOM 3103 O O . LEU B 1 167 ? -0.072 4.164 4.02 1 86.56 167 LEU B O 1
ATOM 3107 N N . TYR B 1 168 ? -2.045 4.895 3.303 1 91.38 168 TYR B N 1
ATOM 3108 C CA . TYR B 1 168 ? -1.545 6.25 3.117 1 91.38 168 TYR B CA 1
ATOM 3109 C C . TYR B 1 168 ? -1.102 6.855 4.445 1 91.38 168 TYR B C 1
ATOM 3111 O O . TYR B 1 168 ? -0.041 7.48 4.527 1 91.38 168 TYR B O 1
ATOM 3119 N N . LYS B 1 169 ? -1.938 6.715 5.449 1 84.06 169 LYS B N 1
ATOM 3120 C CA . LYS B 1 169 ? -1.596 7.246 6.762 1 84.06 169 LYS B CA 1
ATOM 3121 C C . LYS B 1 169 ? -0.268 6.684 7.258 1 84.06 169 LYS B C 1
ATOM 3123 O O . LYS B 1 169 ? 0.565 7.418 7.793 1 84.06 169 LYS B O 1
ATOM 3128 N N . SER B 1 170 ? -0.094 5.461 7.02 1 78 170 SER B N 1
ATOM 3129 C CA . SER B 1 170 ? 1.138 4.812 7.457 1 78 170 SER B CA 1
ATOM 3130 C C . SER B 1 170 ? 2.35 5.379 6.723 1 78 170 SER B C 1
ATOM 3132 O O . SER B 1 170 ? 3.381 5.656 7.34 1 78 170 SER B O 1
ATOM 3134 N N . VAL B 1 171 ? 2.223 5.543 5.488 1 84.62 171 VAL B N 1
ATOM 3135 C CA . VAL B 1 171 ? 3.322 6.031 4.664 1 84.62 171 VAL B CA 1
ATOM 3136 C C . VAL B 1 171 ? 3.572 7.508 4.953 1 84.62 171 VAL B C 1
ATOM 3138 O O . VAL B 1 171 ? 4.719 7.93 5.137 1 84.62 171 VAL B O 1
ATOM 3141 N N . ALA B 1 172 ? 2.486 8.281 5.02 1 82.94 172 ALA B N 1
ATOM 3142 C CA . ALA B 1 172 ? 2.572 9.734 5.176 1 82.94 172 ALA B CA 1
ATOM 3143 C C . ALA B 1 172 ? 3.248 10.102 6.492 1 82.94 172 ALA B C 1
ATOM 3145 O O . ALA B 1 172 ? 4.078 11.016 6.535 1 82.94 172 ALA B O 1
ATOM 3146 N N . ILE B 1 173 ? 3.002 9.391 7.484 1 70.81 173 ILE B N 1
ATOM 3147 C CA . ILE B 1 173 ? 3.533 9.695 8.812 1 70.81 173 ILE B CA 1
ATOM 3148 C C . ILE B 1 173 ? 5.039 9.438 8.828 1 70.81 173 ILE B C 1
ATOM 3150 O O . ILE B 1 173 ? 5.793 10.203 9.438 1 70.81 173 ILE B O 1
ATOM 3154 N N . HIS B 1 174 ? 5.434 8.523 8.141 1 73.69 174 HIS B N 1
ATOM 3155 C CA . HIS B 1 174 ? 6.855 8.195 8.117 1 73.69 174 HIS B CA 1
ATOM 3156 C C . HIS B 1 174 ? 7.637 9.188 7.262 1 73.69 174 HIS B C 1
ATOM 3158 O O . HIS B 1 174 ? 8.836 9.391 7.477 1 73.69 174 HIS B O 1
ATOM 3164 N N . LEU B 1 175 ? 6.93 9.805 6.383 1 80.44 175 LEU B N 1
ATOM 3165 C CA . LEU B 1 175 ? 7.617 10.711 5.473 1 80.44 175 LEU B CA 1
ATOM 3166 C C . LEU B 1 175 ? 7.738 12.109 6.082 1 80.44 175 LEU B C 1
ATOM 3168 O O . LEU B 1 175 ? 8.516 12.938 5.602 1 80.44 175 LEU B O 1
ATOM 3172 N N . ARG B 1 176 ? 7.043 12.359 7.117 1 83.25 176 ARG B N 1
ATOM 3173 C CA . ARG B 1 176 ? 7.027 13.695 7.699 1 83.25 176 ARG B CA 1
ATOM 3174 C C . ARG B 1 176 ? 8.438 14.156 8.047 1 83.25 176 ARG B C 1
ATOM 3176 O O . ARG B 1 176 ? 8.836 15.266 7.695 1 83.25 176 ARG B O 1
ATOM 3183 N N . ASN B 1 177 ? 9.133 13.344 8.727 1 75.88 177 ASN B N 1
ATOM 3184 C CA . ASN B 1 177 ? 10.484 13.719 9.141 1 75.88 177 ASN B CA 1
ATOM 3185 C C . ASN B 1 177 ? 11.414 13.883 7.945 1 75.88 177 ASN B C 1
ATOM 3187 O O . ASN B 1 177 ? 12.289 14.75 7.953 1 75.88 177 ASN B O 1
ATOM 3191 N N . TRP B 1 178 ? 11.273 13.055 7.066 1 79.94 178 TRP B N 1
ATOM 3192 C CA . TRP B 1 178 ? 12.055 13.188 5.84 1 79.94 178 TRP B CA 1
ATOM 3193 C C . TRP B 1 178 ? 11.758 14.516 5.145 1 79.94 178 TRP B C 1
ATOM 3195 O O . TRP B 1 178 ? 12.664 15.172 4.641 1 79.94 178 TRP B O 1
ATOM 3205 N N . PHE B 1 179 ? 10.453 14.914 5.121 1 86.06 179 PHE B N 1
ATOM 3206 C CA . PHE B 1 179 ? 10.078 16.203 4.539 1 86.06 179 PHE B CA 1
ATOM 3207 C C . PHE B 1 179 ? 10.758 17.344 5.27 1 86.06 179 PHE B C 1
ATOM 3209 O O . PHE B 1 179 ? 11.219 18.297 4.645 1 86.06 179 PHE B O 1
ATOM 3216 N N . LEU B 1 180 ? 10.844 17.234 6.539 1 86.12 180 LEU B N 1
ATOM 3217 C CA . LEU B 1 180 ? 11.492 18.266 7.34 1 86.12 180 LEU B CA 1
ATOM 3218 C C . LEU B 1 180 ? 12.984 18.344 7.031 1 86.12 180 LEU B C 1
ATOM 3220 O O . LEU B 1 180 ? 13.609 19.391 7.191 1 86.12 180 LEU B O 1
ATOM 3224 N N . GLU B 1 181 ? 13.5 17.281 6.594 1 83.75 181 GLU B N 1
ATOM 3225 C CA . GLU B 1 181 ? 14.922 17.234 6.258 1 83.75 181 GLU B CA 1
ATOM 3226 C C . GLU B 1 181 ? 15.18 17.75 4.848 1 83.75 181 GLU B C 1
ATOM 3228 O O . GLU B 1 181 ? 16.188 18.406 4.594 1 83.75 181 GLU B O 1
ATOM 3233 N N . VAL B 1 182 ? 14.32 17.516 3.965 1 88 182 VAL B N 1
ATOM 3234 C CA . VAL B 1 182 ? 14.586 17.766 2.553 1 88 182 VAL B CA 1
ATOM 3235 C C . VAL B 1 182 ? 14.133 19.188 2.188 1 88 182 VAL B C 1
ATOM 3237 O O . VAL B 1 182 ? 14.758 19.844 1.361 1 88 182 VAL B O 1
ATOM 3240 N N . TYR B 1 183 ? 13.039 19.578 2.82 1 91.62 183 TYR B N 1
ATOM 3241 C CA . TYR B 1 183 ? 12.562 20.922 2.521 1 91.62 183 TYR B CA 1
ATOM 3242 C C . TYR B 1 183 ? 13.281 21.969 3.379 1 91.62 183 TYR B C 1
ATOM 3244 O O . TYR B 1 183 ? 13.336 21.828 4.605 1 91.62 183 TYR B O 1
ATOM 3252 N N . LYS B 1 184 ? 13.766 22.953 2.752 1 92.12 184 LYS B N 1
ATOM 3253 C CA . LYS B 1 184 ? 14.523 23.984 3.449 1 92.12 184 LYS B CA 1
ATOM 3254 C C . LYS B 1 184 ? 13.633 25.172 3.811 1 92.12 184 LYS B C 1
ATOM 3256 O O . LYS B 1 184 ? 13.938 25.922 4.734 1 92.12 184 LYS B O 1
ATOM 3261 N N . ASP B 1 185 ? 12.625 25.297 3.068 1 95.75 185 ASP B N 1
ATOM 3262 C CA . ASP B 1 185 ? 11.688 26.391 3.283 1 95.75 185 ASP B CA 1
ATOM 3263 C C . ASP B 1 185 ? 10.32 26.062 2.682 1 95.75 185 ASP B C 1
ATOM 3265 O O . ASP B 1 185 ? 10.062 24.922 2.297 1 95.75 185 ASP B O 1
ATOM 3269 N N . THR B 1 186 ? 9.445 27.047 2.633 1 96.69 186 THR B N 1
ATOM 3270 C CA . THR B 1 186 ? 8.07 26.781 2.227 1 96.69 186 THR B CA 1
ATOM 3271 C C . THR B 1 186 ? 7.887 27.062 0.735 1 96.69 186 THR B C 1
ATOM 3273 O O . THR B 1 186 ? 6.777 26.953 0.211 1 96.69 186 THR B O 1
ATOM 3276 N N . LYS B 1 187 ? 8.906 27.406 0.029 1 95.81 187 LYS B N 1
ATOM 3277 C CA . LYS B 1 187 ? 8.828 27.797 -1.379 1 95.81 187 LYS B CA 1
ATOM 3278 C C . LYS B 1 187 ? 8.18 26.688 -2.211 1 95.81 187 LYS B C 1
ATOM 3280 O O . LYS B 1 187 ? 7.273 26.969 -3.006 1 95.81 187 LYS B O 1
ATOM 3285 N N . PRO B 1 188 ? 8.539 25.453 -2.076 1 93.94 188 PRO B N 1
ATOM 3286 C CA . PRO B 1 188 ? 7.895 24.391 -2.871 1 93.94 188 PRO B CA 1
ATOM 3287 C C . PRO B 1 188 ? 6.383 24.328 -2.652 1 93.94 188 PRO B C 1
ATOM 3289 O O . PRO B 1 188 ? 5.633 24.016 -3.576 1 93.94 188 PRO B O 1
ATOM 3292 N N . PHE B 1 189 ? 5.977 24.625 -1.523 1 95.5 189 PHE B N 1
ATOM 3293 C CA . PHE B 1 189 ? 4.551 24.578 -1.209 1 95.5 189 PHE B CA 1
ATOM 3294 C C . PHE B 1 189 ? 3.816 25.734 -1.867 1 95.5 189 PHE B C 1
ATOM 3296 O O . PHE B 1 189 ? 2.695 25.578 -2.352 1 95.5 189 PHE B O 1
ATOM 3303 N N . LYS B 1 190 ? 4.441 26.875 -1.816 1 96 190 LYS B N 1
ATOM 3304 C CA . LYS B 1 190 ? 3.875 28.031 -2.51 1 96 190 LYS B CA 1
ATOM 3305 C C . LYS B 1 190 ? 3.791 27.781 -4.012 1 96 190 LYS B C 1
ATOM 3307 O O . LYS B 1 190 ? 2.785 28.109 -4.648 1 96 190 LYS B O 1
ATOM 3312 N N . GLU B 1 191 ? 4.773 27.141 -4.551 1 93.75 191 GLU B N 1
ATOM 3313 C CA . GLU B 1 191 ? 4.883 26.922 -5.992 1 93.75 191 GLU B CA 1
ATOM 3314 C C . GLU B 1 191 ? 3.887 25.859 -6.461 1 93.75 191 GLU B C 1
ATOM 3316 O O . GLU B 1 191 ? 3.484 25.859 -7.625 1 93.75 191 GLU B O 1
ATOM 3321 N N . THR B 1 192 ? 3.486 25 -5.562 1 94.44 192 THR B N 1
ATOM 3322 C CA . THR B 1 192 ? 2.582 23.922 -5.965 1 94.44 192 THR B CA 1
ATOM 3323 C C . THR B 1 192 ? 1.161 24.203 -5.484 1 94.44 192 THR B C 1
ATOM 3325 O O . THR B 1 192 ? 0.281 23.359 -5.602 1 94.44 192 THR B O 1
ATOM 3328 N N . SER B 1 193 ? 0.936 25.344 -4.93 1 96.25 193 SER B N 1
ATOM 3329 C CA . SER B 1 193 ? -0.379 25.688 -4.395 1 96.25 193 SER B CA 1
ATOM 3330 C C . SER B 1 193 ? -1.452 25.609 -5.477 1 96.25 193 SER B C 1
ATOM 3332 O O . SER B 1 193 ? -2.541 25.078 -5.238 1 96.25 193 SER B O 1
ATOM 3334 N N . HIS B 1 194 ? -1.176 26.109 -6.605 1 96.06 194 HIS B N 1
ATOM 3335 C CA . HIS B 1 194 ? -2.133 26.109 -7.707 1 96.06 194 HIS B CA 1
ATOM 3336 C C . HIS B 1 194 ? -2.521 24.688 -8.094 1 96.06 194 HIS B C 1
ATOM 3338 O O . HIS B 1 194 ? -3.695 24.406 -8.359 1 96.06 194 HIS B O 1
ATOM 3344 N N . GLN B 1 195 ? -1.622 23.781 -8.156 1 96.44 195 GLN B N 1
ATOM 3345 C CA . GLN B 1 195 ? -1.88 22.391 -8.492 1 96.44 195 GLN B CA 1
ATOM 3346 C C . GLN B 1 195 ? -2.758 21.734 -7.434 1 96.44 195 GLN B C 1
ATOM 3348 O O . GLN B 1 195 ? -3.645 20.938 -7.762 1 96.44 195 GLN B O 1
ATOM 3353 N N . HIS B 1 196 ? -2.461 22.031 -6.172 1 97.56 196 HIS B N 1
ATOM 3354 C CA . HIS B 1 196 ? -3.293 21.5 -5.102 1 97.56 196 HIS B CA 1
ATOM 3355 C C . HIS B 1 196 ? -4.715 22.047 -5.184 1 97.56 196 HIS B C 1
ATOM 3357 O O . HIS B 1 196 ? -5.676 21.312 -4.914 1 97.56 196 HIS B O 1
ATOM 3363 N N . LYS B 1 197 ? -4.797 23.266 -5.539 1 97.81 197 LYS B N 1
ATOM 3364 C CA . LYS B 1 197 ? -6.117 23.859 -5.73 1 97.81 197 LYS B CA 1
ATOM 3365 C C . LYS B 1 197 ? -6.879 23.172 -6.855 1 97.81 197 LYS B C 1
ATOM 3367 O O . LYS B 1 197 ? -8.078 22.906 -6.73 1 97.81 197 LYS B O 1
ATOM 3372 N N . GLN B 1 198 ? -6.234 22.922 -7.938 1 97.94 198 GLN B N 1
ATOM 3373 C CA . GLN B 1 198 ? -6.852 22.219 -9.055 1 97.94 198 GLN B CA 1
ATOM 3374 C C . GLN B 1 198 ? -7.285 20.812 -8.641 1 97.94 198 GLN B C 1
ATOM 3376 O O . GLN B 1 198 ? -8.328 20.328 -9.086 1 97.94 198 GLN B O 1
ATOM 3381 N N . LEU B 1 199 ? -6.457 20.172 -7.855 1 98.38 199 LEU B N 1
ATOM 3382 C CA . LEU B 1 199 ? -6.82 18.859 -7.324 1 98.38 199 LEU B CA 1
ATOM 3383 C C . LEU B 1 199 ? -8.102 18.938 -6.504 1 98.38 199 LEU B C 1
ATOM 3385 O O . LEU B 1 199 ? -9.023 18.156 -6.711 1 98.38 199 LEU B O 1
ATOM 3389 N N . LEU B 1 200 ? -8.148 19.906 -5.629 1 98.62 200 LEU B N 1
ATOM 3390 C CA . LEU B 1 200 ? -9.344 20.109 -4.812 1 98.62 200 LEU B CA 1
ATOM 3391 C C . LEU B 1 200 ? -10.562 20.344 -5.691 1 98.62 200 LEU B C 1
ATOM 3393 O O . LEU B 1 200 ? -11.625 19.766 -5.457 1 98.62 200 LEU B O 1
ATOM 3397 N N . LYS B 1 201 ? -10.445 21.141 -6.684 1 98.5 201 LYS B N 1
ATOM 3398 C CA . LYS B 1 201 ? -11.555 21.469 -7.586 1 98.5 201 LYS B CA 1
ATOM 3399 C C . LYS B 1 201 ? -12.023 20.219 -8.336 1 98.5 201 LYS B C 1
ATOM 3401 O O . LYS B 1 201 ? -13.227 20.047 -8.555 1 98.5 201 LYS B O 1
ATOM 3406 N N . SER B 1 202 ? -11.094 19.469 -8.766 1 98.62 202 SER B N 1
ATOM 3407 C CA . SER B 1 202 ? -11.461 18.25 -9.484 1 98.62 202 SER B CA 1
ATOM 3408 C C . SER B 1 202 ? -12.195 17.281 -8.578 1 98.62 202 SER B C 1
ATOM 3410 O O . SER B 1 202 ? -13.117 16.578 -9.016 1 98.62 202 SER B O 1
ATOM 3412 N N . ILE B 1 203 ? -11.805 17.188 -7.328 1 98.81 203 ILE B N 1
ATOM 3413 C CA . ILE B 1 203 ? -12.5 16.328 -6.367 1 98.81 203 ILE B CA 1
ATOM 3414 C C . ILE B 1 203 ? -13.898 16.875 -6.109 1 98.81 203 ILE B C 1
ATOM 3416 O O . ILE B 1 203 ? -14.875 16.125 -6.102 1 98.81 203 ILE B O 1
ATOM 3420 N N . GLU B 1 204 ? -13.977 18.141 -5.957 1 98.5 204 GLU B N 1
ATOM 3421 C CA . GLU B 1 204 ? -15.266 18.812 -5.738 1 98.5 204 GLU B CA 1
ATOM 3422 C C . GLU B 1 204 ? -16.203 18.578 -6.91 1 98.5 204 GLU B C 1
ATOM 3424 O O . GLU B 1 204 ? -17.406 18.375 -6.715 1 98.5 204 GLU B O 1
ATOM 3429 N N . ALA B 1 205 ? -15.688 18.578 -8.094 1 98.38 205 ALA B N 1
ATOM 3430 C CA . ALA B 1 205 ? -16.469 18.438 -9.312 1 98.38 205 ALA B CA 1
ATOM 3431 C C . ALA B 1 205 ? -16.844 16.984 -9.562 1 98.38 205 ALA B C 1
ATOM 3433 O O . ALA B 1 205 ? -17.641 16.672 -10.453 1 98.38 205 ALA B O 1
ATOM 3434 N N . GLY B 1 206 ? -16.219 16.109 -8.828 1 98.25 206 GLY B N 1
ATOM 3435 C CA . GLY B 1 206 ? -16.469 14.688 -9.023 1 98.25 206 GLY B CA 1
ATOM 3436 C C . GLY B 1 206 ? -15.82 14.133 -10.273 1 98.25 206 GLY B C 1
ATOM 3437 O O . GLY B 1 206 ? -16.281 13.141 -10.828 1 98.25 206 GLY B O 1
ATOM 3438 N N . ASP B 1 207 ? -14.867 14.836 -10.719 1 98.31 207 ASP B N 1
ATOM 3439 C CA . ASP B 1 207 ? -14.156 14.406 -11.922 1 98.31 207 ASP B CA 1
ATOM 3440 C C . ASP B 1 207 ? -12.969 13.508 -11.562 1 98.31 207 ASP B C 1
ATOM 3442 O O . ASP B 1 207 ? -11.836 13.992 -11.438 1 98.31 207 ASP B O 1
ATOM 3446 N N . ALA B 1 208 ? -13.195 12.258 -11.555 1 98.12 208 ALA B N 1
ATOM 3447 C CA . ALA B 1 208 ? -12.227 11.281 -11.07 1 98.12 208 ALA B CA 1
ATOM 3448 C C . ALA B 1 208 ? -10.961 11.297 -11.93 1 98.12 208 ALA B C 1
ATOM 3450 O O . ALA B 1 208 ? -9.844 11.258 -11.406 1 98.12 208 ALA B O 1
ATOM 3451 N N . LYS B 1 209 ? -11.141 11.312 -13.203 1 97.25 209 LYS B N 1
ATOM 3452 C CA . LYS B 1 209 ? -10 11.305 -14.109 1 97.25 209 LYS B CA 1
ATOM 3453 C C . LYS B 1 209 ? -9.133 12.547 -13.914 1 97.25 209 LYS B C 1
ATOM 3455 O O . LYS B 1 209 ? -7.906 12.445 -13.836 1 97.25 209 LYS B O 1
ATOM 3460 N N . LYS B 1 210 ? -9.719 13.633 -13.836 1 97.81 210 LYS B N 1
ATOM 3461 C CA . LYS B 1 210 ? -8.984 14.875 -13.617 1 97.81 210 LYS B CA 1
ATOM 3462 C C . LYS B 1 210 ? -8.312 14.891 -12.25 1 97.81 210 LYS B C 1
ATOM 3464 O O . LYS B 1 210 ? -7.211 15.43 -12.094 1 97.81 210 LYS B O 1
ATOM 3469 N N . ALA B 1 211 ? -9 14.367 -11.227 1 98.25 211 ALA B N 1
ATOM 3470 C CA . ALA B 1 211 ? -8.414 14.297 -9.891 1 98.25 211 ALA B CA 1
ATOM 3471 C C . ALA B 1 211 ? -7.145 13.445 -9.898 1 98.25 211 ALA B C 1
ATOM 3473 O O . ALA B 1 211 ? -6.125 13.844 -9.328 1 98.25 211 ALA B O 1
ATOM 3474 N N . TRP B 1 212 ? -7.258 12.32 -10.562 1 96.81 212 TRP B N 1
ATOM 3475 C CA . TRP B 1 212 ? -6.082 11.469 -10.727 1 96.81 212 TRP B CA 1
ATOM 3476 C C . TRP B 1 212 ? -4.945 12.234 -11.398 1 96.81 212 TRP B C 1
ATOM 3478 O O . TRP B 1 212 ? -3.818 12.242 -10.898 1 96.81 212 TRP B O 1
ATOM 3488 N N . ASN B 1 213 ? -5.227 12.836 -12.461 1 95.88 213 ASN B N 1
ATOM 3489 C CA . ASN B 1 213 ? -4.219 13.531 -13.258 1 95.88 213 ASN B CA 1
ATOM 3490 C C . ASN B 1 213 ? -3.613 14.703 -12.5 1 95.88 213 ASN B C 1
ATOM 3492 O O . ASN B 1 213 ? -2.41 14.953 -12.578 1 95.88 213 ASN B O 1
ATOM 3496 N N . ASN B 1 214 ? -4.434 15.43 -11.82 1 96.12 214 ASN B N 1
ATOM 3497 C CA . ASN B 1 214 ? -3.939 16.562 -11.055 1 96.12 214 ASN B CA 1
ATOM 3498 C C . ASN B 1 214 ? -3.037 16.125 -9.906 1 96.12 214 ASN B C 1
ATOM 3500 O O . ASN B 1 214 ? -2.051 16.781 -9.594 1 96.12 214 ASN B O 1
ATOM 3504 N N . SER B 1 215 ? -3.404 15.047 -9.25 1 96.44 215 SER B N 1
ATOM 3505 C CA . SER B 1 215 ? -2.523 14.477 -8.234 1 96.44 215 SER B CA 1
ATOM 3506 C C . SER B 1 215 ? -1.177 14.086 -8.828 1 96.44 215 SER B C 1
ATOM 3508 O O . SER B 1 215 ? -0.13 14.32 -8.227 1 96.44 215 SER B O 1
ATOM 3510 N N . ALA B 1 216 ? -1.218 13.492 -10.023 1 92.69 216 ALA B N 1
ATOM 3511 C CA . ALA B 1 216 ? 0.007 13.094 -10.719 1 92.69 216 ALA B CA 1
ATOM 3512 C C . ALA B 1 216 ? 0.869 14.312 -11.047 1 92.69 216 ALA B C 1
ATOM 3514 O O . ALA B 1 216 ? 2.098 14.242 -10.984 1 92.69 216 ALA B O 1
ATOM 3515 N N . LYS B 1 217 ? 0.312 15.398 -11.391 1 89.19 217 LYS B N 1
ATOM 3516 C CA . LYS B 1 217 ? 1.024 16.625 -11.742 1 89.19 217 LYS B CA 1
ATOM 3517 C C . LYS B 1 217 ? 1.761 17.203 -10.539 1 89.19 217 LYS B C 1
ATOM 3519 O O . LYS B 1 217 ? 2.869 17.719 -10.672 1 89.19 217 LYS B O 1
ATOM 3524 N N . ILE B 1 218 ? 1.136 17.172 -9.422 1 90.38 218 ILE B N 1
ATOM 3525 C CA . ILE B 1 218 ? 1.755 17.656 -8.188 1 90.38 218 ILE B CA 1
ATOM 3526 C C . ILE B 1 218 ? 3.066 16.906 -7.945 1 90.38 218 ILE B C 1
ATOM 3528 O O . ILE B 1 218 ? 4.059 17.5 -7.523 1 90.38 218 ILE B O 1
ATOM 3532 N N . LEU B 1 219 ? 3.076 15.617 -8.227 1 77.62 219 LEU B N 1
ATOM 3533 C CA . LEU B 1 219 ? 4.191 14.727 -7.941 1 77.62 219 LEU B CA 1
ATOM 3534 C C . LEU B 1 219 ? 5.328 14.938 -8.938 1 77.62 219 LEU B C 1
ATOM 3536 O O . LEU B 1 219 ? 6.469 14.539 -8.68 1 77.62 219 LEU B O 1
ATOM 3540 N N . GLY B 1 220 ? 5.113 15.422 -10.297 1 62.62 220 GLY B N 1
ATOM 3541 C CA . GLY B 1 220 ? 6.125 15.797 -11.273 1 62.62 220 GLY B CA 1
ATOM 3542 C C . GLY B 1 220 ? 6.879 17.062 -10.898 1 62.62 220 GLY B C 1
ATOM 3543 O O . GLY B 1 220 ? 7.656 17.578 -11.695 1 62.62 220 GLY B O 1
ATOM 3544 N N . HIS B 1 221 ? 6.496 17.953 -10.102 1 44.59 221 HIS B N 1
ATOM 3545 C CA . HIS B 1 221 ? 7.324 19.078 -9.688 1 44.59 221 HIS B CA 1
ATOM 3546 C C . HIS B 1 221 ? 8.656 18.609 -9.125 1 44.59 221 HIS B C 1
ATOM 3548 O O . HIS B 1 221 ? 9.484 19.422 -8.719 1 44.59 221 HIS B O 1
ATOM 3554 N N . ILE B 1 222 ? 8.984 17.656 -8.484 1 35.97 222 ILE B N 1
ATOM 3555 C CA . ILE B 1 222 ? 10.406 17.672 -8.18 1 35.97 222 ILE B CA 1
ATOM 3556 C C . ILE B 1 222 ? 11.211 17.656 -9.484 1 35.97 222 ILE B C 1
ATOM 3558 O O . ILE B 1 222 ? 12.148 18.438 -9.648 1 35.97 222 ILE B O 1
ATOM 3562 N N . SER B 1 223 ? 11.594 16.516 -10.25 1 30.25 223 SER B N 1
ATOM 3563 C CA . SER B 1 223 ? 12.641 16.672 -11.258 1 30.25 223 SER B CA 1
ATOM 3564 C C . SER B 1 223 ? 12.18 17.578 -12.391 1 30.25 223 SER B C 1
ATOM 3566 O O . SER B 1 223 ? 11.203 17.266 -13.086 1 30.25 223 SER B O 1
ATOM 3568 N N . GLN B 1 224 ? 12.102 18.906 -12.43 1 25.09 224 GLN B N 1
ATOM 3569 C CA . GLN B 1 224 ? 12.305 19.562 -13.719 1 25.09 224 GLN B CA 1
ATOM 3570 C C . GLN B 1 224 ? 13.398 18.859 -14.516 1 25.09 224 GLN B C 1
ATOM 3572 O O . GLN B 1 224 ? 14.445 18.5 -13.977 1 25.09 224 GLN B O 1
#

Secondary structure (DSSP, 8-state):
------------HHHHHHHHHHHHHHTTSS-TTPBPPPHHHHHHHHT--HHHHHHHHHHHHHTTSEEEETTTEEEE--SS-S---HHHHHHHS-HHHHHHHHHHHHHHHHHHHHHH--HHHHHHHHHHHHHHHHHHHTT-HHHHHHHHHHHHHHHHHHH--HHHHHHHHHHHHHHHHHHHHH--SSHHHHHTHHHHHHHHHHHHTT-HHHHHHHHHHHHTTS--/------------HHHHHHHHHHHHHHTTSS-TTPBPPPHHHHHHHHT--HHHHHHHHHHHHHTTSEEEETTTEEEE--SS-S---HHHHHHHS-HHHHHHHHHHHHHHHHHHHHHH--HHHHHHHHHHHHHHHHHHHTT-HHHHHHHHHHHHHHHHHHH--HHHHHHHHHHHHHHHHHHHHH--SSHHHHHTHHHHHHHHHHHHTT-HHHHHHHHHHHHTTS--

Sequence (448 aa):
MMNTTNLISRKSLADEVAEKIQQQIAFGTYKVDEKLPIEPELMQAFGVGRSTIREAIKILTNCGLLRVQQGIGTFVENATGIKEPLSQRLKRADTKDLDEVRQLLEMKIAEKAALNRTKADLVKIQEWFKKRDKAAKHDLLEECIDADIQFHIAIAEASGNEILIDLYKSVAIHLRNWFLEVYKDTKPFKETSHQHKQLLKSIEAGDAKKAWNNSAKILGHISQMMNTTNLISRKSLADEVAEKIQQQIAFGTYKVDEKLPIEPELMQAFGVGRSTIREAIKILTNCGLLRVQQGIGTFVENATGIKEPLSQRLKRADTKDLDEVRQLLEMKIAEKAALNRTKADLVKIQEWFKKRDKAAKHDLLEECIDADIQFHIAIAEASGNEILIDLYKSVAIHLRNWFLEVYKDTKPFKETSHQHKQLLKSIEAGDAKKAWNNSAKILGHISQ

pLDDT: mean 84.67, std 17.24, range [22.23, 98.81]

Solvent-accessible surface area (backbone atoms only — not comparable to full-atom values): 23085 Å² total; per-residue (Å²): 135,81,80,77,73,80,70,74,79,67,78,46,71,24,52,52,51,28,49,52,52,47,46,33,25,43,62,51,76,45,41,67,69,33,71,53,76,54,70,72,55,45,26,64,75,68,71,46,52,71,69,38,52,51,48,12,50,48,54,34,33,75,33,34,22,30,42,78,40,88,97,76,47,42,24,28,57,30,56,70,32,58,49,68,51,67,69,54,45,59,69,70,43,56,65,67,51,51,49,52,49,47,53,54,50,47,22,52,24,30,22,33,15,11,72,53,44,47,72,68,37,50,50,51,27,49,51,24,48,50,47,20,53,53,24,27,76,70,59,36,42,70,55,20,51,52,22,48,52,48,24,52,46,38,35,23,57,21,23,71,34,68,62,60,30,52,53,47,53,57,49,51,38,63,42,48,61,54,47,63,68,71,47,89,57,28,60,69,56,60,73,41,42,64,44,52,48,50,24,52,50,22,28,74,70,42,35,28,69,55,7,24,50,31,40,50,52,58,65,55,61,70,76,117,130,84,80,75,72,79,69,75,78,66,78,46,71,25,53,51,51,30,49,51,52,47,46,33,26,43,61,51,76,45,39,67,68,33,70,54,76,54,70,71,56,46,25,64,74,68,70,46,52,71,66,39,51,52,48,13,50,47,54,34,33,75,33,33,21,29,40,77,41,90,97,76,48,42,25,28,58,29,53,71,32,57,50,68,52,67,71,54,44,59,71,70,42,56,64,67,50,50,49,52,51,48,53,54,49,46,21,52,24,30,22,33,15,11,72,53,44,47,72,69,38,50,51,52,30,50,51,25,48,51,48,20,53,52,23,27,77,68,58,34,43,69,55,21,50,53,23,48,52,48,24,52,47,38,34,22,58,20,24,70,35,68,61,60,32,52,53,47,53,58,49,52,38,66,41,49,61,54,46,63,69,71,48,87,58,28,61,69,56,60,72,42,42,66,44,54,50,51,24,52,51,22,29,72,69,43,35,29,68,54,8,23,50,31,40,49,52,59,66,55,60,68,78,122

Radius of gyration: 24.34 Å; Cα contacts (8 Å, |Δi|>4): 649; chains: 2; bounding box: 88×70×64 Å